Protein AF-A0A7K1TLL7-F1 (afdb_monomer)

Foldseek 3Di:
DFDQCVVQWDFQVQQEDEQQAFQVVNVVSCVVVVHQKGFYAYPLQATPFMDGVVLSVVLCVPVVDDSRPDGNNSSPPPPDPLRGADEAESPDRVVVCLVVVLPGPDQWHWYAPDPVGRRTGTIGGNVSVVVVCCLLCLLVVLLVLLLVQLLLLLCLLQLFVVSSLVLLLVLLCPLVVQLVVQLVVVVVVCVVVVHDDDSVVSSVVSCVVSPDPPDSDDSVNDDLVSSLVSCLPPSSVVRCVVLLPPDDNVNVSVLSVLSNVLSCCSVVVVDDRDPVSSCSSVVSSVSSVVRGRDDSCQQPDQPPDDPVLQLQLLVQVLVVCVVCCVPDQKDKDALVVSCVSSVGDDDVCVLVPQCNQAPDGPRNVSNVVVQWGWGDPSVRNIIMIGGHDPPD

Radius of gyration: 32.12 Å; Cα contacts (8 Å, |Δi|>4): 479; chains: 1; bounding box: 95×56×85 Å

Nearest PDB structures (foldseek):
  4uuu-assembly1_B  TM=8.327E-01  e=1.692E-05  Homo sapiens
  1xkf-assembly2_A  TM=8.688E-01  e=4.654E-05  Mycobacterium tuberculosis
  4eal-assembly1_C  TM=8.542E-01  e=2.735E-04  Rattus norvegicus
  3ddj-assembly1_A  TM=7.878E-01  e=1.217E-04  Saccharolobus solfataricus
  2ya3-assembly1_E  TM=8.371E-01  e=6.464E-04  Rattus norvegicus

Secondary structure (DSSP, 8-state):
----HHHHPEE-TTT-B-TTSBHHHHHHHHHHHT-SEEEEE-TT-BEEEEEEHHHHHHHHHHH-S-TTT-BHHHH--TT-GGGSPPPEETTS-HHHHHHHHHHSS-SEEEEES-SSS-BEEEEEEHHHHHHHHHHHHHHHHHHHHHHHHHHHHHHHHH-SHHHHHHHHHHHTTHHHHHHHHHHHHHHHHHHHTT----HHHHHHHHHHHS--------GGG--HHHHHHHHHSHHHHHHHHHHHTT--HHHHHHHHHHHHHHHHHHHTT-S---HHHHHHHHHHHHHHHHSPPPPP--S---TT--HHHHHHHHHHHHHHHHHTTTT-SEEEEEHHHHHHHH-SPPPHHHHH-THHHHS--TTHHHHHTTTEEEEEETTTTEEEEEEPP---

Structure (mmCIF, N/CA/C/O backbone):
data_AF-A0A7K1TLL7-F1
#
_entry.id   AF-A0A7K1TLL7-F1
#
loop_
_atom_site.group_PDB
_atom_site.id
_atom_site.type_symbol
_atom_site.label_atom_id
_atom_site.label_alt_id
_atom_site.label_comp_id
_atom_site.label_asym_id
_atom_site.label_entity_id
_atom_site.label_seq_id
_atom_site.pdbx_PDB_ins_code
_atom_site.Cartn_x
_atom_site.Cartn_y
_atom_site.Cartn_z
_atom_site.occupancy
_atom_site.B_iso_or_equiv
_atom_site.auth_seq_id
_atom_site.auth_comp_id
_atom_site.auth_asym_id
_atom_site.auth_atom_id
_atom_site.pdbx_PDB_model_num
ATOM 1 N N . MET A 1 1 ? 6.982 -3.928 12.119 1.00 66.06 1 MET A N 1
ATOM 2 C CA . MET A 1 1 ? 6.729 -2.701 12.905 1.00 66.06 1 MET A CA 1
ATOM 3 C C . MET A 1 1 ? 6.129 -3.167 14.221 1.00 66.06 1 MET A C 1
ATOM 5 O O . MET A 1 1 ? 5.337 -4.089 14.159 1.00 66.06 1 MET A O 1
ATOM 9 N N . ARG A 1 2 ? 6.547 -2.656 15.383 1.00 72.38 2 ARG A N 1
ATOM 10 C CA . ARG A 1 2 ? 5.845 -2.898 16.659 1.00 72.38 2 ARG A CA 1
ATOM 11 C C . ARG A 1 2 ? 5.085 -1.619 16.986 1.00 72.38 2 ARG A C 1
ATOM 13 O O . ARG A 1 2 ? 5.674 -0.557 16.825 1.00 72.38 2 ARG A O 1
ATOM 20 N N . VAL A 1 3 ? 3.812 -1.706 17.373 1.00 79.00 3 VAL A N 1
ATOM 21 C CA . VAL A 1 3 ? 3.065 -0.546 17.886 1.00 79.00 3 VAL A CA 1
ATOM 22 C C . VAL A 1 3 ? 3.082 -0.650 19.405 1.00 79.00 3 VAL A C 1
ATOM 24 O O . VAL A 1 3 ? 2.409 -1.529 19.945 1.00 79.00 3 VAL A O 1
ATOM 27 N N . PRO A 1 4 ? 3.864 0.175 20.117 1.00 80.25 4 PRO A N 1
ATOM 28 C CA . PRO A 1 4 ? 3.861 0.131 21.567 1.00 80.25 4 PRO A CA 1
ATOM 29 C C . PRO A 1 4 ? 2.489 0.575 22.080 1.00 80.25 4 PRO A C 1
ATOM 31 O O . PRO A 1 4 ? 2.046 1.683 21.787 1.00 80.25 4 PRO A O 1
ATOM 34 N N . VAL A 1 5 ? 1.834 -0.265 22.887 1.00 87.75 5 VAL A N 1
ATOM 35 C CA . VAL A 1 5 ? 0.536 0.041 23.521 1.00 87.75 5 VAL A CA 1
ATOM 36 C C . VAL A 1 5 ? 0.559 1.414 24.197 1.00 87.75 5 VAL A C 1
ATOM 38 O O . VAL A 1 5 ? -0.367 2.202 24.040 1.00 87.75 5 VAL A O 1
ATOM 41 N N . LYS A 1 6 ? 1.664 1.736 24.880 1.00 86.94 6 LYS A N 1
ATOM 42 C CA . LYS A 1 6 ? 1.871 3.000 25.602 1.00 86.94 6 LYS A CA 1
ATOM 43 C C . LYS A 1 6 ? 1.718 4.267 24.745 1.00 86.94 6 LYS A C 1
ATOM 45 O O . LYS A 1 6 ? 1.362 5.295 25.302 1.00 86.94 6 LYS A O 1
ATOM 50 N N . ASP A 1 7 ? 1.990 4.205 23.439 1.00 85.31 7 ASP A N 1
ATOM 51 C CA . ASP A 1 7 ? 1.990 5.393 22.572 1.00 85.31 7 ASP A CA 1
ATOM 52 C C . ASP A 1 7 ? 0.567 5.753 22.107 1.00 85.31 7 ASP A C 1
ATOM 54 O O . ASP A 1 7 ? 0.313 6.877 21.684 1.00 85.31 7 ASP A O 1
ATOM 58 N N . LEU A 1 8 ? -0.367 4.799 22.203 1.00 91.69 8 LEU A N 1
ATOM 59 C CA . LEU A 1 8 ? -1.776 4.953 21.824 1.00 91.69 8 LEU A CA 1
ATOM 60 C C . LEU A 1 8 ? -2.742 4.874 23.006 1.00 91.69 8 LEU A C 1
ATOM 62 O O . LEU A 1 8 ? -3.939 5.092 22.830 1.00 91.69 8 LEU A O 1
ATOM 66 N N . MET A 1 9 ? -2.244 4.502 24.183 1.00 94.38 9 MET A N 1
ATOM 67 C CA . MET A 1 9 ? -3.061 4.278 25.364 1.00 94.38 9 MET A CA 1
ATOM 68 C C . MET A 1 9 ? -3.495 5.601 25.992 1.00 94.38 9 MET A C 1
ATOM 70 O O . MET A 1 9 ? -2.679 6.464 26.313 1.00 94.38 9 MET A O 1
ATOM 74 N N . GLU A 1 10 ? -4.790 5.706 26.247 1.00 94.62 10 GLU A N 1
ATOM 75 C CA . GLU A 1 10 ? -5.417 6.777 27.008 1.00 94.62 10 GLU A CA 1
ATOM 76 C C . GLU A 1 10 ? -5.765 6.285 28.419 1.00 94.62 10 GLU A C 1
ATOM 78 O O . GLU A 1 10 ? -6.028 5.100 28.645 1.00 94.62 10 GLU A O 1
ATOM 83 N N . SER A 1 11 ? -5.766 7.204 29.388 1.00 93.62 11 SER A N 1
ATOM 84 C CA . SER A 1 11 ? -6.128 6.896 30.775 1.00 93.62 11 SER A CA 1
ATOM 85 C C . SER A 1 11 ? -7.616 6.563 30.891 1.00 93.62 11 SER A C 1
ATOM 87 O O . SER A 1 11 ? -8.465 7.311 30.408 1.00 93.62 11 SER A O 1
ATOM 89 N N . ALA A 1 12 ? -7.946 5.470 31.581 1.00 91.19 12 ALA A N 1
ATOM 90 C CA . ALA A 1 12 ? -9.334 5.065 31.814 1.00 91.19 12 ALA A CA 1
ATOM 91 C C . ALA A 1 12 ? -9.960 5.675 33.085 1.00 91.19 12 ALA A C 1
ATOM 93 O O . ALA A 1 12 ? -11.153 5.472 33.323 1.00 91.19 12 ALA A O 1
ATOM 94 N N . THR A 1 13 ? -9.188 6.409 33.897 1.00 85.62 13 THR A N 1
ATOM 95 C CA . THR A 1 13 ? -9.580 6.822 35.259 1.00 85.62 13 THR A CA 1
ATOM 96 C C . THR A 1 13 ? -10.898 7.599 35.306 1.00 85.62 13 THR A C 1
ATOM 98 O O . THR A 1 13 ? -11.722 7.335 36.175 1.00 85.62 13 THR A O 1
ATOM 101 N N . ASP A 1 14 ? -11.139 8.493 34.344 1.00 89.19 14 ASP A N 1
ATOM 102 C CA . ASP A 1 14 ? -12.343 9.343 34.312 1.00 89.19 14 ASP A CA 1
ATOM 103 C C . ASP A 1 14 ? -13.514 8.734 33.517 1.00 89.19 14 ASP A C 1
ATOM 105 O O . ASP A 1 14 ? -14.593 9.329 33.419 1.00 89.19 14 ASP A O 1
ATOM 109 N N . LEU A 1 15 ? -13.312 7.551 32.928 1.00 93.44 15 LEU A N 1
ATOM 110 C CA . LEU A 1 15 ? -14.313 6.855 32.113 1.00 93.44 15 LEU A CA 1
ATOM 111 C C . LEU A 1 15 ? -14.923 5.646 32.816 1.00 93.44 15 LEU A C 1
ATOM 113 O O . LEU A 1 15 ? -15.999 5.197 32.423 1.00 93.44 15 LEU A O 1
ATOM 117 N N . ALA A 1 16 ? -14.243 5.093 33.815 1.00 94.62 16 ALA A N 1
ATOM 118 C CA . ALA A 1 16 ? -14.681 3.867 34.453 1.00 94.62 16 ALA A CA 1
ATOM 119 C C . ALA A 1 16 ? -15.942 4.072 35.305 1.00 94.62 16 ALA A C 1
ATOM 121 O O . ALA A 1 16 ? -16.077 5.046 36.047 1.00 94.62 16 ALA A O 1
ATOM 122 N N . VAL A 1 17 ? -16.875 3.127 35.201 1.00 95.62 17 VAL A N 1
ATOM 123 C CA . VAL A 1 17 ? -18.107 3.088 35.998 1.00 95.62 17 VAL A CA 1
ATOM 124 C C . VAL A 1 17 ? -18.210 1.768 36.754 1.00 95.62 17 VAL A C 1
ATOM 126 O O . VAL A 1 17 ? -17.636 0.760 36.351 1.00 95.62 17 VAL A O 1
ATOM 129 N N . SER A 1 18 ? -18.955 1.764 37.855 1.00 94.88 18 SER A N 1
ATOM 130 C CA . SER A 1 18 ? -19.193 0.564 38.660 1.00 94.88 18 SER A CA 1
ATOM 131 C C . SER A 1 18 ? -20.481 -0.146 38.211 1.00 94.88 18 SER A C 1
ATOM 133 O O . SER A 1 18 ? -21.401 0.521 37.727 1.00 94.88 18 SER A O 1
ATOM 135 N N . PRO A 1 19 ? -20.630 -1.471 38.413 1.00 93.81 19 PRO A N 1
ATOM 136 C CA . PRO A 1 19 ? -21.891 -2.183 38.193 1.00 93.81 19 PRO A CA 1
ATOM 137 C C . PRO A 1 19 ? -23.110 -1.565 38.896 1.00 93.81 19 PRO A C 1
ATOM 139 O O . PRO A 1 19 ? -24.235 -1.730 38.424 1.00 93.81 19 PRO A O 1
ATOM 142 N N . VAL A 1 20 ? -22.912 -0.837 39.999 1.00 94.62 20 VAL A N 1
ATOM 143 C CA . VAL A 1 20 ? -24.002 -0.174 40.737 1.00 94.62 20 VAL A CA 1
ATOM 144 C C . VAL A 1 20 ? -24.309 1.246 40.244 1.00 94.62 20 VAL A C 1
ATOM 146 O O . VAL A 1 20 ? -25.263 1.863 40.710 1.00 94.62 20 VAL A O 1
ATOM 149 N N . THR A 1 21 ? -23.527 1.789 39.305 1.00 95.81 21 THR A N 1
ATOM 150 C CA . THR A 1 21 ? -23.759 3.124 38.735 1.00 95.81 21 THR A CA 1
ATOM 151 C C . THR A 1 21 ? -25.092 3.157 37.978 1.00 95.81 21 THR A C 1
ATOM 153 O O . THR A 1 21 ? -25.398 2.234 37.227 1.00 95.81 21 THR A O 1
ATOM 156 N N . SER A 1 22 ? -25.897 4.211 38.154 1.00 95.56 22 SER A N 1
ATOM 157 C CA . SER A 1 22 ? -27.174 4.349 37.438 1.00 95.56 22 SER A CA 1
ATOM 158 C C . SER A 1 22 ? -26.967 4.612 35.942 1.00 95.56 22 SER A C 1
ATOM 160 O O . SER A 1 22 ? -25.976 5.230 35.541 1.00 95.56 22 SER A O 1
ATOM 162 N N . LEU A 1 23 ? -27.915 4.198 35.096 1.00 94.62 23 LEU A N 1
ATOM 163 C CA . LEU A 1 23 ? -27.821 4.433 33.650 1.00 94.62 23 LEU A CA 1
ATOM 164 C C . LEU A 1 23 ? -27.861 5.926 33.301 1.00 94.62 23 LEU A C 1
ATOM 166 O O . LEU A 1 23 ? -27.215 6.340 32.343 1.00 94.62 23 LEU A O 1
ATOM 170 N N . GLU A 1 24 ? -28.555 6.756 34.083 1.00 95.62 24 GLU A N 1
ATOM 171 C CA . GLU A 1 24 ? -28.490 8.217 33.925 1.00 95.62 24 GLU A CA 1
ATOM 172 C C . GLU A 1 24 ? -27.064 8.749 34.140 1.00 95.62 24 GLU A C 1
ATOM 174 O O . GLU A 1 24 ? -26.567 9.537 33.332 1.00 95.62 24 GLU A O 1
ATOM 179 N N . ALA A 1 25 ? -26.378 8.301 35.197 1.00 96.44 25 ALA A N 1
ATOM 180 C CA . ALA A 1 25 ? -24.996 8.697 35.450 1.00 96.44 25 ALA A CA 1
ATOM 181 C C . ALA A 1 25 ? -24.066 8.226 34.321 1.00 96.44 25 ALA A C 1
ATOM 183 O O . ALA A 1 25 ? -23.228 9.002 33.869 1.00 96.44 25 ALA A O 1
ATOM 184 N N . VAL A 1 26 ? -24.272 7.011 33.801 1.00 95.44 26 VAL A N 1
ATOM 185 C CA . VAL A 1 26 ? -23.558 6.496 32.619 1.00 95.44 26 VAL A CA 1
ATOM 186 C C . VAL A 1 26 ? -23.757 7.394 31.402 1.00 95.44 26 VAL A C 1
ATOM 188 O O . VAL A 1 26 ? -22.773 7.788 30.782 1.00 95.44 26 VAL A O 1
ATOM 191 N N . ILE A 1 27 ? -25.002 7.755 31.071 1.00 95.88 27 ILE A N 1
ATOM 192 C CA . ILE A 1 27 ? -25.312 8.638 29.934 1.00 95.88 27 ILE A CA 1
ATOM 193 C C . ILE A 1 27 ? -24.621 9.993 30.109 1.00 95.88 27 ILE A C 1
ATOM 195 O O . ILE A 1 27 ? -24.024 10.508 29.166 1.00 95.88 27 ILE A O 1
ATOM 199 N N . ASN A 1 28 ? -24.648 10.555 31.319 1.00 96.50 28 ASN A N 1
ATOM 200 C CA . ASN A 1 28 ? -23.985 11.823 31.616 1.00 96.50 28 ASN A CA 1
ATOM 201 C C . ASN A 1 28 ? -22.458 11.727 31.478 1.00 96.50 28 ASN A C 1
ATOM 203 O O . ASN A 1 28 ? -21.835 12.654 30.956 1.00 96.50 28 ASN A O 1
ATOM 207 N N . THR A 1 29 ? -21.847 10.620 31.911 1.00 96.25 29 THR A N 1
ATOM 208 C CA . THR A 1 29 ? -20.409 10.362 31.737 1.00 96.25 29 THR A CA 1
ATOM 209 C C . THR A 1 29 ? -20.052 10.181 30.260 1.00 96.25 29 THR A C 1
ATOM 211 O O . THR A 1 29 ? -19.081 10.780 29.798 1.00 96.25 29 THR A O 1
ATOM 214 N N . MET A 1 30 ? -20.859 9.441 29.494 1.00 95.12 30 MET A N 1
ATOM 215 C CA . MET A 1 30 ? -20.718 9.290 28.039 1.00 95.12 30 MET A CA 1
ATOM 216 C C . MET A 1 30 ? -20.799 10.641 27.319 1.00 95.12 30 MET A C 1
ATOM 218 O O . MET A 1 30 ? -19.915 10.980 26.534 1.00 95.12 30 MET A O 1
ATOM 222 N N . ALA A 1 31 ? -21.812 11.454 27.634 1.00 95.62 31 ALA A N 1
ATOM 223 C CA . ALA A 1 31 ? -22.015 12.768 27.027 1.00 95.62 31 ALA A CA 1
ATOM 224 C C . ALA A 1 31 ? -20.868 13.740 27.344 1.00 95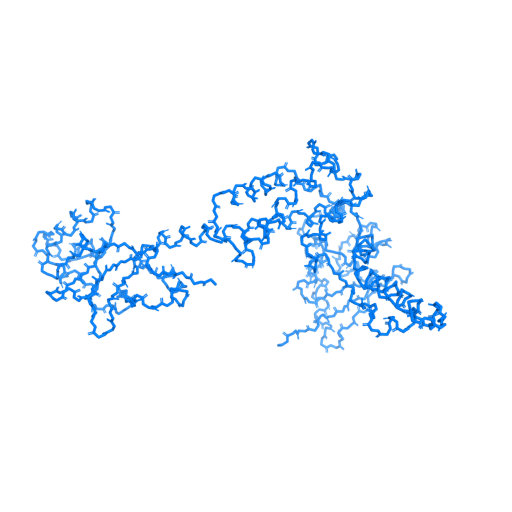.62 31 ALA A C 1
ATOM 226 O O . ALA A 1 31 ? -20.369 14.421 26.447 1.00 95.62 31 ALA A O 1
ATOM 227 N N . ARG A 1 32 ? -20.415 13.776 28.604 1.00 95.44 32 ARG A N 1
ATOM 228 C CA . ARG A 1 32 ? -19.304 14.632 29.048 1.00 95.44 32 ARG A CA 1
ATOM 229 C C . ARG A 1 32 ? -17.998 14.296 28.336 1.00 95.44 32 ARG A C 1
ATOM 231 O O . ARG A 1 32 ? -17.286 15.204 27.922 1.00 95.44 32 ARG A O 1
ATOM 238 N N . ASN A 1 33 ? -17.717 13.005 28.182 1.00 92.69 33 ASN A N 1
ATOM 239 C CA . ASN A 1 33 ? -16.485 12.511 27.573 1.00 92.69 33 ASN A CA 1
ATOM 240 C C . ASN A 1 33 ? -16.601 12.272 26.059 1.00 92.69 33 ASN A C 1
ATOM 242 O O . ASN A 1 33 ? -15.641 11.827 25.440 1.00 92.69 33 ASN A O 1
ATOM 246 N N . LYS A 1 34 ? -17.762 12.565 25.453 1.00 92.88 34 LYS A N 1
ATOM 247 C CA . LYS A 1 34 ? -18.047 12.355 24.023 1.00 92.88 34 LYS A CA 1
ATOM 248 C C . LYS A 1 34 ? -17.723 10.929 23.545 1.00 92.88 34 LYS A C 1
ATOM 250 O O . LYS A 1 34 ? -17.221 10.743 22.441 1.00 92.88 34 LYS A O 1
ATOM 255 N N . THR A 1 35 ? -18.036 9.930 24.370 1.00 91.75 35 THR A N 1
ATOM 256 C CA . THR A 1 35 ? -17.846 8.503 24.063 1.00 91.75 35 THR A CA 1
ATOM 257 C C . THR A 1 35 ? -19.177 7.764 24.097 1.00 91.75 35 THR A C 1
ATOM 259 O O . THR A 1 35 ? -20.086 8.151 24.831 1.00 91.75 35 THR A O 1
ATOM 262 N N . SER A 1 36 ? -19.298 6.688 23.320 1.00 91.69 36 SER A N 1
ATOM 263 C CA . SER A 1 36 ? -20.470 5.811 23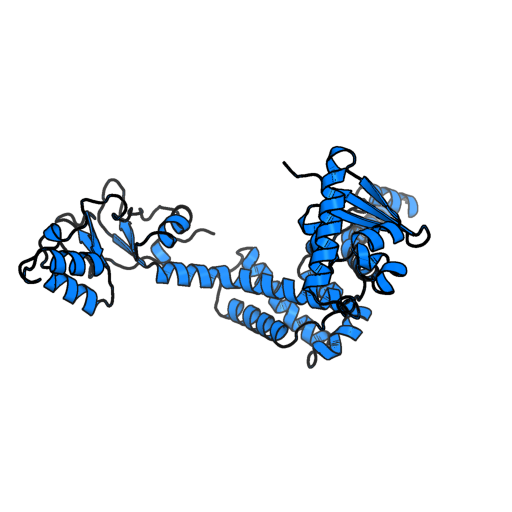.347 1.00 91.69 36 SER A CA 1
ATOM 264 C C . SER A 1 36 ? -20.253 4.541 24.180 1.00 91.69 36 SER A C 1
ATOM 266 O O . SER A 1 36 ? -21.179 3.745 24.347 1.00 91.69 36 SER A O 1
ATOM 268 N N . VAL A 1 37 ? -19.057 4.354 24.748 1.00 91.94 37 VAL A N 1
ATOM 269 C CA . VAL A 1 37 ? -18.700 3.184 25.555 1.00 91.94 37 VAL A CA 1
ATOM 270 C C . VAL A 1 37 ? -17.914 3.584 26.804 1.00 91.94 37 VAL A C 1
ATOM 272 O O . VAL A 1 37 ? -17.039 4.449 26.749 1.00 91.94 37 VAL A O 1
ATOM 275 N N . LEU A 1 38 ? -18.210 2.933 27.932 1.00 93.75 38 LEU A N 1
ATOM 276 C CA . LEU A 1 38 ? -17.482 3.084 29.193 1.00 93.75 38 LEU A CA 1
ATOM 277 C C . LEU A 1 38 ? -17.037 1.712 29.725 1.00 93.75 38 LEU A C 1
ATOM 279 O O . LEU A 1 38 ? -17.824 0.760 29.661 1.00 93.75 38 LEU A O 1
ATOM 283 N N . PRO A 1 39 ? -15.807 1.584 30.256 1.00 94.25 39 PRO A N 1
ATOM 284 C CA . PRO A 1 39 ? -15.402 0.383 30.972 1.00 94.25 39 PRO A CA 1
ATOM 285 C C . PRO A 1 39 ? -16.194 0.227 32.271 1.00 94.25 39 PRO A C 1
ATOM 287 O O . PRO A 1 39 ? -16.442 1.201 32.983 1.00 94.25 39 PRO A O 1
ATOM 290 N N . VAL A 1 40 ? -16.551 -1.013 32.594 1.00 93.06 40 VAL A N 1
ATOM 291 C CA . VAL A 1 40 ? -17.173 -1.376 33.869 1.00 93.06 40 VAL A CA 1
ATOM 292 C C . VAL A 1 40 ? -16.118 -2.046 34.738 1.00 93.06 40 VAL A C 1
ATOM 294 O O . VAL A 1 40 ? -15.553 -3.060 34.327 1.00 93.06 40 VAL A O 1
ATOM 297 N N . ILE A 1 41 ? -15.858 -1.491 35.920 1.00 93.75 41 ILE A N 1
ATOM 298 C CA . ILE A 1 41 ? -14.853 -1.992 36.866 1.00 93.75 41 ILE A CA 1
ATOM 299 C C . ILE A 1 41 ? -15.473 -2.334 38.221 1.00 93.75 41 ILE A C 1
ATOM 301 O O . ILE A 1 41 ? -16.484 -1.750 38.615 1.00 93.75 41 ILE A O 1
ATOM 305 N N . ASP A 1 42 ? -14.870 -3.276 38.938 1.00 93.56 42 ASP A N 1
ATOM 306 C CA . ASP A 1 42 ? -15.251 -3.586 40.318 1.00 93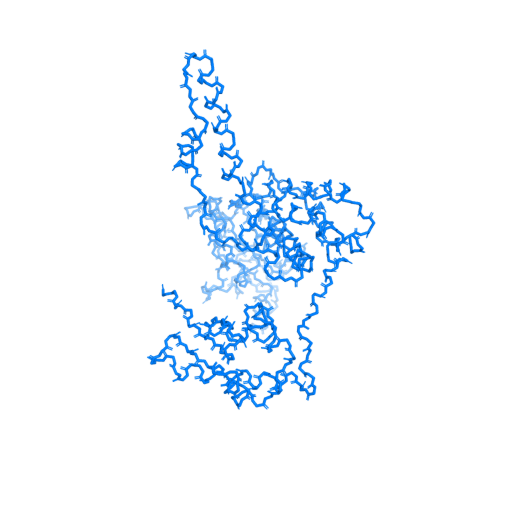.56 42 ASP A CA 1
ATOM 307 C C . ASP A 1 42 ? -14.543 -2.680 41.349 1.00 93.56 42 ASP A C 1
ATOM 309 O O . ASP A 1 42 ? -13.856 -1.716 41.004 1.00 93.56 42 ASP A O 1
ATOM 313 N N . GLU A 1 43 ? -14.726 -2.985 42.635 1.00 94.94 43 GLU A N 1
ATOM 314 C CA . GLU A 1 43 ? -14.108 -2.261 43.757 1.00 94.94 43 GLU A CA 1
ATOM 315 C C . GLU A 1 43 ? -12.571 -2.356 43.766 1.00 94.94 43 GLU A C 1
ATOM 317 O O . GLU A 1 43 ? -11.904 -1.452 44.267 1.00 94.94 43 GLU A O 1
ATOM 322 N N . ASN A 1 44 ? -12.008 -3.407 43.162 1.00 94.75 44 ASN A N 1
ATOM 323 C CA . ASN A 1 44 ? -10.568 -3.608 42.990 1.00 94.75 44 ASN A CA 1
ATOM 324 C C . ASN A 1 44 ? -10.053 -3.010 41.670 1.00 94.75 44 ASN A C 1
ATOM 326 O O . ASN A 1 44 ? -8.914 -3.265 41.286 1.00 94.75 44 ASN A O 1
ATOM 330 N N . LYS A 1 45 ? -10.893 -2.239 40.961 1.00 95.00 45 LYS A N 1
ATOM 331 C CA . LYS A 1 45 ? -10.646 -1.693 39.618 1.00 95.00 45 LYS A CA 1
ATOM 332 C C . LYS A 1 45 ? -10.399 -2.751 38.536 1.00 95.00 45 LYS A C 1
ATOM 334 O O . LYS A 1 45 ? -9.890 -2.425 37.459 1.00 95.00 45 LYS A O 1
ATOM 339 N N . ALA A 1 46 ? -10.767 -4.004 38.789 1.00 93.12 46 ALA A N 1
ATOM 340 C CA . ALA A 1 46 ? -10.655 -5.056 37.797 1.00 93.12 46 ALA A CA 1
ATOM 341 C C . ALA A 1 46 ? -11.718 -4.868 36.712 1.00 93.12 46 ALA A C 1
ATOM 343 O O . ALA A 1 46 ? -12.891 -4.630 37.019 1.00 93.12 46 ALA A O 1
ATOM 344 N N . LEU A 1 47 ? -11.320 -4.990 35.442 1.00 91.56 47 LEU A N 1
ATOM 345 C CA . LEU A 1 47 ? -12.238 -4.862 34.310 1.00 91.56 47 LEU A CA 1
ATOM 346 C C . LEU A 1 47 ? -13.264 -6.009 34.306 1.00 91.56 47 LEU A C 1
ATOM 348 O O . LEU A 1 47 ? -12.919 -7.165 34.082 1.00 91.56 47 LEU A O 1
ATOM 352 N N . GLN A 1 48 ? -14.540 -5.672 34.486 1.00 89.75 48 GLN A N 1
ATOM 353 C CA . GLN A 1 48 ? -15.661 -6.620 34.432 1.00 89.75 48 GLN A CA 1
ATOM 354 C C . GLN A 1 48 ? -16.279 -6.709 33.030 1.00 89.75 48 GLN A C 1
ATOM 356 O O . GLN A 1 48 ? -16.849 -7.731 32.645 1.00 89.75 48 GLN A O 1
ATOM 361 N N . GLY A 1 49 ? -16.168 -5.634 32.247 1.00 89.31 49 GLY A N 1
ATOM 362 C CA . GLY A 1 49 ? -16.692 -5.554 30.889 1.00 89.31 49 GLY A CA 1
ATOM 363 C C . GLY A 1 49 ? -16.789 -4.112 30.402 1.00 89.31 49 GLY A C 1
ATOM 364 O O . GLY A 1 49 ? -16.060 -3.235 30.858 1.00 89.31 49 GLY A O 1
ATOM 365 N N . ALA A 1 50 ? -17.715 -3.854 29.483 1.00 91.19 50 ALA A N 1
ATOM 366 C CA . ALA A 1 50 ? -17.990 -2.514 28.981 1.00 91.19 50 ALA A CA 1
ATOM 367 C C . ALA A 1 50 ? -19.495 -2.294 28.813 1.00 91.19 50 ALA A C 1
ATOM 369 O O . ALA A 1 50 ? -20.229 -3.207 28.426 1.00 91.19 50 ALA A O 1
ATOM 370 N N . ILE A 1 51 ? -19.952 -1.070 29.072 1.00 90.88 51 ILE A N 1
ATOM 371 C CA . ILE A 1 51 ? -21.324 -0.641 28.808 1.00 90.88 51 ILE A CA 1
ATOM 372 C C . ILE A 1 51 ? -21.340 0.321 27.621 1.00 90.88 51 ILE A C 1
ATOM 374 O O . ILE A 1 51 ? -20.610 1.308 27.597 1.00 90.88 51 ILE A O 1
ATOM 378 N N . THR A 1 52 ? -22.172 0.022 26.620 1.00 91.06 52 THR A N 1
ATOM 379 C CA . THR A 1 52 ? -22.341 0.854 25.418 1.00 91.06 52 THR A CA 1
ATOM 380 C C . THR A 1 52 ? -23.652 1.626 25.468 1.00 91.06 52 THR A C 1
ATOM 382 O O . THR A 1 52 ? -24.632 1.161 26.054 1.00 91.06 52 THR A O 1
ATOM 385 N N . LEU A 1 53 ? -23.726 2.762 24.775 1.00 91.25 53 LEU A N 1
ATOM 386 C CA . LEU A 1 53 ? -24.957 3.534 24.608 1.00 91.25 53 LEU A CA 1
ATOM 387 C C . LEU A 1 53 ? -26.077 2.679 23.995 1.00 91.25 53 LEU A C 1
ATOM 389 O O . LEU A 1 53 ? -27.241 2.806 24.368 1.00 91.25 53 LEU A O 1
ATOM 393 N N . ARG A 1 54 ? -25.722 1.743 23.104 1.00 88.75 54 ARG A N 1
ATOM 394 C CA . ARG A 1 54 ? -26.659 0.763 22.539 1.00 88.75 54 ARG A CA 1
ATOM 395 C C . ARG A 1 54 ? -27.228 -0.170 23.609 1.00 88.75 54 ARG A C 1
ATOM 397 O O . ARG A 1 54 ? -28.432 -0.417 23.596 1.00 88.75 54 ARG A O 1
ATOM 404 N N . ALA A 1 55 ? -26.395 -0.675 24.520 1.00 87.31 55 ALA A N 1
ATOM 405 C CA . ALA A 1 55 ? -26.846 -1.509 25.634 1.00 87.31 55 ALA A CA 1
ATOM 406 C C . ALA A 1 55 ? -27.758 -0.720 26.586 1.00 87.31 55 ALA A C 1
ATOM 408 O O . ALA A 1 55 ? -28.824 -1.212 26.950 1.00 87.31 55 ALA A O 1
ATOM 409 N N . VAL A 1 56 ? -27.405 0.534 26.895 1.00 90.12 56 VAL A N 1
ATOM 410 C CA . VAL A 1 56 ? -28.240 1.447 27.694 1.00 90.12 56 VAL A CA 1
ATOM 411 C C . VAL A 1 56 ? -29.607 1.662 27.036 1.00 90.12 56 VAL A C 1
ATOM 413 O O . VAL A 1 56 ? -30.640 1.463 27.675 1.00 90.12 56 VAL A O 1
ATOM 416 N N . ALA A 1 57 ? -29.635 2.010 25.747 1.00 89.38 57 ALA A N 1
ATOM 417 C CA . ALA A 1 57 ? -30.873 2.233 25.002 1.00 89.38 57 ALA A CA 1
ATOM 418 C C . ALA A 1 57 ? -31.735 0.963 24.916 1.00 89.38 57 ALA A C 1
ATOM 420 O O . ALA A 1 57 ? -32.961 1.029 25.020 1.00 89.38 57 ALA A 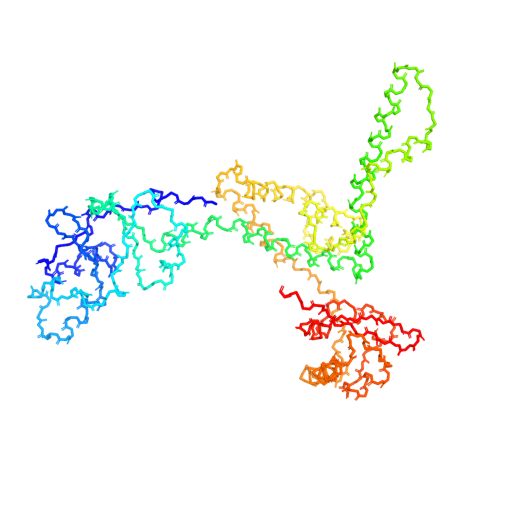O 1
ATOM 421 N N . HIS A 1 58 ? -31.103 -0.202 24.749 1.00 87.31 58 HIS A N 1
ATOM 422 C CA . HIS A 1 58 ? -31.799 -1.482 24.718 1.00 87.31 58 HIS A CA 1
ATOM 423 C C . HIS A 1 58 ? -32.417 -1.835 26.076 1.00 87.31 58 HIS A C 1
ATOM 425 O O . HIS A 1 58 ? -33.595 -2.195 26.125 1.00 87.31 58 HIS A O 1
ATOM 431 N N . ALA A 1 59 ? -31.663 -1.694 27.170 1.00 88.00 59 ALA A N 1
ATOM 432 C CA . ALA A 1 59 ? -32.156 -1.929 28.524 1.00 88.00 59 ALA A CA 1
ATOM 433 C C . ALA A 1 59 ? -33.329 -0.997 28.855 1.00 88.00 59 ALA A C 1
ATOM 435 O O . ALA A 1 59 ? -34.381 -1.464 29.291 1.00 88.00 59 ALA A O 1
ATOM 436 N N . TRP A 1 60 ? -33.196 0.296 28.542 1.00 86.00 60 TRP A N 1
ATOM 437 C CA . TRP A 1 60 ? -34.257 1.279 28.754 1.00 86.00 60 TRP A CA 1
ATOM 438 C C . TRP A 1 60 ? -35.537 0.926 27.982 1.00 86.00 60 TRP A C 1
ATOM 440 O O . TRP A 1 60 ? -36.621 0.887 28.566 1.00 86.00 60 TRP A O 1
ATOM 450 N N . LYS A 1 61 ? -35.412 0.580 26.693 1.00 88.44 61 LYS A N 1
ATOM 451 C CA . LYS A 1 61 ? -36.550 0.175 25.853 1.00 88.44 61 LYS A CA 1
ATOM 452 C C . LYS A 1 61 ? -37.230 -1.105 26.351 1.00 88.44 61 LYS A C 1
ATOM 454 O O . LYS A 1 61 ? -38.443 -1.231 26.227 1.00 88.44 61 LYS A O 1
ATOM 459 N N . THR A 1 62 ? -36.456 -2.060 26.860 1.00 89.38 62 THR A N 1
ATOM 460 C CA . THR A 1 62 ? -36.958 -3.397 27.214 1.00 89.38 62 THR A CA 1
ATOM 461 C C . THR A 1 62 ? -37.598 -3.422 28.595 1.00 89.38 62 THR A C 1
ATOM 463 O O . THR A 1 62 ? -38.605 -4.095 28.789 1.00 89.38 62 THR A O 1
ATOM 466 N N . MET A 1 63 ? -37.030 -2.693 29.557 1.00 87.19 63 MET A N 1
ATOM 467 C CA . MET A 1 63 ? -37.483 -2.742 30.948 1.00 87.19 63 MET A CA 1
ATOM 468 C C . MET A 1 63 ? -38.650 -1.794 31.231 1.00 87.19 63 MET A C 1
ATOM 470 O O . MET A 1 63 ? -39.389 -2.034 32.177 1.00 87.19 63 MET A O 1
ATOM 474 N N . ASN A 1 64 ? -38.854 -0.753 30.413 1.00 88.19 64 ASN A N 1
ATOM 475 C CA . ASN A 1 64 ? -39.899 0.257 30.629 1.00 88.19 64 ASN A CA 1
ATOM 476 C C . ASN A 1 64 ? -39.811 0.933 32.019 1.00 88.19 64 ASN A C 1
ATOM 478 O O . ASN A 1 64 ? -40.819 1.310 32.613 1.00 88.19 64 ASN A O 1
ATOM 482 N N . VAL A 1 65 ? -38.587 1.066 32.537 1.00 89.62 65 VAL A N 1
ATOM 483 C CA . VAL A 1 65 ? -38.249 1.711 33.814 1.00 89.62 65 VAL A CA 1
ATOM 484 C C . VAL A 1 65 ? -37.407 2.958 33.529 1.00 89.62 65 VAL A C 1
ATOM 486 O O . VAL A 1 65 ? -36.710 3.030 32.513 1.00 89.62 65 VAL A O 1
ATOM 489 N N . SER A 1 66 ? -37.471 3.958 34.410 1.00 90.62 66 SER A N 1
ATOM 490 C CA . SER A 1 66 ? -36.653 5.169 34.307 1.00 90.62 66 SER A CA 1
ATOM 491 C C . SER A 1 66 ? -35.147 4.841 34.338 1.00 90.62 66 SER A C 1
ATOM 493 O O . SER A 1 66 ? -34.719 4.068 35.197 1.00 90.62 66 SER A O 1
ATOM 495 N N . PRO A 1 67 ? -34.295 5.472 33.502 1.00 88.12 67 PRO A N 1
ATOM 496 C CA . PRO A 1 67 ? -32.837 5.291 33.555 1.00 88.12 67 PRO A CA 1
ATOM 497 C C . PRO A 1 67 ? -32.195 5.614 34.915 1.00 88.12 67 PRO A C 1
ATOM 499 O O . PRO A 1 67 ? -31.078 5.179 35.186 1.00 88.12 67 PRO A O 1
ATOM 502 N N . LYS A 1 68 ? -32.887 6.371 35.777 1.00 92.56 68 LYS A N 1
ATOM 503 C CA . LYS A 1 68 ? -32.446 6.676 37.149 1.00 92.56 68 LYS A CA 1
ATOM 504 C C . LYS A 1 68 ? -32.480 5.464 38.075 1.00 92.56 68 LYS A C 1
ATOM 506 O O . LYS A 1 68 ? -31.702 5.393 39.018 1.00 92.56 68 LYS A O 1
ATOM 511 N N . GLU A 1 69 ? -33.399 4.544 37.809 1.00 90.25 69 GLU A N 1
ATOM 512 C CA . GLU A 1 69 ? -33.699 3.381 38.648 1.00 90.25 69 GLU A CA 1
ATOM 513 C C . GLU A 1 69 ? -32.996 2.114 38.142 1.00 90.25 69 GLU A C 1
ATOM 515 O O . GLU A 1 69 ? -32.959 1.101 38.835 1.00 90.25 69 GLU A O 1
ATOM 520 N N . LEU A 1 70 ? -32.417 2.168 36.939 1.00 91.31 70 LEU A N 1
ATOM 521 C CA . LEU A 1 70 ? -31.644 1.082 36.352 1.00 91.31 70 LEU A CA 1
ATOM 522 C C . LEU A 1 70 ? -30.154 1.275 36.642 1.00 91.31 70 LEU A C 1
ATOM 524 O O . LEU A 1 70 ? -29.610 2.357 36.424 1.00 91.31 70 LEU A O 1
ATOM 528 N N . ALA A 1 71 ? -29.488 0.212 37.088 1.00 92.25 71 ALA A N 1
ATOM 529 C CA . ALA A 1 71 ? -28.041 0.182 37.279 1.00 92.25 71 ALA A CA 1
ATOM 530 C C . ALA A 1 71 ? -27.327 -0.446 36.072 1.00 92.25 71 ALA A C 1
ATOM 532 O O . ALA A 1 71 ? -27.924 -1.211 35.310 1.00 92.25 71 ALA A O 1
ATOM 533 N N . VAL A 1 72 ? -26.026 -0.181 35.933 1.00 87.38 72 VAL A N 1
ATOM 534 C CA . VAL A 1 72 ? -25.141 -0.808 34.937 1.00 87.38 72 VAL A CA 1
ATOM 535 C C . VAL A 1 72 ? -25.294 -2.325 34.958 1.00 87.38 72 VAL A C 1
ATOM 537 O O . VAL A 1 72 ? -25.542 -2.893 33.906 1.00 87.38 72 VAL A O 1
ATOM 540 N N . GLY A 1 73 ? -25.278 -2.964 36.131 1.00 82.94 73 GLY A N 1
ATOM 541 C CA . GLY A 1 73 ? -25.453 -4.413 36.296 1.00 82.94 73 GLY A CA 1
ATOM 542 C C . GLY A 1 73 ? -26.781 -4.968 35.759 1.00 82.94 73 GLY A C 1
ATOM 543 O O . GLY A 1 73 ? -26.898 -6.161 35.498 1.00 82.94 73 GLY A O 1
ATOM 544 N N . SER A 1 74 ? -27.795 -4.112 35.584 1.00 74.88 74 SER A N 1
ATOM 545 C CA . SER A 1 74 ? -29.085 -4.471 34.972 1.00 74.88 74 SER A CA 1
ATOM 546 C C . SER A 1 74 ? -29.069 -4.352 33.442 1.00 74.88 74 SER A C 1
ATOM 548 O O . SER A 1 74 ? -29.899 -4.957 32.768 1.00 74.88 74 SER A O 1
ATOM 550 N N . ALA A 1 75 ? -28.137 -3.571 32.890 1.00 67.06 75 ALA A N 1
ATOM 551 C CA . ALA A 1 75 ? -27.981 -3.317 31.458 1.00 67.06 75 ALA A CA 1
ATOM 552 C C . ALA A 1 75 ? -26.730 -3.971 30.852 1.00 67.06 75 ALA A C 1
ATOM 554 O O . ALA A 1 75 ? -26.599 -4.014 29.625 1.00 67.06 75 ALA A O 1
ATOM 555 N N . THR A 1 76 ? -25.794 -4.447 31.677 1.00 59.75 76 THR A N 1
ATOM 556 C CA . THR A 1 76 ? -24.557 -5.064 31.215 1.00 59.75 76 THR A CA 1
ATOM 557 C C . THR A 1 76 ? -24.879 -6.333 30.457 1.00 59.75 76 THR A C 1
ATOM 559 O O . THR A 1 76 ? -25.600 -7.220 30.915 1.00 59.75 76 THR A O 1
ATOM 562 N N . MET A 1 77 ? -24.312 -6.414 29.257 1.00 53.50 77 MET A N 1
ATOM 563 C CA . MET A 1 77 ? -24.437 -7.540 28.338 1.00 53.50 77 MET A CA 1
ATOM 564 C C . MET A 1 77 ? -23.644 -8.769 28.812 1.00 53.50 77 MET A C 1
ATOM 566 O O . MET A 1 77 ? -23.044 -9.469 28.001 1.00 53.50 77 MET A O 1
ATOM 570 N N . ASP A 1 78 ? -23.680 -9.086 30.110 1.00 45.06 78 ASP A N 1
ATOM 571 C CA . ASP A 1 78 ? -22.995 -10.226 30.738 1.00 45.06 78 ASP A CA 1
ATOM 572 C C . ASP A 1 78 ? -23.466 -11.600 30.237 1.00 45.06 78 ASP A C 1
ATOM 574 O O . ASP A 1 78 ? -23.011 -12.632 30.721 1.00 45.06 78 ASP A O 1
ATOM 578 N N . ARG A 1 79 ? -24.360 -11.653 29.245 1.00 51.56 79 ARG A N 1
ATOM 579 C CA . ARG A 1 79 ? -24.887 -12.907 28.694 1.00 51.56 79 ARG A CA 1
ATOM 580 C C . ARG A 1 79 ? -24.443 -13.224 27.273 1.00 51.56 79 ARG A C 1
ATOM 582 O O . ARG A 1 79 ? -24.735 -14.320 26.808 1.00 51.56 79 ARG A O 1
ATOM 589 N N . LEU A 1 80 ? -23.735 -12.325 26.588 1.00 54.28 80 LEU A N 1
ATOM 590 C CA . LEU A 1 80 ? -23.178 -12.614 25.265 1.00 54.28 80 LEU A CA 1
ATOM 591 C C . LEU A 1 80 ? -21.650 -12.509 25.328 1.00 54.28 80 LEU A C 1
ATOM 593 O O . LEU A 1 80 ? -21.117 -11.405 25.219 1.00 54.28 80 LEU A O 1
ATOM 597 N N . PRO A 1 81 ? -20.935 -13.642 25.487 1.00 60.53 81 PRO A N 1
ATOM 598 C CA . PRO A 1 81 ? -19.470 -13.688 25.498 1.00 60.53 81 PRO A CA 1
ATOM 599 C C . PRO A 1 81 ? -18.834 -12.973 24.301 1.00 60.53 81 PRO A C 1
ATOM 601 O O . PRO A 1 81 ? -17.780 -12.367 24.431 1.00 60.53 81 PRO A O 1
ATOM 604 N N . THR A 1 82 ? -19.525 -12.961 23.158 1.00 58.62 82 THR A N 1
ATOM 605 C CA . THR A 1 82 ? -19.115 -12.285 21.918 1.00 58.62 82 THR A CA 1
ATOM 606 C C . THR A 1 82 ? -19.095 -10.756 22.003 1.00 58.62 82 THR A C 1
ATOM 608 O O . THR A 1 82 ? -18.674 -10.107 21.052 1.00 58.62 82 THR A O 1
ATOM 611 N N . LEU A 1 83 ? -19.611 -10.164 23.085 1.00 62.03 83 LEU A N 1
ATOM 612 C CA . LEU A 1 83 ? -19.675 -8.714 23.290 1.00 62.03 83 LEU A CA 1
ATOM 613 C C . LEU A 1 83 ? -18.813 -8.240 24.465 1.00 62.03 83 LEU A C 1
ATOM 615 O O . LEU A 1 83 ? -18.809 -7.041 24.756 1.00 62.03 83 LEU A O 1
ATOM 619 N N . ARG A 1 84 ? -18.076 -9.141 25.126 1.00 72.31 84 ARG A N 1
ATOM 620 C CA . ARG A 1 84 ? -17.062 -8.741 26.101 1.00 72.31 84 ARG A CA 1
ATOM 621 C C . ARG A 1 84 ? -15.760 -8.419 25.361 1.00 72.31 84 ARG A C 1
ATOM 623 O O . ARG A 1 84 ? -15.219 -9.306 24.707 1.00 72.31 84 ARG A O 1
ATOM 630 N N . PRO A 1 85 ? -15.254 -7.180 25.460 1.00 78.31 85 PRO A N 1
ATOM 631 C CA . PRO A 1 85 ? -13.964 -6.841 24.883 1.00 78.31 85 PRO A CA 1
ATOM 632 C C . PRO A 1 85 ? -12.880 -7.627 25.620 1.00 78.31 85 PRO A C 1
ATOM 634 O O . PRO A 1 85 ? -12.826 -7.606 26.850 1.00 78.31 85 PRO A O 1
ATOM 637 N N . GLN A 1 86 ? -12.035 -8.332 24.871 1.00 87.75 86 GLN A N 1
ATOM 638 C CA . GLN A 1 86 ? -10.893 -9.037 25.436 1.00 87.75 86 GLN A CA 1
ATOM 639 C C . GLN A 1 86 ? -9.823 -8.002 25.818 1.00 87.75 86 GLN A C 1
ATOM 641 O O . GLN A 1 86 ? -9.355 -7.280 24.932 1.00 87.75 86 GLN A O 1
ATOM 646 N N . PRO A 1 87 ? -9.471 -7.862 27.109 1.00 92.19 87 PRO A N 1
ATOM 647 C CA . PRO A 1 87 ? -8.431 -6.927 27.506 1.00 92.19 87 PRO A CA 1
ATOM 648 C C . PRO A 1 87 ? -7.059 -7.421 27.047 1.00 92.19 87 PRO A C 1
ATOM 650 O O . PRO A 1 87 ? -6.824 -8.626 26.955 1.00 92.19 87 PRO A O 1
ATOM 653 N N . LEU A 1 88 ? -6.145 -6.484 26.811 1.00 94.00 88 LEU A N 1
ATOM 654 C CA . LEU A 1 88 ? -4.736 -6.766 26.552 1.00 94.00 88 LEU A CA 1
ATOM 655 C C . LEU A 1 88 ? -3.873 -6.318 27.723 1.00 94.00 88 LEU A C 1
ATOM 657 O O . LEU A 1 88 ? -4.193 -5.354 28.412 1.00 94.00 88 LEU A O 1
ATOM 661 N N . THR A 1 89 ? -2.743 -6.985 27.922 1.00 92.94 89 THR A N 1
ATOM 662 C CA . THR A 1 89 ? -1.722 -6.496 28.851 1.00 92.94 89 THR A CA 1
ATOM 663 C C . THR A 1 89 ? -0.873 -5.416 28.184 1.00 92.94 89 THR A C 1
ATOM 665 O O . THR A 1 89 ? -0.782 -5.340 26.958 1.00 92.94 89 THR A O 1
ATOM 668 N N . GLN A 1 90 ? -0.182 -4.598 28.978 1.00 90.06 90 GLN A N 1
ATOM 669 C CA . GLN A 1 90 ? 0.743 -3.588 28.446 1.00 90.06 90 GLN A CA 1
ATOM 670 C C . GLN A 1 90 ? 1.897 -4.191 27.616 1.00 90.06 90 GLN A C 1
ATOM 672 O O . GLN A 1 90 ? 2.479 -3.508 26.773 1.00 90.06 90 GLN A O 1
ATOM 677 N N . ALA A 1 91 ? 2.234 -5.461 27.862 1.00 88.88 91 ALA A N 1
ATOM 678 C CA . ALA A 1 91 ? 3.287 -6.191 27.160 1.00 88.88 91 ALA A CA 1
ATOM 679 C C . ALA A 1 91 ? 2.814 -6.865 25.859 1.00 88.88 91 ALA A C 1
ATOM 681 O O . ALA A 1 91 ? 3.651 -7.398 25.130 1.00 88.88 91 ALA A O 1
ATOM 682 N N . ALA A 1 92 ? 1.507 -6.863 25.573 1.00 88.31 92 ALA A N 1
ATOM 683 C CA . ALA A 1 92 ? 0.955 -7.482 24.373 1.00 88.31 92 ALA A CA 1
ATOM 684 C C . ALA A 1 92 ? 1.449 -6.780 23.098 1.00 88.31 92 ALA A C 1
ATOM 686 O O . ALA A 1 92 ? 1.579 -5.551 23.056 1.00 88.31 92 ALA A O 1
ATOM 687 N N . ASP A 1 93 ? 1.693 -7.554 22.037 1.00 87.25 93 ASP A N 1
ATOM 688 C CA . ASP A 1 93 ? 1.938 -6.984 20.715 1.00 87.25 93 ASP A CA 1
ATOM 689 C C . ASP A 1 93 ? 0.596 -6.625 20.082 1.00 87.25 93 ASP A C 1
ATOM 691 O O . ASP A 1 93 ? -0.196 -7.493 19.714 1.00 87.25 93 ASP A O 1
ATOM 695 N N . LEU A 1 94 ? 0.337 -5.323 19.946 1.00 88.31 94 LEU A N 1
ATOM 696 C CA . LEU A 1 94 ? -0.918 -4.836 19.392 1.00 88.31 94 LEU A CA 1
ATOM 697 C C . LEU A 1 94 ? -1.195 -5.448 18.011 1.00 88.31 94 LEU A C 1
ATOM 699 O O . LEU A 1 94 ? -2.353 -5.731 17.716 1.00 88.31 94 LEU A O 1
ATOM 703 N N . TYR A 1 95 ? -0.162 -5.722 17.200 1.00 85.75 95 TYR A N 1
ATOM 704 C CA . TYR A 1 95 ? -0.322 -6.292 15.857 1.00 85.75 95 TYR A CA 1
ATOM 705 C C . TYR A 1 95 ? -1.076 -7.613 15.818 1.00 85.75 95 TYR A C 1
ATOM 707 O O . TYR A 1 95 ? -1.849 -7.825 14.884 1.00 85.75 95 TYR A O 1
ATOM 715 N N . GLU A 1 96 ? -0.889 -8.467 16.822 1.00 88.62 96 GLU A N 1
ATOM 716 C CA . GLU A 1 96 ? -1.564 -9.766 16.897 1.00 88.62 96 GLU A CA 1
ATOM 717 C C . GLU A 1 96 ? -3.077 -9.609 17.103 1.00 88.62 96 GLU A C 1
ATOM 719 O O . GLU A 1 96 ? -3.847 -10.500 16.759 1.00 88.62 96 GLU A O 1
ATOM 724 N N . HIS A 1 97 ? -3.514 -8.443 17.585 1.00 89.62 97 HIS A N 1
ATOM 725 C CA . HIS A 1 97 ? -4.901 -8.160 17.939 1.00 89.62 97 HIS A CA 1
ATOM 726 C C . HIS A 1 97 ? -5.564 -7.095 17.051 1.00 89.62 97 HIS A C 1
ATOM 728 O O . HIS A 1 97 ? -6.776 -6.901 17.149 1.00 89.62 97 HIS A O 1
ATOM 734 N N . ILE A 1 98 ? -4.816 -6.405 16.173 1.00 89.31 98 ILE A N 1
ATOM 735 C CA . ILE A 1 98 ? -5.358 -5.328 15.318 1.00 89.31 98 ILE A CA 1
ATOM 736 C C . ILE A 1 98 ? -6.510 -5.839 14.457 1.00 89.31 98 ILE A C 1
ATOM 738 O O . ILE A 1 98 ? -7.551 -5.190 14.408 1.00 89.31 98 ILE A O 1
ATOM 742 N N . SER A 1 99 ? -6.335 -6.972 13.769 1.00 88.06 99 SER A N 1
ATOM 743 C CA . SER A 1 99 ? -7.347 -7.488 12.835 1.00 88.06 99 SER A CA 1
ATOM 744 C C . SER A 1 99 ? -8.667 -7.766 13.554 1.00 88.06 99 SER A C 1
ATOM 746 O O . SER A 1 99 ? -9.719 -7.265 13.147 1.00 88.06 99 SER A O 1
ATOM 748 N N . ASP A 1 100 ? -8.593 -8.491 14.670 1.00 89.81 100 ASP A N 1
ATOM 749 C CA . ASP A 1 100 ? -9.759 -8.847 15.474 1.00 89.81 100 ASP A CA 1
ATOM 750 C C . ASP A 1 100 ? -10.410 -7.602 16.074 1.00 89.81 100 ASP A C 1
ATOM 752 O O . ASP A 1 100 ? -11.624 -7.425 15.982 1.00 89.81 100 ASP A O 1
ATOM 756 N N . PHE A 1 101 ? -9.615 -6.680 16.624 1.00 91.38 101 PHE A N 1
ATOM 757 C CA . PHE A 1 101 ? -10.143 -5.458 17.217 1.00 91.38 101 PHE A CA 1
ATOM 758 C C . PHE A 1 101 ? -10.803 -4.546 16.175 1.00 91.38 101 PHE A C 1
ATOM 760 O O . PHE A 1 101 ? -11.930 -4.089 16.395 1.00 91.38 101 PHE A O 1
ATOM 767 N N . VAL A 1 102 ? -10.159 -4.310 15.029 1.00 89.69 102 VAL A N 1
ATOM 768 C CA . VAL A 1 102 ? -10.708 -3.491 13.937 1.00 89.69 102 VAL A CA 1
ATOM 769 C C . VAL A 1 102 ? -12.013 -4.097 13.419 1.00 89.69 102 VAL A C 1
ATOM 771 O O . VAL A 1 102 ? -12.994 -3.360 13.292 1.00 89.69 102 VAL A O 1
ATOM 774 N N . GLY A 1 103 ? -12.056 -5.419 13.213 1.00 87.19 103 GLY A N 1
ATOM 775 C CA . GLY A 1 103 ? -13.249 -6.148 12.769 1.00 87.19 103 GLY A CA 1
ATOM 776 C C . GLY A 1 103 ? -14.350 -6.296 13.828 1.00 87.19 103 GLY A C 1
ATOM 777 O O . GLY A 1 103 ? -15.511 -6.512 13.480 1.00 87.19 103 GLY A O 1
ATOM 778 N N . SER A 1 104 ? -14.020 -6.159 15.114 1.00 87.12 104 SER A N 1
ATOM 779 C CA . SER A 1 104 ? -14.985 -6.276 16.212 1.00 87.12 104 SER A CA 1
ATOM 780 C C . SER A 1 104 ? -15.973 -5.097 16.261 1.00 87.12 104 SER A C 1
ATOM 782 O O . SER A 1 104 ? -15.668 -4.002 15.784 1.00 87.12 104 SER A O 1
ATOM 784 N N . PRO A 1 105 ? -17.138 -5.241 16.917 1.00 84.31 105 PRO A N 1
ATOM 785 C CA . PRO A 1 105 ? -18.039 -4.116 17.172 1.00 84.31 105 PRO A CA 1
ATOM 786 C C . PRO A 1 105 ? -17.556 -3.184 18.300 1.00 84.31 105 PRO A C 1
ATOM 788 O O . PRO A 1 105 ? -18.251 -2.225 18.629 1.00 84.31 105 PRO A O 1
ATOM 791 N N . HIS A 1 106 ? -16.412 -3.463 18.934 1.00 87.81 106 HIS A N 1
ATOM 792 C CA . HIS A 1 106 ? -15.914 -2.679 20.063 1.00 87.81 106 HIS A CA 1
ATOM 793 C C . HIS A 1 106 ? -15.293 -1.364 19.598 1.00 87.81 106 HIS A C 1
ATOM 795 O O . HIS A 1 106 ? -14.555 -1.335 18.617 1.00 87.81 106 HIS A O 1
ATOM 801 N N . GLU A 1 107 ? -15.560 -0.274 20.315 1.00 90.44 107 GLU A N 1
ATOM 802 C CA . GLU A 1 107 ? -14.935 1.025 20.034 1.00 90.44 107 GLU A CA 1
ATOM 803 C C . GLU A 1 107 ? -13.583 1.173 20.730 1.00 90.44 107 GLU A C 1
ATOM 805 O O . GLU A 1 107 ? -12.707 1.858 20.210 1.00 90.44 107 GLU A O 1
ATOM 810 N N . HIS A 1 108 ? -13.392 0.511 21.874 1.00 93.69 108 HIS A N 1
ATOM 811 C CA . HIS A 1 108 ? -12.176 0.578 22.680 1.00 93.69 108 HIS A CA 1
ATOM 812 C C . HIS A 1 108 ? -11.572 -0.812 22.882 1.00 93.69 108 HIS A C 1
ATOM 814 O O . HIS A 1 108 ? -12.294 -1.796 23.057 1.00 93.69 108 HIS A O 1
ATOM 820 N N . LEU A 1 109 ? -10.244 -0.857 22.907 1.00 94.69 109 LEU A N 1
ATOM 821 C CA . LEU A 1 109 ? -9.447 -1.993 23.346 1.00 94.69 109 LEU A CA 1
ATOM 822 C C . LEU A 1 109 ? -8.907 -1.676 24.737 1.00 94.69 109 LEU A C 1
ATOM 824 O O . LEU A 1 109 ? -8.159 -0.716 24.898 1.00 94.69 109 LEU A O 1
ATOM 828 N N . TYR A 1 110 ? -9.316 -2.430 25.750 1.00 95.00 110 TYR A N 1
ATOM 829 C CA . TYR A 1 110 ? -8.949 -2.130 27.133 1.00 95.00 110 TYR A CA 1
ATOM 830 C C . TYR A 1 110 ? -7.593 -2.724 27.489 1.00 95.00 110 TYR A C 1
ATOM 832 O O . TYR A 1 110 ? -7.287 -3.851 27.102 1.00 95.00 110 TYR A O 1
ATOM 840 N N . ILE A 1 111 ? -6.801 -1.965 28.242 1.00 96.06 111 ILE A N 1
ATOM 841 C CA . ILE A 1 111 ? -5.461 -2.351 28.666 1.00 96.06 111 ILE A CA 1
ATOM 842 C C . ILE A 1 111 ? -5.469 -2.574 30.175 1.00 96.06 111 ILE A C 1
ATOM 844 O O . ILE A 1 111 ? -5.833 -1.678 30.941 1.00 96.06 111 ILE A O 1
ATOM 848 N N . ILE A 1 112 ? -5.060 -3.768 30.591 1.00 95.56 112 ILE A N 1
ATOM 849 C CA . ILE A 1 112 ? -4.916 -4.163 31.993 1.00 95.56 112 ILE A CA 1
ATOM 850 C C . ILE A 1 112 ? -3.442 -4.277 32.381 1.00 95.56 112 ILE A C 1
ATOM 852 O O . ILE A 1 112 ? -2.575 -4.488 31.527 1.00 95.56 112 ILE A O 1
ATOM 856 N N . GLN A 1 113 ? -3.162 -4.150 33.677 1.00 94.56 113 GLN A N 1
ATOM 857 C CA . GLN A 1 113 ? -1.806 -4.244 34.217 1.00 94.56 113 GLN A CA 1
ATOM 858 C C . GLN A 1 113 ? -1.170 -5.612 33.914 1.00 94.56 113 GLN A C 1
ATOM 860 O O . GLN A 1 113 ? -0.090 -5.685 33.325 1.00 94.56 113 GLN A O 1
ATOM 865 N N . SER A 1 114 ? -1.840 -6.706 34.278 1.00 94.00 114 SER A N 1
ATOM 866 C CA . SER A 1 114 ? -1.426 -8.072 33.936 1.00 94.00 114 SER A CA 1
ATOM 867 C C . SER A 1 114 ? -2.610 -9.038 33.996 1.00 94.00 114 SER A C 1
ATOM 869 O O . SER A 1 114 ? -3.676 -8.691 34.492 1.00 94.00 114 SER A O 1
ATOM 871 N N . GLU A 1 115 ? -2.440 -10.273 33.523 1.00 91.44 115 GLU A N 1
ATOM 872 C CA . GLU A 1 115 ? -3.487 -11.298 33.672 1.00 91.44 115 GLU A CA 1
ATOM 873 C C . GLU A 1 115 ? -3.739 -11.672 35.142 1.00 91.44 115 GLU A C 1
ATOM 875 O O . GLU A 1 115 ? -4.870 -11.970 35.520 1.00 91.44 115 GLU A O 1
ATOM 880 N N . SER A 1 116 ? -2.701 -11.629 35.984 1.00 92.94 116 SER A N 1
ATOM 881 C CA . SER A 1 116 ? -2.806 -11.866 37.431 1.00 92.94 116 SER A CA 1
ATOM 882 C C . SER A 1 116 ? -3.380 -10.676 38.202 1.00 92.94 116 SER A C 1
ATOM 884 O O . SER A 1 116 ? -3.942 -10.859 39.278 1.00 92.94 116 SER A O 1
ATOM 886 N N . GLU A 1 117 ? -3.241 -9.467 37.659 1.00 92.06 117 GLU A N 1
ATOM 887 C CA . GLU A 1 117 ? -3.728 -8.211 38.233 1.00 92.06 117 GLU A CA 1
ATOM 888 C C . GLU A 1 117 ? -4.545 -7.474 37.162 1.00 92.06 117 GLU A C 1
ATOM 890 O O . GLU A 1 117 ? -4.020 -6.584 36.487 1.00 92.06 117 GLU A O 1
ATOM 895 N N . PRO A 1 118 ? -5.824 -7.840 36.958 1.00 92.75 118 PRO A N 1
ATOM 896 C CA . PRO A 1 118 ? -6.650 -7.314 35.871 1.00 92.75 118 PRO A CA 1
ATOM 897 C C . PRO A 1 118 ? -7.132 -5.868 36.105 1.00 92.75 118 PRO A C 1
ATOM 899 O O . PRO A 1 118 ? -8.201 -5.488 35.620 1.00 92.75 118 PRO A O 1
ATOM 902 N N . GLU A 1 119 ? -6.365 -5.062 36.851 1.00 95.50 119 GLU A N 1
ATOM 903 C CA . GLU A 1 119 ? -6.613 -3.631 37.044 1.00 95.50 119 GLU A CA 1
ATOM 904 C C . GLU A 1 119 ? -6.577 -2.929 35.686 1.00 95.50 119 GLU A C 1
ATOM 906 O O . GLU A 1 119 ? -5.608 -3.042 34.930 1.00 95.50 119 GLU A O 1
ATOM 911 N N . LEU A 1 120 ? -7.650 -2.202 35.378 1.00 95.69 120 LEU A N 1
ATOM 912 C CA . LEU A 1 120 ? -7.742 -1.397 34.172 1.00 95.69 120 LEU A CA 1
ATOM 913 C C . LEU A 1 120 ? -6.813 -0.181 34.279 1.00 95.69 120 LEU A C 1
ATOM 915 O O . LEU A 1 120 ? -7.068 0.728 35.068 1.00 95.69 120 LEU A O 1
ATOM 919 N N . ILE A 1 121 ? -5.783 -0.131 33.436 1.00 96.12 121 ILE A N 1
ATOM 920 C CA . ILE A 1 121 ? -4.819 0.980 33.405 1.00 96.12 121 ILE A CA 1
ATOM 921 C C . ILE A 1 121 ? -5.103 1.980 32.283 1.00 96.12 121 ILE A C 1
ATOM 923 O O . ILE A 1 121 ? -4.728 3.148 32.379 1.00 96.12 121 ILE A O 1
ATOM 927 N N . GLY A 1 122 ? -5.793 1.550 31.226 1.00 96.19 122 GLY A N 1
ATOM 928 C CA . GLY A 1 122 ? -6.087 2.414 30.093 1.00 96.19 122 GLY A CA 1
ATOM 929 C C . GLY A 1 122 ? -6.903 1.739 29.005 1.00 96.19 122 GLY A C 1
ATOM 930 O O . GLY A 1 122 ? -7.425 0.636 29.167 1.00 96.19 122 GLY A O 1
ATOM 931 N N . PHE A 1 123 ? -7.026 2.419 27.876 1.00 95.88 123 PHE A N 1
ATOM 932 C CA . PHE A 1 123 ? -7.661 1.882 26.679 1.00 95.88 123 PHE A CA 1
ATOM 933 C C . PHE A 1 123 ? -7.043 2.494 25.420 1.00 95.88 123 PHE A C 1
ATOM 935 O O . PHE A 1 123 ? -6.447 3.563 25.472 1.00 95.88 123 PHE A O 1
ATOM 942 N N . ILE A 1 124 ? -7.198 1.821 24.284 1.00 95.69 124 ILE A N 1
ATOM 943 C CA . ILE A 1 124 ? -6.879 2.347 22.957 1.00 95.69 124 ILE A CA 1
ATOM 944 C C . ILE A 1 124 ? -8.193 2.508 22.201 1.00 95.69 124 ILE A C 1
ATOM 946 O O . ILE A 1 124 ? -8.910 1.530 21.960 1.00 95.69 124 ILE A O 1
ATOM 950 N N . ALA A 1 125 ? -8.519 3.737 21.813 1.00 93.69 125 ALA A N 1
ATOM 951 C CA . ALA A 1 125 ? -9.683 3.995 20.980 1.00 93.69 125 ALA A CA 1
ATOM 952 C C . ALA A 1 125 ? -9.438 3.512 19.539 1.00 93.69 125 ALA A C 1
ATOM 954 O O . ALA A 1 125 ? -8.369 3.720 18.959 1.00 93.69 125 ALA A O 1
ATOM 955 N N . LYS A 1 126 ? -10.437 2.874 18.921 1.00 93.19 126 LYS A N 1
ATOM 956 C CA . LYS A 1 126 ? -10.323 2.321 17.563 1.00 93.19 126 LYS A CA 1
ATOM 957 C C . LYS A 1 126 ? -9.993 3.392 16.531 1.00 93.19 126 LYS A C 1
ATOM 959 O O . LYS A 1 126 ? -9.160 3.164 15.663 1.00 93.19 126 LYS A O 1
ATOM 964 N N . ASN A 1 127 ? -10.623 4.560 16.620 1.00 92.44 127 ASN A N 1
ATOM 965 C CA . ASN A 1 127 ? -10.331 5.686 15.733 1.00 92.44 127 ASN A CA 1
ATOM 966 C C . ASN A 1 127 ? -8.874 6.157 15.865 1.00 92.44 127 ASN A C 1
ATOM 968 O O . ASN A 1 127 ? -8.263 6.444 14.844 1.00 92.44 127 ASN A O 1
ATOM 972 N N . LYS A 1 128 ? -8.304 6.171 17.077 1.00 92.38 128 LYS A N 1
ATOM 973 C CA . LYS A 1 128 ? -6.892 6.500 17.315 1.00 92.38 128 LYS A CA 1
ATOM 974 C C . LYS A 1 128 ? -5.945 5.461 16.744 1.00 92.38 128 LYS A C 1
ATOM 976 O O . LYS A 1 128 ? -4.974 5.821 16.086 1.00 92.38 128 LYS A O 1
ATOM 981 N N . LEU A 1 129 ? -6.260 4.180 16.918 1.00 92.44 129 LEU A N 1
ATOM 982 C CA . LEU A 1 129 ? -5.507 3.107 16.276 1.00 92.44 129 LEU A CA 1
ATOM 983 C C . LEU A 1 129 ? -5.561 3.221 14.749 1.00 92.44 129 LEU A C 1
ATOM 985 O O . LEU A 1 129 ? -4.529 3.124 14.096 1.00 92.44 129 LEU A O 1
ATOM 989 N N . LEU A 1 130 ? -6.743 3.444 14.173 1.00 91.44 130 LEU A N 1
ATOM 990 C CA . LEU A 1 130 ? -6.890 3.617 12.730 1.00 91.44 130 LEU A CA 1
ATOM 991 C C . LEU A 1 130 ? -6.126 4.853 12.248 1.00 91.44 130 LEU A C 1
ATOM 993 O O . LEU A 1 130 ? -5.366 4.735 11.298 1.00 91.44 130 LEU A O 1
ATOM 997 N N . GLU A 1 131 ? -6.255 6.001 12.915 1.00 90.75 131 GLU A N 1
ATOM 998 C CA . GLU A 1 131 ? -5.492 7.224 12.626 1.00 90.75 131 GLU A CA 1
ATOM 999 C C . GLU A 1 131 ? -3.979 6.954 12.641 1.00 90.75 131 GLU A C 1
ATOM 1001 O O . GLU A 1 131 ? -3.270 7.329 11.704 1.00 90.75 131 GLU A O 1
ATOM 1006 N N . PHE A 1 132 ? -3.493 6.229 13.651 1.00 90.12 132 PHE A N 1
ATOM 1007 C CA . PHE A 1 132 ? -2.097 5.816 13.752 1.00 90.12 132 PHE A CA 1
ATOM 1008 C C . PHE A 1 132 ? -1.684 4.891 12.604 1.00 90.12 132 PHE A C 1
ATOM 1010 O O . PHE A 1 132 ? -0.646 5.113 11.983 1.00 90.12 132 PHE A O 1
ATOM 1017 N N . LEU A 1 133 ? -2.477 3.861 12.297 1.00 88.81 133 LEU A N 1
ATOM 1018 C CA . LEU A 1 133 ? -2.183 2.924 11.214 1.00 88.81 133 LEU A CA 1
ATOM 1019 C C . LEU A 1 133 ? -2.193 3.636 9.864 1.00 88.81 133 LEU A C 1
ATOM 1021 O O . LEU A 1 133 ? -1.259 3.468 9.089 1.00 88.81 133 LEU A O 1
ATOM 1025 N N . PHE A 1 134 ? -3.188 4.480 9.601 1.00 88.62 134 PHE A N 1
ATOM 1026 C CA . PHE A 1 134 ? -3.237 5.297 8.395 1.00 88.62 134 PHE A CA 1
ATOM 1027 C C . PHE A 1 134 ? -2.004 6.186 8.294 1.00 88.62 134 PHE A C 1
ATOM 1029 O O . PHE A 1 134 ? -1.349 6.158 7.261 1.00 88.62 134 PHE A O 1
ATOM 1036 N N . THR A 1 135 ? -1.637 6.903 9.356 1.00 87.88 135 THR A N 1
ATOM 1037 C CA . THR A 1 135 ? -0.471 7.801 9.352 1.00 87.88 135 THR A CA 1
ATOM 1038 C C . THR A 1 135 ? 0.833 7.040 9.108 1.00 87.88 135 THR A C 1
ATOM 1040 O O . THR A 1 135 ? 1.597 7.412 8.220 1.00 87.88 135 THR A O 1
ATOM 1043 N N . ASN A 1 136 ? 1.064 5.927 9.809 1.00 87.81 136 ASN A N 1
ATOM 1044 C CA . ASN A 1 136 ? 2.300 5.149 9.671 1.00 87.81 136 ASN A CA 1
ATOM 1045 C C . ASN A 1 136 ? 2.362 4.309 8.387 1.00 87.81 136 ASN A C 1
ATOM 1047 O O . ASN A 1 136 ? 3.446 3.994 7.900 1.00 87.81 136 ASN A O 1
ATOM 1051 N N . HIS A 1 137 ? 1.221 3.937 7.807 1.00 89.88 137 HIS A N 1
ATOM 1052 C CA . HIS A 1 137 ? 1.185 3.250 6.517 1.00 89.88 137 HIS A CA 1
ATOM 1053 C C . HIS A 1 137 ? 1.112 4.212 5.326 1.00 89.88 137 HIS A C 1
ATOM 1055 O O . HIS A 1 137 ? 1.386 3.794 4.197 1.00 89.88 137 HIS A O 1
ATOM 1061 N N . LYS A 1 138 ? 0.814 5.499 5.553 1.00 92.75 138 LYS A N 1
ATOM 1062 C CA . LYS A 1 138 ? 0.691 6.516 4.502 1.00 92.75 138 LYS A CA 1
ATOM 1063 C C . LYS A 1 138 ? 1.923 6.577 3.588 1.00 92.75 138 LYS A C 1
ATOM 1065 O O . LYS A 1 138 ? 1.717 6.516 2.378 1.00 92.75 138 LYS A O 1
ATOM 1070 N N . PRO A 1 139 ? 3.181 6.577 4.081 1.00 94.44 139 PRO A N 1
ATOM 1071 C CA . PRO A 1 139 ? 4.354 6.587 3.200 1.00 94.44 139 PRO A CA 1
ATOM 1072 C C . PRO A 1 139 ? 4.424 5.391 2.238 1.00 94.44 139 PRO A C 1
ATOM 1074 O O . PRO A 1 139 ? 4.845 5.539 1.091 1.00 94.44 139 PRO A O 1
ATOM 1077 N N . TYR A 1 140 ? 3.976 4.209 2.671 1.00 92.56 140 TYR A N 1
ATOM 1078 C CA . TYR A 1 140 ? 3.958 3.000 1.841 1.00 92.56 140 TYR A CA 1
ATOM 1079 C C . TYR A 1 140 ? 2.891 3.078 0.752 1.00 92.56 140 TYR A C 1
ATOM 1081 O O . TYR A 1 140 ? 3.152 2.703 -0.393 1.00 92.56 140 TYR A O 1
ATOM 1089 N N . LEU A 1 141 ? 1.702 3.579 1.103 1.00 91.81 141 LEU A N 1
ATOM 1090 C CA . LEU A 1 141 ? 0.621 3.803 0.146 1.00 91.81 141 LEU A CA 1
ATOM 1091 C C . LEU A 1 141 ? 1.042 4.834 -0.907 1.00 91.81 141 LEU A C 1
ATOM 1093 O O . LEU A 1 141 ? 0.956 4.541 -2.098 1.00 91.81 141 LEU A O 1
ATOM 1097 N N . LEU A 1 142 ? 1.595 5.970 -0.473 1.00 96.31 142 LEU A N 1
ATOM 1098 C CA . LEU A 1 142 ? 2.088 7.028 -1.358 1.00 96.31 142 LEU A CA 1
ATOM 1099 C C . LEU A 1 142 ? 3.230 6.539 -2.251 1.00 96.31 142 LEU A C 1
ATOM 1101 O O . LEU A 1 142 ? 3.196 6.746 -3.458 1.00 96.31 142 LEU A O 1
ATOM 1105 N N . THR A 1 143 ? 4.213 5.819 -1.699 1.00 96.00 143 THR A N 1
ATOM 1106 C CA . THR A 1 143 ? 5.293 5.229 -2.510 1.00 96.00 143 THR A CA 1
ATOM 1107 C C . THR A 1 143 ? 4.723 4.313 -3.588 1.00 96.00 143 THR A C 1
ATOM 1109 O O . THR A 1 143 ? 5.126 4.397 -4.746 1.00 96.00 143 THR A O 1
ATOM 1112 N N . ARG A 1 144 ? 3.790 3.425 -3.224 1.00 94.06 144 ARG A N 1
ATOM 1113 C CA . ARG A 1 144 ? 3.179 2.498 -4.178 1.00 94.06 144 ARG A CA 1
ATOM 1114 C C . ARG A 1 144 ? 2.432 3.249 -5.275 1.00 94.06 144 ARG A C 1
ATOM 1116 O O . ARG A 1 144 ? 2.530 2.872 -6.439 1.00 94.06 144 ARG A O 1
ATOM 1123 N N . GLU A 1 145 ? 1.692 4.288 -4.913 1.00 95.75 145 GLU A N 1
ATOM 1124 C CA . GLU A 1 145 ? 0.978 5.142 -5.857 1.00 95.75 145 GLU A CA 1
ATOM 1125 C C . GLU A 1 145 ? 1.935 5.844 -6.828 1.00 95.75 145 GLU A C 1
ATOM 1127 O O . GLU A 1 145 ? 1.735 5.786 -8.045 1.00 95.75 145 GLU A O 1
ATOM 1132 N N . ILE A 1 146 ? 3.018 6.423 -6.307 1.00 97.62 146 ILE A N 1
ATOM 1133 C CA . ILE A 1 146 ? 4.085 7.028 -7.105 1.00 97.62 146 ILE A CA 1
ATOM 1134 C C . ILE A 1 146 ? 4.669 5.993 -8.072 1.00 97.62 146 ILE A C 1
ATOM 1136 O O . ILE A 1 146 ? 4.708 6.231 -9.276 1.00 97.62 146 ILE A O 1
ATOM 1140 N N . GLU A 1 147 ? 5.089 4.824 -7.579 1.00 96.62 147 GLU A N 1
ATOM 1141 C CA . GLU A 1 147 ? 5.679 3.765 -8.406 1.00 96.62 147 GLU A CA 1
ATOM 1142 C C . GLU A 1 147 ? 4.714 3.291 -9.504 1.00 96.62 147 GLU A C 1
ATOM 1144 O O . GLU A 1 147 ? 5.129 3.092 -10.645 1.00 96.62 147 GLU A O 1
ATOM 1149 N N . VAL A 1 148 ? 3.419 3.144 -9.204 1.00 93.81 148 VAL A N 1
ATOM 1150 C CA . VAL A 1 148 ? 2.402 2.780 -10.204 1.00 93.81 148 VAL A CA 1
ATOM 1151 C C . VAL A 1 148 ? 2.273 3.856 -11.279 1.00 93.81 148 VAL A C 1
ATOM 1153 O O . VAL A 1 148 ? 2.245 3.521 -12.464 1.00 93.81 148 VAL A O 1
ATOM 1156 N N . ASN A 1 149 ? 2.211 5.135 -10.908 1.00 96.44 149 ASN A N 1
ATOM 1157 C CA . ASN A 1 149 ? 2.087 6.211 -11.890 1.00 96.44 149 ASN A CA 1
ATOM 1158 C C . ASN A 1 149 ? 3.366 6.373 -12.727 1.00 96.44 149 ASN A C 1
ATOM 1160 O O . ASN A 1 149 ? 3.275 6.468 -13.951 1.00 96.44 149 ASN A O 1
ATOM 1164 N N . LEU A 1 150 ? 4.557 6.263 -12.127 1.00 97.06 150 LEU A N 1
ATOM 1165 C CA . LEU A 1 150 ? 5.821 6.238 -12.874 1.00 97.06 150 LEU A CA 1
ATOM 1166 C C . LEU A 1 150 ? 5.866 5.084 -13.886 1.00 97.06 150 LEU A C 1
ATOM 1168 O O . LEU A 1 150 ? 6.274 5.290 -15.028 1.00 97.06 150 LEU A O 1
ATOM 1172 N N . LYS A 1 151 ? 5.387 3.887 -13.520 1.00 95.50 151 LYS A N 1
ATOM 1173 C CA . LYS A 1 151 ? 5.291 2.748 -14.452 1.00 95.50 151 LYS A CA 1
ATOM 1174 C C . LYS A 1 151 ? 4.393 3.049 -15.654 1.00 95.50 151 LYS A C 1
ATOM 1176 O O . LYS A 1 151 ? 4.734 2.652 -16.769 1.00 95.50 151 LYS A O 1
ATOM 1181 N N . LYS A 1 152 ? 3.283 3.773 -15.464 1.00 92.94 152 LYS A N 1
ATOM 1182 C CA . LYS A 1 152 ? 2.421 4.213 -16.577 1.00 92.94 152 LYS A CA 1
ATOM 1183 C C . LYS A 1 152 ? 3.168 5.170 -17.510 1.00 92.94 152 LYS A C 1
ATOM 1185 O O . LYS A 1 152 ? 3.156 4.956 -18.718 1.00 92.94 152 LYS A O 1
ATOM 1190 N N . HIS A 1 153 ? 3.877 6.160 -16.961 1.00 96.50 153 HIS A N 1
ATOM 1191 C CA . HIS A 1 153 ? 4.697 7.087 -17.754 1.00 96.50 153 HIS A CA 1
ATOM 1192 C C . HIS A 1 153 ? 5.797 6.372 -18.536 1.00 96.50 153 HIS A C 1
ATOM 1194 O O . HIS A 1 153 ? 5.970 6.629 -19.724 1.00 96.50 153 HIS A O 1
ATOM 1200 N N . ILE A 1 154 ? 6.504 5.438 -17.899 1.00 95.88 154 ILE A N 1
ATOM 1201 C CA . ILE A 1 154 ? 7.526 4.618 -18.557 1.00 95.88 154 ILE A CA 1
ATOM 1202 C C . ILE A 1 154 ? 6.902 3.823 -19.707 1.00 95.88 154 ILE A C 1
ATOM 1204 O O . ILE A 1 154 ? 7.404 3.861 -20.826 1.00 95.88 154 ILE A O 1
ATOM 1208 N N . THR A 1 155 ? 5.777 3.151 -19.464 1.00 91.50 155 THR A N 1
ATOM 1209 C CA . THR A 1 155 ? 5.081 2.375 -20.503 1.00 91.50 155 THR A CA 1
ATOM 1210 C C . THR A 1 155 ? 4.701 3.258 -21.694 1.00 91.50 155 THR A C 1
ATOM 1212 O O . THR A 1 155 ? 4.947 2.882 -22.839 1.00 91.50 155 THR A O 1
ATOM 1215 N N . TYR A 1 156 ? 4.190 4.464 -21.426 1.00 92.69 156 TYR A N 1
ATOM 1216 C CA . TYR A 1 156 ? 3.889 5.451 -22.459 1.00 92.69 156 TYR A CA 1
ATOM 1217 C C . TYR A 1 156 ? 5.125 5.871 -23.266 1.00 92.69 156 TYR A C 1
ATOM 1219 O O . TYR A 1 156 ? 5.110 5.812 -24.496 1.00 92.69 156 TYR A O 1
ATOM 1227 N N . ALA A 1 157 ? 6.215 6.231 -22.590 1.00 95.19 157 ALA A N 1
ATOM 1228 C CA . ALA A 1 157 ? 7.413 6.769 -23.228 1.00 95.19 157 ALA A CA 1
ATOM 1229 C C . ALA A 1 157 ? 8.092 5.777 -24.190 1.00 95.19 157 ALA A C 1
ATOM 1231 O O . ALA A 1 157 ? 8.587 6.168 -25.246 1.00 95.19 157 ALA A O 1
ATOM 1232 N N . TYR A 1 158 ? 8.097 4.482 -23.857 1.00 92.38 158 TYR A N 1
ATOM 1233 C CA . TYR A 1 158 ? 8.758 3.459 -24.678 1.00 92.38 158 TYR A CA 1
ATOM 1234 C C . TYR A 1 158 ? 7.874 2.890 -25.800 1.00 92.38 158 TYR A C 1
ATOM 1236 O O . TYR A 1 158 ? 8.403 2.224 -26.696 1.00 92.38 158 TYR A O 1
ATOM 1244 N N . LYS A 1 159 ? 6.564 3.195 -25.807 1.00 85.50 159 LYS A N 1
ATOM 1245 C CA . LYS A 1 159 ? 5.543 2.880 -26.838 1.00 85.50 159 LYS A CA 1
ATOM 1246 C C . LYS A 1 159 ? 5.278 1.396 -27.132 1.00 85.50 159 LYS A C 1
ATOM 1248 O O . LYS A 1 159 ? 4.180 1.058 -27.547 1.00 85.50 159 LYS A O 1
ATOM 1253 N N . THR A 1 160 ? 6.272 0.527 -26.967 1.00 83.56 160 THR A N 1
ATOM 1254 C CA . THR A 1 160 ? 6.238 -0.909 -27.291 1.00 83.56 160 THR A CA 1
ATOM 1255 C C . THR A 1 160 ? 6.996 -1.696 -26.228 1.00 83.56 160 THR A C 1
ATOM 1257 O O . THR A 1 160 ? 8.009 -1.208 -25.710 1.00 83.56 160 THR A O 1
ATOM 1260 N N . ARG A 1 161 ? 6.580 -2.937 -25.944 1.00 80.44 161 ARG A N 1
ATOM 1261 C CA . ARG A 1 161 ? 7.263 -3.790 -24.961 1.00 80.44 161 ARG A CA 1
ATOM 1262 C C . ARG A 1 161 ? 8.701 -4.106 -25.355 1.00 80.44 161 ARG A C 1
ATOM 1264 O O . ARG A 1 161 ? 9.555 -4.127 -24.479 1.00 80.44 161 ARG A O 1
ATOM 1271 N N . ALA A 1 162 ? 8.988 -4.300 -26.643 1.00 82.56 162 ALA A N 1
ATOM 1272 C CA . ALA A 1 162 ? 10.342 -4.595 -27.119 1.00 82.56 162 ALA A CA 1
ATOM 1273 C C . ALA A 1 162 ? 11.338 -3.480 -26.746 1.00 82.56 162 ALA A C 1
ATOM 1275 O O . ALA A 1 162 ? 12.357 -3.749 -26.119 1.00 82.56 162 ALA A O 1
ATOM 1276 N N . LYS A 1 163 ? 10.993 -2.214 -27.026 1.00 88.38 163 LYS A N 1
ATOM 1277 C CA . LYS A 1 163 ? 11.831 -1.060 -26.649 1.00 88.38 163 LYS A CA 1
ATOM 1278 C C . LYS A 1 163 ? 12.003 -0.931 -25.138 1.00 88.38 163 LYS A C 1
ATOM 1280 O O . LYS A 1 163 ? 13.077 -0.556 -24.677 1.00 88.38 163 LYS A O 1
ATOM 1285 N N . LEU A 1 164 ? 10.954 -1.231 -24.372 1.00 90.50 164 LEU A N 1
ATOM 1286 C CA . LEU A 1 164 ? 11.027 -1.220 -22.915 1.00 90.50 164 LEU A CA 1
ATOM 1287 C C . LEU A 1 164 ? 11.938 -2.337 -22.385 1.00 90.50 164 LEU A C 1
ATOM 1289 O O . LEU A 1 164 ? 12.745 -2.07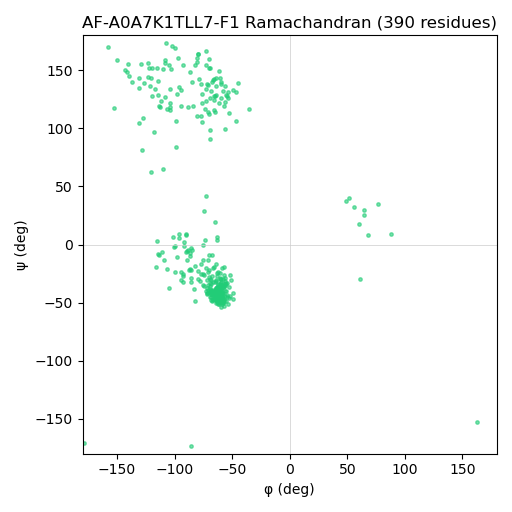4 -21.502 1.00 90.50 164 LEU A O 1
ATOM 1293 N N . ILE A 1 165 ? 11.846 -3.556 -22.922 1.00 87.19 165 ILE A N 1
ATOM 1294 C CA . ILE A 1 165 ? 12.719 -4.680 -22.548 1.00 87.19 165 ILE A CA 1
ATOM 1295 C C . ILE A 1 165 ? 14.182 -4.353 -22.862 1.00 87.19 165 ILE A C 1
ATOM 1297 O O . ILE A 1 165 ? 15.042 -4.576 -22.010 1.00 87.19 165 ILE A O 1
ATOM 1301 N N . ASP A 1 166 ? 14.466 -3.778 -24.031 1.00 88.06 166 ASP A N 1
ATOM 1302 C CA . ASP A 1 166 ? 15.816 -3.331 -24.396 1.00 88.06 166 ASP A CA 1
ATOM 1303 C C . ASP A 1 166 ? 16.337 -2.281 -23.406 1.00 88.06 166 ASP A C 1
ATOM 1305 O O . ASP A 1 166 ? 17.453 -2.390 -22.891 1.00 88.06 166 ASP A O 1
ATOM 1309 N N . ALA A 1 167 ? 15.506 -1.290 -23.070 1.00 92.19 167 ALA A N 1
ATOM 1310 C CA . ALA A 1 167 ? 15.863 -0.260 -22.103 1.00 92.19 167 ALA A CA 1
ATOM 1311 C C . ALA A 1 167 ? 16.094 -0.837 -20.698 1.00 92.19 167 ALA A C 1
ATOM 1313 O O . ALA A 1 167 ? 17.084 -0.497 -20.055 1.00 92.19 167 ALA A O 1
ATOM 1314 N N . ILE A 1 168 ? 15.240 -1.750 -20.231 1.00 92.06 168 ILE A N 1
ATOM 1315 C CA . ILE A 1 168 ? 15.406 -2.448 -18.949 1.00 92.06 168 ILE A CA 1
ATOM 1316 C C . ILE A 1 168 ? 16.701 -3.259 -18.928 1.00 92.06 168 ILE A C 1
ATOM 1318 O O . ILE A 1 168 ? 17.455 -3.184 -17.957 1.00 92.06 168 ILE A O 1
ATOM 1322 N N . SER A 1 169 ? 16.989 -3.982 -20.008 1.00 86.62 169 SER A N 1
ATOM 1323 C CA . SER A 1 169 ? 18.207 -4.784 -20.144 1.00 86.62 169 SER A CA 1
ATOM 1324 C C . SER A 1 169 ? 19.461 -3.909 -20.031 1.00 86.62 169 SER A C 1
ATOM 1326 O O . SER A 1 169 ? 20.454 -4.330 -19.436 1.00 86.62 169 SER A O 1
ATOM 1328 N N . SER A 1 170 ? 19.381 -2.654 -20.493 1.00 86.56 170 SER A N 1
ATOM 1329 C CA . SER A 1 170 ? 20.455 -1.662 -20.350 1.00 86.56 170 SER A CA 1
ATOM 1330 C C . SER A 1 170 ? 20.658 -1.138 -18.915 1.00 86.56 170 SER A C 1
ATOM 1332 O O . SER A 1 170 ? 21.763 -0.719 -18.580 1.00 86.56 170 SER A O 1
ATOM 1334 N N . LEU A 1 171 ? 19.645 -1.202 -18.034 1.00 86.25 171 LEU A N 1
ATOM 1335 C CA . LEU A 1 171 ? 19.786 -0.827 -16.613 1.00 86.25 171 LEU A CA 1
ATOM 1336 C C . LEU A 1 171 ? 20.561 -1.883 -15.817 1.00 86.25 171 LEU A C 1
ATOM 1338 O O . LEU A 1 171 ? 21.299 -1.575 -14.882 1.00 86.25 171 LEU A O 1
ATOM 1342 N N . SER A 1 172 ? 20.359 -3.156 -16.170 1.00 63.22 172 SER A N 1
ATOM 1343 C CA . SER A 1 172 ? 20.895 -4.327 -15.466 1.00 63.22 172 SER A CA 1
ATOM 1344 C C . SER A 1 172 ? 22.392 -4.566 -15.656 1.00 63.22 172 SER A C 1
ATOM 1346 O O . SER A 1 172 ? 22.935 -5.500 -15.057 1.00 63.22 172 SER A O 1
ATOM 1348 N N . ASP A 1 173 ? 23.090 -3.674 -16.359 1.00 64.31 173 ASP A N 1
ATOM 1349 C CA . ASP A 1 173 ? 24.540 -3.696 -16.554 1.00 64.31 173 ASP A CA 1
ATOM 1350 C C . ASP A 1 173 ? 25.337 -3.486 -15.246 1.00 64.31 173 ASP A C 1
ATOM 1352 O O . ASP A 1 173 ? 26.524 -3.201 -15.279 1.00 64.31 173 ASP A O 1
ATOM 1356 N N . SER A 1 174 ? 24.756 -3.692 -14.059 1.00 66.69 174 SER A N 1
ATOM 1357 C CA . SER A 1 174 ? 25.509 -3.836 -12.804 1.00 66.69 174 SER A CA 1
ATOM 1358 C C . SER A 1 174 ? 26.487 -5.017 -12.844 1.00 66.69 174 SER A C 1
ATOM 1360 O O . SER A 1 174 ? 27.588 -4.901 -12.310 1.00 66.69 174 SER A O 1
ATOM 1362 N N . ALA A 1 175 ? 26.138 -6.122 -13.520 1.00 71.19 175 ALA A N 1
ATOM 1363 C CA . ALA A 1 175 ? 27.067 -7.223 -13.776 1.00 71.19 175 ALA A CA 1
ATOM 1364 C C . ALA A 1 175 ? 28.228 -6.742 -14.649 1.00 71.19 175 ALA A C 1
ATOM 1366 O O . ALA A 1 175 ? 29.378 -6.901 -14.258 1.00 71.19 175 ALA A O 1
ATOM 1367 N N . ARG A 1 176 ? 27.939 -6.043 -15.749 1.00 74.69 176 ARG A N 1
ATOM 1368 C CA . ARG A 1 176 ? 28.946 -5.434 -16.622 1.00 74.69 176 ARG A CA 1
ATOM 1369 C C . ARG A 1 176 ? 29.782 -4.361 -15.919 1.00 74.69 176 ARG A C 1
ATOM 1371 O O . ARG A 1 176 ? 30.992 -4.309 -16.081 1.00 74.69 176 ARG A O 1
ATOM 1378 N N . GLY A 1 177 ? 29.172 -3.530 -15.084 1.00 80.00 177 GLY A N 1
ATOM 1379 C CA . GLY A 1 177 ? 29.835 -2.510 -14.278 1.00 80.00 177 GLY A CA 1
ATOM 1380 C C . GLY A 1 177 ? 30.758 -3.134 -13.235 1.00 80.00 177 GLY A C 1
ATOM 1381 O O . GLY A 1 177 ? 31.879 -2.666 -13.045 1.00 80.00 177 GLY A O 1
ATOM 1382 N N . ASN A 1 178 ? 30.331 -4.229 -12.605 1.00 82.56 178 ASN A N 1
ATOM 1383 C CA . ASN A 1 178 ? 31.168 -5.019 -11.707 1.00 82.56 178 ASN A CA 1
ATOM 1384 C C . ASN A 1 178 ? 32.256 -5.786 -12.466 1.00 82.56 178 ASN A C 1
ATOM 1386 O O . ASN A 1 178 ? 33.368 -5.876 -11.958 1.00 82.56 178 ASN A O 1
ATOM 1390 N N . GLN A 1 179 ? 31.987 -6.262 -13.686 1.00 87.25 179 GLN A N 1
ATOM 1391 C CA . GLN A 1 179 ? 33.002 -6.843 -14.563 1.00 87.25 179 GLN A CA 1
ATOM 1392 C C . GLN A 1 179 ? 34.070 -5.793 -14.901 1.00 87.25 179 GLN A C 1
ATOM 1394 O O . GLN A 1 179 ? 35.250 -6.044 -14.697 1.00 87.25 179 GLN A O 1
ATOM 1399 N N . ILE A 1 180 ? 33.677 -4.585 -15.320 1.00 87.06 180 ILE A N 1
ATOM 1400 C CA . ILE A 1 180 ? 34.600 -3.478 -15.621 1.00 87.06 180 ILE A CA 1
ATOM 1401 C C . ILE A 1 180 ? 35.429 -3.114 -14.384 1.00 87.06 180 ILE A C 1
ATOM 1403 O O . ILE A 1 180 ? 36.652 -3.014 -14.469 1.00 87.06 180 ILE A O 1
ATOM 1407 N N . LYS A 1 181 ? 34.790 -2.952 -13.217 1.00 89.31 181 LYS A N 1
ATOM 1408 C CA . LYS A 1 181 ? 35.495 -2.672 -11.956 1.00 89.31 181 LYS A CA 1
ATOM 1409 C C . LYS A 1 181 ? 36.447 -3.805 -11.573 1.00 89.31 181 LYS A C 1
ATOM 1411 O O . LYS A 1 181 ? 37.588 -3.529 -11.223 1.00 89.31 181 LYS A O 1
ATOM 1416 N N . GLY A 1 182 ? 36.007 -5.058 -11.677 1.00 93.12 182 GLY A N 1
ATOM 1417 C CA . GLY A 1 182 ? 36.813 -6.242 -11.383 1.00 93.12 182 GLY A CA 1
ATOM 1418 C C . GLY A 1 182 ? 38.027 -6.363 -12.302 1.00 93.12 182 GLY A C 1
ATOM 1419 O O . GLY A 1 182 ? 39.137 -6.568 -11.818 1.00 93.12 182 GLY A O 1
ATOM 1420 N N . ILE A 1 183 ? 37.841 -6.145 -13.608 1.00 94.75 183 ILE A N 1
ATOM 1421 C CA . ILE A 1 183 ? 38.928 -6.097 -14.594 1.00 94.75 183 ILE A CA 1
ATOM 1422 C C . ILE A 1 183 ? 39.919 -4.994 -14.217 1.00 94.75 183 ILE A C 1
ATOM 1424 O O . ILE A 1 183 ? 41.112 -5.263 -14.124 1.00 94.75 183 ILE A O 1
ATOM 1428 N N . ASN A 1 184 ? 39.450 -3.774 -13.940 1.00 95.50 184 ASN A N 1
ATOM 1429 C CA . ASN A 1 184 ? 40.328 -2.657 -13.582 1.00 95.50 184 ASN A CA 1
ATOM 1430 C C . ASN A 1 184 ? 41.114 -2.922 -12.289 1.00 95.50 184 ASN A C 1
ATOM 1432 O O . ASN A 1 184 ? 42.320 -2.693 -12.256 1.00 95.50 184 ASN A O 1
ATOM 1436 N N . MET A 1 185 ? 40.470 -3.477 -11.258 1.00 95.62 185 MET A N 1
ATOM 1437 C CA . MET A 1 185 ? 41.141 -3.856 -10.010 1.00 95.62 185 MET A CA 1
ATOM 1438 C C . MET A 1 185 ? 42.220 -4.924 -10.233 1.00 95.62 185 MET A C 1
ATOM 1440 O O . MET A 1 185 ? 43.307 -4.821 -9.664 1.00 95.62 185 MET A O 1
ATOM 1444 N N . LEU A 1 186 ? 41.959 -5.931 -11.075 1.00 96.44 186 LEU A N 1
ATOM 1445 C CA . LEU A 1 186 ? 42.948 -6.964 -11.400 1.00 96.44 186 LEU A CA 1
ATOM 1446 C C . LEU A 1 186 ? 44.105 -6.399 -12.231 1.00 96.44 186 LEU A C 1
ATOM 1448 O O . LEU A 1 186 ? 45.259 -6.695 -11.928 1.00 96.44 186 LEU A O 1
ATOM 1452 N N . LYS A 1 187 ? 43.824 -5.523 -13.206 1.00 97.12 187 LYS A N 1
ATOM 1453 C CA . LYS A 1 187 ? 44.858 -4.810 -13.976 1.00 97.12 187 LYS A CA 1
ATOM 1454 C C . LYS A 1 187 ? 45.782 -4.008 -13.054 1.00 97.12 187 LYS A C 1
ATOM 1456 O O . LYS A 1 187 ? 47.006 -4.103 -13.169 1.00 97.12 187 LYS A O 1
ATOM 1461 N N . GLU A 1 188 ? 45.217 -3.244 -12.118 1.00 97.56 188 GLU A N 1
ATOM 1462 C CA . GLU A 1 188 ? 45.986 -2.473 -11.133 1.00 97.56 188 GLU A CA 1
ATOM 1463 C C . GLU A 1 188 ? 46.815 -3.374 -10.211 1.00 97.56 188 GLU A C 1
ATOM 1465 O O . GLU A 1 188 ? 47.995 -3.099 -9.974 1.00 97.56 188 GLU A O 1
ATOM 1470 N N . PHE A 1 189 ? 46.232 -4.474 -9.730 1.00 97.38 189 PHE A N 1
ATOM 1471 C CA . PHE A 1 189 ? 46.921 -5.447 -8.888 1.00 97.38 189 PHE A CA 1
ATOM 1472 C C . PHE A 1 189 ? 48.107 -6.095 -9.610 1.00 97.38 189 PHE A C 1
ATOM 1474 O O . PHE A 1 189 ? 49.217 -6.117 -9.072 1.00 97.38 189 PHE A O 1
ATOM 1481 N N . CYS A 1 190 ? 47.906 -6.589 -10.832 1.00 97.19 190 CYS A N 1
ATOM 1482 C CA . CYS A 1 190 ? 48.962 -7.222 -11.613 1.00 97.19 190 CYS A CA 1
ATOM 1483 C C . CYS A 1 190 ? 50.089 -6.230 -11.926 1.00 97.19 190 CYS A C 1
ATOM 1485 O O . CYS A 1 190 ? 51.259 -6.543 -11.702 1.00 97.19 190 CYS A O 1
ATOM 1487 N N . LYS A 1 191 ? 49.749 -4.993 -12.317 1.00 97.62 191 LYS A N 1
ATOM 1488 C CA . LYS A 1 191 ? 50.728 -3.922 -12.559 1.00 97.62 191 LYS A CA 1
ATOM 1489 C C . LYS A 1 191 ? 51.550 -3.593 -11.311 1.00 97.62 191 LYS A C 1
ATOM 1491 O O . LYS A 1 191 ? 52.767 -3.462 -11.405 1.00 97.62 191 LYS A O 1
ATOM 1496 N N . LYS A 1 192 ? 50.909 -3.485 -10.142 1.00 98.19 192 LYS A N 1
ATOM 1497 C CA . LYS A 1 192 ? 51.583 -3.187 -8.866 1.00 98.19 192 LYS A CA 1
ATOM 1498 C C . LYS A 1 192 ? 52.562 -4.285 -8.439 1.00 98.19 192 LYS A C 1
ATOM 1500 O O . LYS A 1 192 ? 53.564 -3.981 -7.803 1.00 98.19 192 LYS A O 1
ATOM 1505 N N . ASN A 1 193 ? 52.276 -5.537 -8.785 1.00 97.88 193 ASN A N 1
ATOM 1506 C CA . ASN A 1 193 ? 53.083 -6.693 -8.392 1.00 97.88 193 ASN A CA 1
ATOM 1507 C C . ASN A 1 193 ? 54.010 -7.204 -9.511 1.00 97.88 193 ASN A C 1
ATOM 1509 O O . ASN A 1 193 ? 54.640 -8.243 -9.341 1.00 97.88 193 ASN A O 1
ATOM 1513 N N . GLY A 1 194 ? 54.096 -6.506 -10.650 1.00 97.12 194 GLY A N 1
ATOM 1514 C CA . GLY A 1 194 ? 54.928 -6.927 -11.783 1.00 97.12 194 GLY A CA 1
ATOM 1515 C C . GLY A 1 194 ? 54.482 -8.245 -12.427 1.00 97.12 194 GLY A C 1
ATOM 1516 O O . GLY A 1 194 ? 55.303 -8.951 -13.007 1.00 97.12 194 GLY A O 1
ATOM 1517 N N . ILE A 1 195 ? 53.199 -8.593 -12.310 1.00 97.81 195 ILE A N 1
ATOM 1518 C CA . ILE A 1 195 ? 52.627 -9.816 -12.876 1.00 97.81 195 ILE A CA 1
ATOM 1519 C C . ILE A 1 195 ? 52.184 -9.502 -14.313 1.00 97.81 195 ILE A C 1
ATOM 1521 O O . ILE A 1 195 ? 51.320 -8.637 -14.486 1.00 97.81 195 ILE A O 1
ATOM 1525 N N . PRO A 1 196 ? 52.741 -10.156 -15.349 1.00 96.25 196 PRO A N 1
ATOM 1526 C CA . PRO A 1 196 ? 52.229 -10.022 -16.708 1.00 96.25 196 PRO A CA 1
ATOM 1527 C C . PRO A 1 196 ? 50.824 -10.627 -16.787 1.00 96.25 196 PRO A C 1
ATOM 1529 O O . PRO A 1 196 ? 50.546 -11.646 -16.157 1.00 96.25 196 PRO A O 1
ATOM 1532 N N . PHE A 1 197 ? 49.937 -10.000 -17.551 1.00 95.81 197 PHE A N 1
ATOM 1533 C CA . PHE A 1 197 ? 48.571 -10.481 -17.739 1.00 95.81 197 PHE A CA 1
ATOM 1534 C C . PHE A 1 197 ? 48.102 -10.237 -19.172 1.00 95.81 197 PHE A C 1
ATOM 1536 O O . PHE A 1 197 ? 48.517 -9.264 -19.803 1.00 95.81 197 PHE A O 1
ATOM 1543 N N . ASP A 1 198 ? 47.210 -11.104 -19.648 1.00 97.38 198 ASP A N 1
ATOM 1544 C CA . ASP A 1 198 ? 46.452 -10.909 -20.879 1.00 97.38 198 ASP A CA 1
ATOM 1545 C C . ASP A 1 198 ? 45.073 -10.307 -20.561 1.00 97.38 198 ASP A C 1
ATOM 1547 O O . ASP A 1 198 ? 44.394 -10.709 -19.611 1.00 97.38 198 ASP A O 1
ATOM 1551 N N . GLU A 1 199 ? 44.654 -9.298 -21.329 1.00 94.31 199 GLU A N 1
ATOM 1552 C CA . GLU A 1 199 ? 43.392 -8.604 -21.057 1.00 94.31 199 GLU A CA 1
ATOM 1553 C C . GLU A 1 199 ? 42.162 -9.479 -21.320 1.00 94.31 199 GLU A C 1
ATOM 1555 O O . GLU A 1 199 ? 41.160 -9.336 -20.612 1.00 94.31 199 GLU A O 1
ATOM 1560 N N . SER A 1 200 ? 42.232 -10.381 -22.304 1.00 93.94 200 SER A N 1
ATOM 1561 C CA . SER A 1 200 ? 41.132 -11.290 -22.625 1.00 93.94 200 SER A CA 1
ATOM 1562 C C . SER A 1 200 ? 40.988 -12.372 -21.556 1.00 93.94 200 SER A C 1
ATOM 1564 O O . SER A 1 200 ? 39.876 -12.621 -21.094 1.00 93.94 200 SER A O 1
ATOM 1566 N N . GLU A 1 201 ? 42.103 -12.910 -21.048 1.00 95.25 201 GLU A N 1
ATOM 1567 C CA . GLU A 1 201 ? 42.092 -13.885 -19.953 1.00 95.25 201 GLU A CA 1
ATOM 1568 C C . GLU A 1 201 ? 41.527 -13.291 -18.659 1.00 95.25 201 GLU A C 1
ATOM 1570 O O . GLU A 1 201 ? 40.741 -13.945 -17.967 1.00 95.25 201 GLU A O 1
ATOM 1575 N N . LEU A 1 202 ? 41.875 -12.038 -18.332 1.00 95.00 202 LEU A N 1
ATOM 1576 C CA . LEU A 1 202 ? 41.285 -11.337 -17.189 1.00 95.00 202 LEU A CA 1
ATOM 1577 C C . LEU A 1 202 ? 39.779 -11.139 -17.370 1.00 95.00 202 LEU A C 1
ATOM 1579 O O . LEU A 1 202 ? 39.019 -11.380 -16.430 1.00 95.00 202 LEU A O 1
ATOM 1583 N N . ALA A 1 203 ? 39.339 -10.714 -18.556 1.00 92.44 203 ALA A N 1
ATOM 1584 C CA . ALA A 1 203 ? 37.922 -10.522 -18.844 1.00 92.44 203 ALA A CA 1
ATOM 1585 C C . ALA A 1 203 ? 37.139 -11.839 -18.721 1.00 92.44 203 ALA A C 1
ATOM 1587 O O . ALA A 1 203 ? 36.114 -11.878 -18.035 1.00 92.44 203 ALA A O 1
ATOM 1588 N N . ASP A 1 204 ? 37.655 -12.930 -19.292 1.00 94.12 204 ASP A N 1
ATOM 1589 C CA . ASP A 1 204 ? 37.063 -14.265 -19.193 1.00 94.12 204 ASP A CA 1
ATOM 1590 C C . ASP A 1 204 ? 37.026 -14.767 -17.749 1.00 94.12 204 ASP A C 1
ATOM 1592 O O . ASP A 1 204 ? 36.029 -15.344 -17.304 1.00 94.12 204 ASP A O 1
ATOM 1596 N N . HIS A 1 205 ? 38.095 -14.527 -16.983 1.00 93.88 205 HIS A N 1
ATOM 1597 C CA . HIS A 1 205 ? 38.151 -14.895 -15.575 1.00 93.88 205 HIS A CA 1
ATOM 1598 C C . HIS A 1 205 ? 37.102 -14.132 -14.767 1.00 93.88 205 HIS A C 1
ATOM 1600 O O . HIS A 1 205 ? 36.320 -14.746 -14.048 1.00 93.88 205 HIS A O 1
ATOM 1606 N N . VAL A 1 206 ? 37.010 -12.812 -14.934 1.00 93.88 206 VAL A N 1
ATOM 1607 C CA . VAL A 1 206 ? 36.014 -11.974 -14.255 1.00 93.88 206 VAL A CA 1
ATOM 1608 C C . VAL A 1 206 ? 34.591 -12.384 -14.649 1.00 93.88 206 VAL A C 1
ATOM 1610 O O . VAL A 1 206 ? 33.733 -12.523 -13.773 1.00 93.88 206 VAL A O 1
ATOM 1613 N N . LYS A 1 207 ? 34.333 -12.681 -15.928 1.00 91.62 207 LYS A N 1
ATOM 1614 C CA . LYS A 1 207 ? 33.017 -13.128 -16.413 1.00 91.62 207 LYS A CA 1
ATOM 1615 C C . LYS A 1 207 ? 32.550 -14.440 -15.768 1.00 91.62 207 LYS A C 1
ATOM 1617 O O . LYS A 1 207 ? 31.350 -14.624 -15.564 1.00 91.62 207 LYS A O 1
ATOM 1622 N N . LYS A 1 208 ? 33.468 -15.333 -15.369 1.00 91.56 208 LYS A N 1
ATOM 1623 C CA . LYS A 1 208 ? 33.119 -16.564 -14.625 1.00 91.56 208 LYS A CA 1
ATOM 1624 C C . LYS A 1 208 ? 32.479 -16.272 -13.265 1.00 91.56 208 LYS A C 1
ATOM 1626 O O . LYS A 1 208 ? 31.595 -17.029 -12.856 1.00 91.56 208 LYS A O 1
ATOM 1631 N N . TYR A 1 209 ? 32.903 -15.199 -12.592 1.00 89.06 209 TYR A N 1
ATOM 1632 C CA . TYR A 1 209 ? 32.410 -14.802 -11.265 1.00 89.06 209 TYR A CA 1
ATOM 1633 C C . TYR A 1 209 ? 31.250 -13.809 -11.335 1.00 89.06 209 TYR A C 1
ATOM 1635 O O . TYR A 1 209 ? 30.346 -13.855 -10.504 1.00 89.06 209 TYR A O 1
ATOM 1643 N N . PHE A 1 210 ? 31.235 -12.953 -12.354 1.00 86.88 210 PHE A N 1
ATOM 1644 C CA . PHE A 1 210 ? 30.163 -11.998 -12.614 1.00 86.88 210 PHE A CA 1
ATOM 1645 C C . PHE A 1 210 ? 29.397 -12.418 -13.863 1.00 86.88 210 PHE A C 1
ATOM 1647 O O . PHE A 1 210 ? 29.439 -11.728 -14.878 1.00 86.88 210 PHE A O 1
ATOM 1654 N N . ARG A 1 211 ? 28.730 -13.575 -13.807 1.00 78.56 211 ARG A N 1
ATOM 1655 C CA . ARG A 1 211 ? 27.929 -14.057 -14.938 1.00 78.56 211 ARG A CA 1
ATOM 1656 C C . ARG A 1 211 ? 26.840 -13.046 -15.277 1.00 78.56 211 ARG A C 1
ATOM 1658 O O . ARG A 1 211 ? 26.197 -12.504 -14.373 1.00 78.56 211 ARG A O 1
ATOM 1665 N N . ASP A 1 212 ? 26.618 -12.848 -16.570 1.00 73.00 212 ASP A N 1
ATOM 1666 C CA . ASP A 1 212 ? 25.461 -12.108 -17.054 1.00 73.00 212 ASP A CA 1
ATOM 1667 C C . ASP A 1 212 ? 24.215 -12.814 -16.501 1.00 73.00 212 ASP A C 1
ATOM 1669 O O . ASP A 1 212 ? 24.027 -14.020 -16.685 1.00 73.00 212 ASP A O 1
ATOM 1673 N N . LYS A 1 213 ? 23.409 -12.104 -15.706 1.00 66.00 213 LYS A N 1
ATOM 1674 C CA . LYS A 1 213 ? 22.171 -12.685 -15.186 1.00 66.00 213 LYS A CA 1
ATOM 1675 C C . LYS A 1 213 ? 21.209 -12.830 -16.361 1.00 66.00 213 LYS A C 1
ATOM 1677 O O . LYS A 1 213 ? 20.676 -11.833 -16.825 1.00 66.00 213 LYS A O 1
ATOM 1682 N N . GLU A 1 214 ? 20.912 -14.066 -16.751 1.00 60.72 214 GLU A N 1
ATOM 1683 C CA . GLU A 1 214 ? 19.901 -14.427 -17.764 1.00 60.72 214 GLU A CA 1
ATOM 1684 C C . GLU A 1 214 ? 18.454 -14.054 -17.390 1.00 60.72 214 GLU A C 1
ATOM 1686 O O . GLU A 1 214 ? 17.516 -14.402 -18.102 1.00 60.72 214 GLU A O 1
ATOM 1691 N N . LYS A 1 215 ? 18.221 -13.343 -16.281 1.00 62.56 215 LYS A N 1
ATOM 1692 C CA . LYS A 1 215 ? 16.862 -12.923 -15.950 1.00 62.56 215 LYS A CA 1
ATOM 1693 C C . LYS A 1 215 ? 16.471 -11.745 -16.830 1.00 62.56 215 LYS A C 1
ATOM 1695 O O . LYS A 1 215 ? 16.881 -10.617 -16.567 1.00 62.56 215 LYS A O 1
ATOM 1700 N N . THR A 1 216 ? 15.619 -12.017 -17.814 1.00 75.94 216 THR A N 1
ATOM 1701 C CA . THR A 1 216 ? 14.746 -11.014 -18.424 1.00 75.94 216 THR A CA 1
ATOM 1702 C C . THR A 1 216 ? 13.912 -10.393 -17.307 1.00 75.94 216 THR A C 1
ATOM 1704 O O . THR A 1 216 ? 12.972 -11.010 -16.811 1.00 75.94 216 THR A O 1
ATOM 1707 N N . ARG A 1 217 ? 14.324 -9.215 -16.834 1.00 87.50 217 ARG A N 1
ATOM 1708 C CA . ARG A 1 217 ? 13.585 -8.459 -15.821 1.00 87.50 217 ARG A CA 1
ATOM 1709 C C . ARG A 1 217 ? 12.420 -7.754 -16.485 1.00 87.50 217 ARG A C 1
ATOM 1711 O O . ARG A 1 217 ? 12.555 -7.230 -17.589 1.00 87.50 217 ARG A O 1
ATOM 1718 N N . GLU A 1 218 ? 11.301 -7.696 -15.788 1.00 88.25 218 GLU A N 1
ATOM 1719 C CA . GLU A 1 218 ? 10.152 -6.916 -16.213 1.00 88.25 218 GLU A CA 1
ATOM 1720 C C . GLU A 1 218 ? 10.082 -5.580 -15.472 1.00 88.25 218 GLU A C 1
ATOM 1722 O O . GLU A 1 218 ? 10.770 -5.342 -14.479 1.00 88.25 218 GLU A O 1
ATOM 1727 N N . LEU A 1 219 ? 9.207 -4.685 -15.938 1.00 91.38 219 LEU A N 1
ATOM 1728 C CA . LEU A 1 219 ? 9.016 -3.368 -15.328 1.00 91.38 219 LEU A CA 1
ATOM 1729 C C . LEU A 1 219 ? 8.617 -3.461 -13.842 1.00 91.38 219 LEU A C 1
ATOM 1731 O O . LEU A 1 219 ? 8.931 -2.576 -13.051 1.00 91.38 219 LEU A O 1
ATOM 1735 N N . HIS A 1 220 ? 7.923 -4.525 -13.436 1.00 91.44 220 HIS A N 1
ATOM 1736 C CA . HIS A 1 220 ? 7.532 -4.712 -12.042 1.00 91.44 220 HIS A CA 1
ATOM 1737 C C . HIS A 1 220 ? 8.684 -5.185 -11.136 1.00 91.44 220 HIS A C 1
ATOM 1739 O O . HIS A 1 220 ? 8.579 -5.002 -9.926 1.00 91.44 220 HIS A O 1
ATOM 1745 N N . ASP A 1 221 ? 9.779 -5.699 -11.711 1.00 89.81 221 ASP A N 1
ATOM 1746 C CA . ASP A 1 221 ? 10.986 -6.150 -10.999 1.00 89.81 221 ASP A CA 1
ATOM 1747 C C . ASP A 1 221 ? 11.986 -5.018 -10.718 1.00 89.81 221 ASP A C 1
ATOM 1749 O O . ASP A 1 221 ? 13.074 -5.249 -10.171 1.00 89.81 221 ASP A O 1
ATOM 1753 N N . LEU A 1 222 ? 11.693 -3.802 -11.179 1.00 93.19 222 LEU A N 1
ATOM 1754 C CA . LEU A 1 222 ? 12.609 -2.677 -11.053 1.00 93.19 222 LE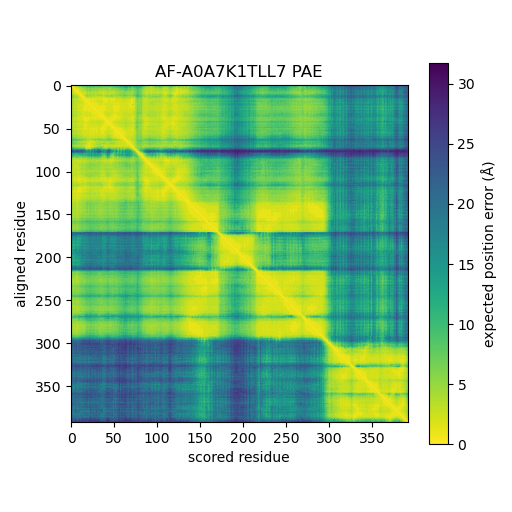U A CA 1
ATOM 1755 C C . LEU A 1 222 ? 12.438 -1.952 -9.722 1.00 93.19 222 LEU A C 1
ATOM 1757 O O . LEU A 1 222 ? 11.352 -1.850 -9.154 1.00 93.19 222 LEU A O 1
ATOM 1761 N N . THR A 1 223 ? 13.552 -1.414 -9.250 1.00 93.44 223 THR A N 1
ATOM 1762 C CA . THR A 1 223 ? 13.621 -0.518 -8.101 1.00 93.44 223 THR A CA 1
ATOM 1763 C C . THR A 1 223 ? 13.215 0.903 -8.488 1.00 93.44 223 THR A C 1
ATOM 1765 O O . THR A 1 223 ? 13.247 1.288 -9.658 1.00 93.44 223 THR A O 1
ATOM 1768 N N . PHE A 1 224 ? 12.920 1.736 -7.487 1.00 95.31 224 PHE A N 1
ATOM 1769 C CA . PHE A 1 224 ? 12.613 3.150 -7.708 1.00 95.31 224 PHE A CA 1
ATOM 1770 C C . PHE A 1 224 ? 13.716 3.887 -8.489 1.00 95.31 224 PHE A C 1
ATOM 1772 O O . PHE A 1 224 ? 13.435 4.620 -9.432 1.00 95.31 224 PHE A O 1
ATOM 1779 N N . SER A 1 225 ? 14.986 3.646 -8.148 1.00 94.38 225 SER A N 1
ATOM 1780 C CA . SER A 1 225 ? 16.133 4.246 -8.845 1.00 94.38 225 SER A CA 1
ATOM 1781 C C . SER A 1 225 ? 16.188 3.867 -10.325 1.00 94.38 225 SER A C 1
ATOM 1783 O O . SER A 1 225 ? 16.608 4.668 -11.154 1.00 94.38 225 SER A O 1
ATOM 1785 N N . GLU A 1 226 ? 15.767 2.653 -10.667 1.00 95.44 226 GLU A N 1
ATOM 1786 C CA . GLU A 1 226 ? 15.731 2.176 -12.048 1.00 95.44 226 GLU A CA 1
ATOM 1787 C C . GLU A 1 226 ? 14.565 2.797 -12.826 1.00 95.44 226 GLU A C 1
ATOM 1789 O O . GLU A 1 226 ? 14.747 3.147 -13.990 1.00 95.44 226 GLU A O 1
ATOM 1794 N N . PHE A 1 227 ? 13.413 3.051 -12.189 1.00 97.19 227 PHE A N 1
ATOM 1795 C CA . PHE A 1 227 ? 12.354 3.869 -12.800 1.00 97.19 227 PHE A CA 1
ATOM 1796 C C . PHE A 1 227 ? 12.857 5.269 -13.146 1.00 97.19 227 PHE A C 1
ATOM 1798 O O . PHE A 1 227 ? 12.631 5.751 -14.256 1.00 97.19 227 PHE A O 1
ATOM 1805 N N . VAL A 1 228 ? 13.582 5.896 -12.216 1.00 96.38 228 VAL A N 1
ATOM 1806 C CA . VAL A 1 228 ? 14.169 7.224 -12.421 1.00 96.38 228 VAL A CA 1
ATOM 1807 C C . VAL A 1 228 ? 15.130 7.218 -13.613 1.00 96.38 228 VAL A C 1
ATOM 1809 O O . VAL A 1 228 ? 15.017 8.074 -14.488 1.00 96.38 228 VAL A O 1
ATOM 1812 N N . GLN A 1 229 ? 16.006 6.214 -13.712 1.00 95.62 229 GLN A N 1
ATOM 1813 C CA . GLN A 1 229 ? 16.934 6.072 -14.840 1.00 95.62 229 GLN A CA 1
ATOM 1814 C C . GLN A 1 229 ? 16.220 5.846 -16.181 1.00 95.62 229 GLN A C 1
ATOM 1816 O O . GLN A 1 229 ? 16.615 6.443 -17.183 1.00 95.62 229 GLN A O 1
ATOM 1821 N N . LEU A 1 230 ? 15.158 5.030 -16.216 1.00 96.81 230 LEU A N 1
ATOM 1822 C CA . LEU A 1 230 ? 14.379 4.808 -17.439 1.00 96.81 230 LEU A CA 1
ATOM 1823 C C . LEU A 1 230 ? 13.722 6.085 -17.950 1.00 96.81 230 LEU A C 1
ATOM 1825 O O . LEU A 1 230 ? 13.709 6.306 -19.158 1.00 96.81 230 LEU A O 1
ATOM 1829 N N . ILE A 1 231 ? 13.190 6.910 -17.051 1.00 97.12 231 ILE A N 1
ATOM 1830 C CA . ILE A 1 231 ? 12.576 8.197 -17.396 1.00 97.12 231 ILE A CA 1
ATOM 1831 C C . ILE A 1 231 ? 13.639 9.208 -17.836 1.00 97.12 231 ILE A C 1
ATOM 1833 O O . ILE A 1 231 ? 13.432 9.949 -18.792 1.00 97.12 231 ILE A O 1
ATOM 1837 N N . GLN A 1 232 ? 14.801 9.215 -17.178 1.00 96.06 232 GLN A N 1
ATOM 1838 C CA . GLN A 1 232 ? 15.937 10.061 -17.547 1.00 96.06 232 GLN A CA 1
ATOM 1839 C C . GLN A 1 232 ? 16.618 9.635 -18.851 1.00 96.06 232 GLN A C 1
ATOM 1841 O O . GLN A 1 232 ? 17.492 10.357 -19.338 1.00 96.06 232 GLN A O 1
ATOM 1846 N N . ASN A 1 233 ? 16.281 8.489 -19.438 1.00 95.88 233 ASN A N 1
ATOM 1847 C CA . ASN A 1 233 ? 16.780 8.153 -20.763 1.00 95.88 233 ASN A CA 1
ATOM 1848 C C . ASN A 1 233 ? 16.359 9.250 -21.756 1.00 95.88 233 ASN A C 1
ATOM 1850 O O . ASN A 1 233 ? 15.198 9.641 -21.777 1.00 95.88 233 ASN A O 1
ATOM 1854 N N . ASN A 1 234 ? 17.278 9.749 -22.588 1.00 95.62 234 ASN A N 1
ATOM 1855 C CA . ASN A 1 234 ? 16.977 10.866 -23.492 1.00 95.62 234 ASN A CA 1
ATOM 1856 C C . ASN A 1 234 ? 15.803 10.567 -24.438 1.00 95.62 234 ASN A C 1
ATOM 1858 O O . ASN A 1 234 ? 14.997 11.456 -24.687 1.00 95.62 234 ASN A O 1
ATOM 1862 N N . ALA A 1 235 ? 15.675 9.330 -24.927 1.00 93.56 235 ALA A N 1
ATOM 1863 C CA . ALA A 1 235 ? 14.566 8.951 -25.798 1.00 93.56 235 ALA A CA 1
ATOM 1864 C C . ALA A 1 235 ? 13.222 8.969 -25.054 1.00 93.56 235 ALA A C 1
ATOM 1866 O O . ALA A 1 235 ? 12.229 9.433 -25.604 1.00 93.56 235 ALA A O 1
ATOM 1867 N N . ALA A 1 236 ? 13.197 8.513 -23.798 1.00 96.19 236 ALA A N 1
ATOM 1868 C CA . ALA A 1 236 ? 11.995 8.555 -22.971 1.00 96.19 236 ALA A CA 1
ATOM 1869 C C . ALA A 1 236 ? 11.648 9.986 -22.537 1.00 96.19 236 ALA A C 1
ATOM 1871 O O . ALA A 1 236 ? 10.486 10.380 -22.578 1.00 96.19 236 ALA A O 1
ATOM 1872 N N . TRP A 1 237 ? 12.656 10.779 -22.162 1.00 97.31 237 TRP A N 1
ATOM 1873 C CA . TRP A 1 237 ? 12.468 12.153 -21.707 1.00 97.31 237 TRP A CA 1
ATOM 1874 C C . TRP A 1 237 ? 11.846 13.036 -22.787 1.00 97.31 237 TRP A C 1
ATOM 1876 O O . TRP A 1 237 ? 10.939 13.794 -22.477 1.00 97.31 237 TRP A O 1
ATOM 1886 N N . VAL A 1 238 ? 12.254 12.895 -24.054 1.00 96.38 238 VAL A N 1
ATOM 1887 C CA . VAL A 1 238 ? 11.646 13.638 -25.177 1.00 96.38 238 VAL A CA 1
ATOM 1888 C C . VAL A 1 238 ? 10.131 13.404 -25.267 1.00 96.38 238 VAL A C 1
ATOM 1890 O O . VAL A 1 238 ? 9.378 14.321 -25.581 1.00 96.38 238 VAL A O 1
ATOM 1893 N N . GLU A 1 239 ? 9.661 12.193 -24.960 1.00 95.69 239 GLU A N 1
ATOM 1894 C CA . GLU A 1 239 ? 8.230 11.865 -24.965 1.00 95.69 239 GLU A CA 1
ATOM 1895 C C . GLU A 1 239 ? 7.506 12.356 -23.697 1.00 95.69 239 GLU A C 1
ATOM 1897 O O . GLU A 1 239 ? 6.310 12.656 -23.744 1.00 95.69 239 GLU A O 1
ATOM 1902 N N . LEU A 1 240 ? 8.213 12.429 -22.563 1.00 96.56 240 LEU A N 1
ATOM 1903 C CA . LEU A 1 240 ? 7.658 12.776 -21.250 1.00 96.56 240 LEU A CA 1
ATOM 1904 C C . LEU A 1 240 ? 7.734 14.266 -20.911 1.00 96.56 240 LEU A C 1
ATOM 1906 O O . LEU A 1 240 ? 6.901 14.744 -20.148 1.00 96.56 240 LEU A O 1
ATOM 1910 N N . GLU A 1 241 ? 8.673 15.012 -21.483 1.00 96.44 241 GLU A N 1
ATOM 1911 C CA . GLU A 1 241 ? 8.891 16.436 -21.215 1.00 96.44 241 GLU A CA 1
ATOM 1912 C C . GLU A 1 241 ? 7.613 17.281 -21.361 1.00 96.44 241 GLU A C 1
ATOM 1914 O O . GLU A 1 241 ? 7.311 18.047 -20.443 1.00 96.44 241 GLU A O 1
ATOM 1919 N N . PRO A 1 242 ? 6.774 17.109 -22.406 1.00 95.88 242 PRO A N 1
ATOM 1920 C CA . PRO A 1 242 ? 5.526 17.865 -22.512 1.00 95.88 242 PRO A CA 1
ATOM 1921 C C . PRO A 1 242 ? 4.532 17.573 -21.382 1.00 95.88 242 PRO A C 1
ATOM 1923 O O . PRO A 1 242 ? 3.688 18.412 -21.081 1.00 95.88 242 PRO A O 1
ATOM 1926 N N . VAL A 1 243 ? 4.599 16.376 -20.791 1.00 95.25 243 VAL A N 1
ATOM 1927 C CA . VAL A 1 243 ? 3.738 15.951 -19.677 1.00 95.25 243 VAL A CA 1
ATOM 1928 C C . VAL A 1 243 ? 4.326 16.396 -18.342 1.00 95.25 243 VAL A C 1
ATOM 1930 O O . VAL A 1 243 ? 3.576 16.696 -17.428 1.00 95.25 243 VAL A O 1
ATOM 1933 N N . PHE A 1 244 ? 5.651 16.453 -18.216 1.00 95.69 244 PHE A N 1
ATOM 1934 C CA . PHE A 1 244 ? 6.330 16.825 -16.972 1.00 95.69 244 PHE A CA 1
ATOM 1935 C C . PHE A 1 244 ? 6.604 18.327 -16.844 1.00 95.69 244 PHE A C 1
ATOM 1937 O O . PHE A 1 244 ? 7.015 18.786 -15.776 1.00 95.69 244 PHE A O 1
ATOM 1944 N N . SER A 1 245 ? 6.329 19.105 -17.892 1.00 90.88 245 SER A N 1
ATOM 1945 C CA . SER A 1 245 ? 6.356 20.566 -17.860 1.00 90.88 245 SER A CA 1
ATOM 1946 C C . SER A 1 245 ? 5.568 21.112 -16.653 1.00 90.88 245 SER A C 1
ATOM 1948 O O . SER A 1 245 ? 4.440 20.681 -16.423 1.00 90.88 245 SER A O 1
ATOM 1950 N N . PRO A 1 246 ? 6.121 22.067 -15.881 1.00 93.00 246 PRO A N 1
ATOM 1951 C CA . PRO A 1 246 ? 7.291 22.890 -16.204 1.00 93.00 246 PRO A CA 1
ATOM 1952 C C . PRO A 1 246 ? 8.643 22.307 -15.757 1.00 93.00 246 PRO A C 1
ATOM 1954 O O . PRO A 1 246 ? 9.650 23.012 -15.817 1.00 93.00 246 PRO A O 1
ATOM 1957 N N . HIS A 1 247 ? 8.707 21.063 -15.276 1.00 92.62 247 HIS A N 1
ATOM 1958 C CA . HIS A 1 247 ? 9.975 20.497 -14.825 1.00 92.62 247 HIS A CA 1
ATOM 1959 C C . HIS A 1 247 ? 10.923 20.254 -16.001 1.00 92.62 247 HIS A C 1
ATOM 1961 O O . HIS A 1 247 ? 10.603 19.521 -16.935 1.00 92.62 247 HIS A O 1
ATOM 1967 N N . THR A 1 248 ? 12.137 20.798 -15.902 1.00 95.88 248 THR A N 1
ATOM 1968 C CA . THR A 1 248 ? 13.264 20.304 -16.699 1.00 95.88 248 THR A CA 1
ATOM 1969 C C . THR A 1 248 ? 13.713 18.946 -16.163 1.00 95.88 248 THR A C 1
ATOM 1971 O O . THR A 1 248 ? 13.374 18.557 -15.039 1.00 95.88 248 THR A O 1
ATOM 1974 N N . LYS A 1 249 ? 14.530 18.229 -16.937 1.00 96.12 249 LYS A N 1
ATOM 1975 C CA . LYS A 1 249 ? 15.100 16.943 -16.521 1.00 96.12 249 LYS A CA 1
ATOM 1976 C C . LYS A 1 249 ? 15.861 17.054 -15.201 1.00 96.12 249 LYS A C 1
ATOM 1978 O O . LYS A 1 249 ? 15.756 16.179 -14.342 1.00 96.12 249 LYS A O 1
ATOM 1983 N N . GLU A 1 250 ? 16.602 18.141 -15.016 1.00 95.81 250 GLU A N 1
ATOM 1984 C CA . GLU A 1 250 ? 17.395 18.425 -13.820 1.00 95.81 250 GLU A CA 1
ATOM 1985 C C . GLU A 1 250 ? 16.492 18.681 -12.614 1.00 95.81 250 GLU A C 1
ATOM 1987 O O . GLU A 1 250 ? 16.685 18.061 -11.569 1.00 95.81 250 GLU A O 1
ATOM 1992 N N . LEU A 1 251 ? 15.472 19.532 -12.764 1.00 95.25 251 LEU A N 1
ATOM 1993 C CA . LEU A 1 251 ? 14.524 19.825 -11.686 1.00 95.25 251 LEU A CA 1
ATOM 1994 C C . LEU A 1 251 ? 13.744 18.573 -11.279 1.00 95.25 251 LEU A C 1
ATOM 1996 O O . LEU A 1 251 ? 13.646 18.263 -10.095 1.00 95.25 251 LEU A O 1
ATOM 2000 N N . TRP A 1 252 ? 13.268 17.799 -12.256 1.00 96.56 252 TRP A N 1
ATOM 2001 C CA . TRP A 1 252 ? 12.599 16.526 -11.999 1.00 96.56 252 TRP A CA 1
ATOM 2002 C C . TRP A 1 252 ? 13.512 15.530 -11.265 1.00 96.56 252 TRP A C 1
ATOM 2004 O O . TRP A 1 252 ? 13.077 14.816 -10.359 1.00 96.56 252 TRP A O 1
ATOM 2014 N N . THR A 1 253 ? 14.806 15.515 -11.595 1.00 95.25 253 THR A N 1
ATOM 2015 C CA . THR A 1 253 ? 15.810 14.678 -10.919 1.00 95.25 253 THR A CA 1
ATOM 2016 C C . THR A 1 253 ? 15.998 15.073 -9.455 1.00 95.25 253 THR A C 1
ATOM 2018 O O . THR A 1 253 ? 16.141 14.208 -8.592 1.00 95.25 253 THR A O 1
ATOM 2021 N N . VAL A 1 254 ? 15.990 16.371 -9.150 1.00 95.69 254 VAL A N 1
ATOM 2022 C CA . VAL A 1 254 ? 16.072 16.857 -7.766 1.00 95.69 254 VAL A CA 1
ATOM 2023 C C . VAL A 1 254 ? 14.842 16.404 -6.977 1.00 95.69 254 VAL A C 1
ATOM 2025 O O . VAL A 1 254 ? 15.000 15.773 -5.931 1.00 95.69 254 VAL A O 1
ATOM 2028 N N . SER A 1 255 ? 13.638 16.625 -7.514 1.00 95.12 255 SER A N 1
ATOM 2029 C CA . SER A 1 255 ? 12.382 16.226 -6.861 1.00 95.12 255 SER A CA 1
ATOM 2030 C C . SER A 1 255 ? 12.305 14.711 -6.625 1.00 95.12 255 SER A C 1
ATOM 2032 O O . SER A 1 255 ? 11.941 14.253 -5.545 1.00 95.12 255 SER A O 1
ATOM 2034 N N . THR A 1 256 ? 12.710 13.906 -7.610 1.00 96.31 256 THR A N 1
ATOM 2035 C CA . THR A 1 256 ? 12.674 12.436 -7.506 1.00 96.31 256 THR A CA 1
ATOM 2036 C C . THR A 1 256 ? 13.719 11.860 -6.563 1.00 96.31 256 THR A C 1
ATOM 2038 O O . THR A 1 256 ? 13.464 10.826 -5.945 1.00 96.31 256 THR A O 1
ATOM 2041 N N . ASN A 1 257 ? 14.878 12.505 -6.410 1.00 95.88 257 ASN A N 1
ATOM 2042 C CA . ASN A 1 257 ? 15.869 12.090 -5.420 1.00 95.88 257 ASN A CA 1
ATOM 2043 C C . ASN A 1 257 ? 15.349 12.285 -3.991 1.00 95.88 257 ASN A C 1
ATOM 2045 O O . ASN A 1 257 ? 15.508 11.373 -3.186 1.00 95.88 257 ASN A O 1
ATOM 2049 N N . ALA A 1 258 ? 14.665 13.398 -3.700 1.00 96.38 258 ALA A N 1
ATOM 2050 C CA . ALA A 1 258 ? 14.031 13.602 -2.394 1.00 96.38 258 ALA A CA 1
ATOM 2051 C C . ALA A 1 258 ? 13.006 12.492 -2.091 1.00 96.38 258 ALA A C 1
ATOM 2053 O O . ALA A 1 258 ? 13.062 11.854 -1.043 1.00 96.38 258 ALA A O 1
ATOM 2054 N N . VAL A 1 259 ? 12.145 12.165 -3.060 1.00 97.50 259 VAL A N 1
ATOM 2055 C CA . VAL A 1 259 ? 11.173 11.061 -2.948 1.00 97.50 259 VAL A CA 1
ATOM 2056 C C . VAL A 1 259 ? 11.856 9.711 -2.737 1.00 97.50 259 VAL A C 1
ATOM 2058 O O . VAL A 1 259 ? 11.419 8.918 -1.906 1.00 97.50 259 VAL A O 1
ATOM 2061 N N . ARG A 1 260 ? 12.935 9.426 -3.476 1.00 96.00 260 ARG A N 1
ATOM 2062 C CA . ARG A 1 260 ? 13.706 8.185 -3.323 1.00 96.00 260 ARG A CA 1
ATOM 2063 C C . ARG A 1 260 ? 14.277 8.066 -1.915 1.00 96.00 260 ARG A C 1
ATOM 2065 O O . ARG A 1 260 ? 14.248 6.979 -1.336 1.00 96.00 260 ARG A O 1
ATOM 2072 N N . ASP A 1 261 ? 14.835 9.150 -1.397 1.00 95.56 261 ASP A N 1
ATOM 2073 C CA . ASP A 1 261 ? 15.485 9.159 -0.096 1.00 95.56 261 ASP A CA 1
ATOM 2074 C C . ASP A 1 261 ? 14.439 8.959 1.015 1.00 95.56 261 ASP A C 1
ATOM 2076 O O . ASP A 1 261 ? 14.626 8.085 1.865 1.00 95.56 261 ASP A O 1
ATOM 2080 N N . GLU A 1 262 ? 13.280 9.620 0.926 1.00 96.62 262 GLU A N 1
ATOM 2081 C CA . GLU A 1 262 ? 12.177 9.430 1.875 1.00 96.62 262 GLU A CA 1
ATOM 2082 C C . GLU A 1 262 ? 11.503 8.062 1.780 1.00 96.62 262 GLU A C 1
ATOM 2084 O O . GLU A 1 262 ? 11.255 7.412 2.800 1.00 96.62 262 GLU A O 1
ATOM 2089 N N . ARG A 1 263 ? 11.317 7.534 0.567 1.00 94.81 263 ARG A N 1
ATOM 2090 C CA . ARG A 1 263 ? 10.935 6.132 0.373 1.00 94.81 263 ARG A CA 1
ATOM 2091 C C . ARG A 1 263 ? 11.908 5.213 1.107 1.00 94.81 263 ARG A C 1
ATOM 2093 O O . ARG A 1 263 ? 11.496 4.306 1.826 1.00 94.81 263 ARG A O 1
ATOM 2100 N N . ASN A 1 264 ? 13.208 5.385 0.892 1.00 93.44 264 ASN A N 1
ATOM 2101 C CA . ASN A 1 264 ? 14.204 4.514 1.504 1.00 93.44 264 ASN A CA 1
ATOM 2102 C C . ASN A 1 264 ? 14.192 4.636 3.032 1.00 93.44 264 ASN A C 1
ATOM 2104 O O . ASN A 1 264 ? 14.332 3.616 3.707 1.00 93.44 264 ASN A O 1
ATOM 2108 N N . ASN A 1 265 ? 13.979 5.838 3.574 1.00 92.38 265 ASN A N 1
ATOM 2109 C CA . ASN A 1 265 ? 13.798 6.048 5.011 1.00 92.38 265 ASN A CA 1
ATOM 2110 C C . ASN A 1 265 ? 12.598 5.251 5.541 1.00 92.38 265 ASN A C 1
ATOM 2112 O O . ASN A 1 265 ? 12.762 4.507 6.512 1.00 92.38 265 ASN A O 1
ATOM 2116 N N . ALA A 1 266 ? 11.450 5.327 4.855 1.00 90.56 266 ALA A N 1
ATOM 2117 C CA . ALA A 1 266 ? 10.231 4.610 5.219 1.00 90.56 266 ALA A CA 1
ATOM 2118 C C . ALA A 1 266 ? 10.410 3.080 5.178 1.00 90.56 266 ALA A C 1
ATOM 2120 O O . ALA A 1 266 ? 10.131 2.398 6.160 1.00 90.56 266 ALA A O 1
ATOM 2121 N N . PHE A 1 267 ? 10.932 2.525 4.077 1.00 88.06 267 PHE A N 1
ATOM 2122 C CA . PHE A 1 267 ? 11.050 1.069 3.889 1.00 88.06 267 PHE A CA 1
ATOM 2123 C C . PHE A 1 267 ? 12.162 0.416 4.716 1.00 88.06 267 PHE A C 1
ATOM 2125 O O . PHE A 1 267 ? 12.088 -0.776 5.014 1.00 88.06 267 PHE A O 1
ATOM 2132 N N . HIS A 1 268 ? 13.210 1.165 5.064 1.00 85.69 268 HIS A N 1
ATOM 2133 C CA . HIS A 1 268 ? 14.300 0.654 5.893 1.00 85.69 268 HIS A CA 1
ATOM 2134 C C . HIS A 1 268 ? 14.143 0.990 7.378 1.00 85.69 268 HIS A C 1
ATOM 2136 O O . HIS A 1 268 ? 15.062 0.690 8.138 1.00 85.69 268 HIS A O 1
ATOM 2142 N N . PHE A 1 269 ? 13.019 1.594 7.790 1.00 81.00 269 PHE A N 1
ATOM 2143 C CA . PHE A 1 269 ? 12.760 2.019 9.172 1.00 81.00 269 PHE A CA 1
ATOM 2144 C C . PHE A 1 269 ? 13.937 2.812 9.772 1.00 81.00 269 PHE A C 1
ATOM 2146 O O . PHE A 1 269 ? 14.306 2.625 10.929 1.00 81.00 269 PHE A O 1
ATOM 2153 N N . ARG A 1 270 ? 14.597 3.645 8.952 1.00 77.25 270 ARG A N 1
ATOM 2154 C CA . ARG A 1 270 ? 15.821 4.365 9.359 1.00 77.25 270 ARG A CA 1
ATOM 2155 C C . ARG A 1 270 ? 15.526 5.604 10.197 1.00 77.25 270 ARG A C 1
ATOM 2157 O O . ARG A 1 270 ? 16.415 6.071 10.903 1.00 77.25 270 ARG A O 1
ATOM 2164 N N . LYS A 1 271 ? 14.319 6.146 10.064 1.00 80.38 271 LYS A N 1
ATOM 2165 C CA . LYS A 1 271 ? 13.821 7.337 10.749 1.00 80.38 271 LYS A CA 1
ATOM 2166 C C . LYS A 1 271 ? 12.364 7.112 11.135 1.00 80.38 271 LYS A C 1
ATOM 2168 O O . LYS A 1 271 ? 11.680 6.314 10.488 1.00 80.38 271 LYS A O 1
ATOM 2173 N N . ASP A 1 272 ? 11.916 7.831 12.156 1.00 86.38 272 ASP A N 1
ATOM 2174 C CA . ASP A 1 272 ? 10.494 7.945 12.459 1.00 86.38 272 ASP A CA 1
ATOM 2175 C C . ASP A 1 272 ? 9.764 8.599 11.278 1.00 86.38 272 ASP A C 1
ATOM 2177 O O . ASP A 1 272 ? 10.340 9.395 10.533 1.00 86.38 272 ASP A O 1
ATOM 2181 N N . ILE A 1 273 ? 8.502 8.224 11.083 1.00 89.19 273 ILE A N 1
ATOM 2182 C CA . ILE A 1 273 ? 7.655 8.821 10.051 1.00 89.19 273 ILE A CA 1
ATOM 2183 C C . ILE A 1 273 ? 7.208 10.187 10.566 1.00 89.19 273 ILE A C 1
ATOM 2185 O O . ILE A 1 273 ? 6.416 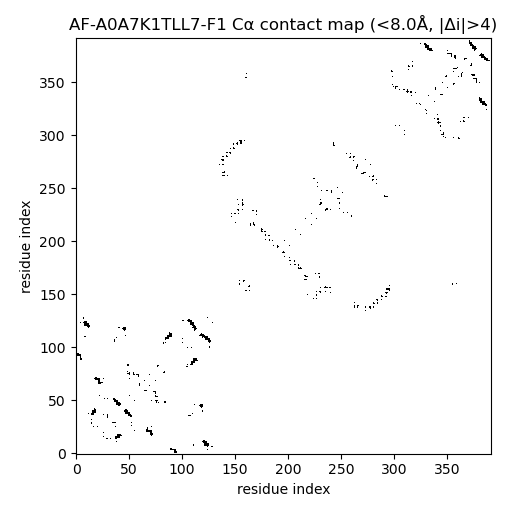10.266 11.504 1.00 89.19 273 ILE A O 1
ATOM 2189 N N . ASP A 1 274 ? 7.717 11.253 9.956 1.00 91.75 274 ASP A N 1
ATOM 2190 C CA . ASP A 1 274 ? 7.371 12.628 10.302 1.00 91.75 274 ASP A CA 1
ATOM 2191 C C . ASP A 1 274 ? 6.484 13.297 9.238 1.00 91.75 274 ASP A C 1
ATOM 2193 O O . ASP A 1 274 ? 6.157 12.737 8.185 1.00 91.75 274 ASP A O 1
ATOM 2197 N N . ALA A 1 275 ? 6.027 14.509 9.558 1.00 90.88 275 ALA A N 1
ATOM 2198 C CA . ALA A 1 275 ? 5.150 15.279 8.686 1.00 90.88 275 ALA A CA 1
ATOM 2199 C C . ALA A 1 275 ? 5.848 15.718 7.387 1.00 90.88 275 ALA A C 1
ATOM 2201 O O . ALA A 1 275 ? 5.186 15.790 6.356 1.00 90.88 275 ALA A O 1
ATOM 2202 N N . GLU A 1 276 ? 7.160 15.973 7.422 1.00 94.94 276 GLU A N 1
ATOM 2203 C CA . GLU A 1 276 ? 7.944 16.406 6.258 1.00 94.94 276 GLU A CA 1
ATOM 2204 C C . GLU A 1 276 ? 8.058 15.278 5.224 1.00 94.94 276 GLU A C 1
ATOM 2206 O O . GLU A 1 276 ? 7.775 15.485 4.044 1.00 94.94 276 GLU A O 1
ATOM 2211 N N . MET A 1 277 ? 8.356 14.053 5.669 1.00 95.38 277 MET A N 1
ATOM 2212 C CA . MET A 1 277 ? 8.353 12.860 4.821 1.00 95.38 277 MET A CA 1
ATOM 2213 C C . MET A 1 277 ? 6.999 12.670 4.126 1.00 95.38 277 MET A C 1
ATOM 2215 O O . MET A 1 277 ? 6.934 12.433 2.915 1.00 95.38 277 MET A O 1
ATOM 2219 N N . ILE A 1 278 ? 5.906 12.762 4.891 1.00 95.12 278 ILE A N 1
ATOM 2220 C CA . ILE A 1 278 ? 4.549 12.616 4.354 1.00 95.12 278 ILE A CA 1
ATOM 2221 C C . ILE A 1 278 ? 4.253 13.718 3.334 1.00 95.12 278 ILE A C 1
ATOM 2223 O O . ILE A 1 278 ? 3.643 13.418 2.308 1.00 95.12 278 ILE A O 1
ATOM 2227 N N . ASP A 1 279 ? 4.665 14.958 3.594 1.00 96.62 279 ASP A N 1
ATOM 2228 C CA . ASP A 1 279 ? 4.440 16.099 2.705 1.00 96.62 279 ASP A CA 1
ATOM 2229 C C . ASP A 1 279 ? 5.184 15.947 1.371 1.00 96.62 279 ASP A C 1
ATOM 2231 O O . ASP A 1 279 ? 4.571 16.079 0.311 1.00 96.62 279 ASP A O 1
ATOM 2235 N N . ILE A 1 280 ? 6.462 15.544 1.402 1.00 97.38 280 ILE A N 1
ATOM 2236 C CA . ILE A 1 280 ? 7.271 15.280 0.199 1.00 97.38 280 ILE A CA 1
ATOM 2237 C C . ILE A 1 280 ? 6.621 14.189 -0.661 1.00 97.38 280 ILE A C 1
ATOM 2239 O O . ILE A 1 280 ? 6.438 14.362 -1.871 1.00 97.38 280 ILE A O 1
ATOM 2243 N N . LEU A 1 281 ? 6.253 13.058 -0.048 1.00 97.75 281 LEU A N 1
ATOM 2244 C CA . LEU A 1 281 ? 5.641 11.941 -0.769 1.00 97.75 281 LEU A CA 1
ATOM 2245 C C . LEU A 1 281 ? 4.239 12.295 -1.289 1.00 97.75 281 LEU A C 1
ATOM 2247 O O . LEU A 1 281 ? 3.909 11.940 -2.419 1.00 97.75 281 LEU A O 1
ATOM 2251 N N . SER A 1 282 ? 3.424 12.999 -0.495 1.00 96.94 282 SER A N 1
ATOM 2252 C CA . SER A 1 282 ? 2.059 13.386 -0.889 1.00 96.94 282 SER A CA 1
ATOM 2253 C C . SER A 1 282 ? 2.098 14.390 -2.037 1.00 96.94 282 SER A C 1
ATOM 2255 O O . SER A 1 282 ? 1.461 14.160 -3.060 1.00 96.94 282 SER A O 1
ATOM 2257 N N . SER A 1 283 ? 2.925 15.434 -1.924 1.00 97.19 283 SER A N 1
ATOM 2258 C CA . SER A 1 283 ? 3.091 16.455 -2.963 1.00 97.19 283 SER A CA 1
ATOM 2259 C C . SER A 1 283 ? 3.536 15.847 -4.293 1.00 97.19 283 SER A C 1
ATOM 2261 O O . SER A 1 283 ? 3.019 16.205 -5.350 1.00 97.19 283 SER A O 1
ATOM 2263 N N . TYR A 1 284 ? 4.468 14.887 -4.266 1.00 97.88 284 TYR A N 1
ATOM 2264 C CA . TYR A 1 284 ? 4.914 14.228 -5.493 1.00 97.88 284 TYR A CA 1
ATOM 2265 C C . TYR A 1 284 ? 3.862 13.271 -6.076 1.00 97.88 284 TYR A C 1
ATOM 2267 O O . TYR A 1 284 ? 3.706 13.201 -7.297 1.00 97.88 284 TYR A O 1
ATOM 2275 N N . ALA A 1 285 ? 3.119 12.551 -5.228 1.00 97.56 285 ALA A N 1
ATOM 2276 C CA . ALA A 1 285 ? 2.006 11.710 -5.667 1.00 97.56 285 ALA A CA 1
ATOM 2277 C C . ALA A 1 285 ? 0.895 12.547 -6.328 1.00 97.56 285 ALA A C 1
ATOM 2279 O O . ALA A 1 285 ? 0.479 12.240 -7.444 1.00 97.56 285 ALA A O 1
ATOM 2280 N N . GLU A 1 286 ? 0.479 13.647 -5.695 1.00 97.31 286 GLU A N 1
ATOM 2281 C CA . GLU A 1 286 ? -0.504 14.598 -6.232 1.00 97.31 286 GLU A CA 1
ATOM 2282 C C . GLU A 1 286 ? -0.021 15.251 -7.534 1.00 97.31 286 GLU A C 1
ATOM 2284 O O . GLU A 1 286 ? -0.787 15.407 -8.493 1.00 97.31 286 GLU A O 1
ATOM 2289 N N . TRP A 1 287 ? 1.271 15.580 -7.615 1.00 96.75 287 TRP A N 1
ATOM 2290 C CA . TRP A 1 287 ? 1.864 16.076 -8.850 1.00 96.75 287 TRP A CA 1
ATOM 2291 C C . TRP A 1 287 ? 1.766 15.034 -9.977 1.00 96.75 287 TRP A C 1
ATOM 2293 O O . TRP A 1 287 ? 1.299 15.365 -11.063 1.00 96.75 287 TRP A O 1
ATOM 2303 N N . LEU A 1 288 ? 2.093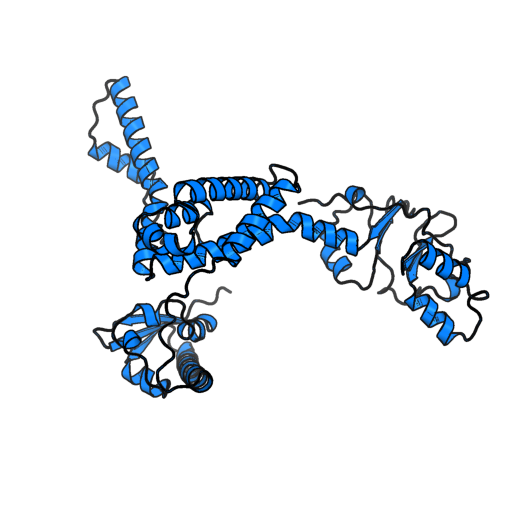 13.760 -9.731 1.00 96.44 288 LEU A N 1
ATOM 2304 C CA . LEU A 1 288 ? 1.934 12.704 -10.743 1.00 96.44 288 LEU A CA 1
ATOM 2305 C C . LEU A 1 288 ? 0.468 12.469 -11.136 1.00 96.44 288 LEU A C 1
ATOM 2307 O O . LEU A 1 288 ? 0.181 12.234 -12.307 1.00 96.44 288 LEU A O 1
ATOM 2311 N N . LEU A 1 289 ? -0.467 12.544 -10.186 1.00 94.81 289 LEU A N 1
ATOM 2312 C CA . LEU A 1 289 ? -1.899 12.422 -10.478 1.00 94.81 289 LEU A CA 1
ATOM 2313 C C . LEU A 1 289 ? -2.420 13.561 -11.360 1.00 94.81 289 LEU A C 1
ATOM 2315 O O . LEU A 1 289 ? -3.248 13.323 -12.237 1.00 94.81 289 LEU A O 1
ATOM 2319 N N . SER A 1 290 ? -1.945 14.789 -11.137 1.00 95.00 290 SER A N 1
ATOM 2320 C CA . SER A 1 290 ? -2.320 15.955 -11.951 1.00 95.00 290 SER A CA 1
ATOM 2321 C C . SER A 1 290 ? -1.652 15.976 -13.330 1.00 95.00 290 SER A C 1
ATOM 2323 O O . SER A 1 290 ? -2.101 16.707 -14.211 1.00 95.00 290 SER A O 1
ATOM 2325 N N . HIS A 1 291 ? -0.640 15.132 -13.546 1.00 95.69 291 HIS A N 1
ATOM 2326 C CA . HIS A 1 291 ? 0.042 14.946 -14.825 1.00 95.69 291 HIS A CA 1
ATOM 2327 C C . HIS A 1 291 ? -0.081 13.483 -15.265 1.00 95.69 291 HIS A C 1
ATOM 2329 O O . HIS A 1 291 ? 0.934 12.797 -15.364 1.00 95.69 291 HIS A O 1
ATOM 2335 N N . PRO A 1 292 ? -1.298 12.962 -15.513 1.00 93.38 292 PRO A N 1
ATOM 2336 C CA . PRO A 1 292 ? -1.475 11.552 -15.820 1.00 93.38 292 PRO A CA 1
ATOM 2337 C C . PRO A 1 292 ? -0.699 11.174 -17.083 1.00 93.38 292 PRO A C 1
ATOM 2339 O O . PRO A 1 292 ? -0.613 11.944 -18.046 1.00 93.38 292 PRO A O 1
ATOM 2342 N N . ALA A 1 293 ? -0.142 9.962 -17.095 1.00 90.56 293 ALA A N 1
ATOM 2343 C CA . ALA A 1 293 ? 0.448 9.410 -18.305 1.00 90.56 293 ALA A CA 1
ATOM 2344 C C . ALA A 1 293 ? -0.586 9.475 -19.428 1.00 90.56 293 ALA A C 1
ATOM 2346 O O . ALA A 1 293 ? -1.731 9.055 -19.250 1.00 90.56 293 ALA A O 1
ATOM 2347 N N . ARG A 1 294 ? -0.174 9.997 -20.585 1.00 85.75 294 ARG A N 1
ATOM 2348 C CA . ARG A 1 294 ? -0.992 9.883 -21.786 1.00 85.75 294 ARG A CA 1
ATOM 2349 C C . ARG A 1 294 ? -1.249 8.404 -22.018 1.00 85.75 294 ARG A C 1
ATOM 2351 O O . ARG A 1 294 ? -0.346 7.577 -21.873 1.00 85.75 294 ARG A O 1
ATOM 2358 N N . GLU A 1 295 ? -2.486 8.077 -22.343 1.00 73.25 295 GLU A N 1
ATOM 2359 C CA . GLU A 1 295 ? -2.808 6.712 -22.708 1.00 73.25 295 GLU A CA 1
ATOM 2360 C C . GLU A 1 295 ? -1.978 6.378 -23.950 1.00 73.25 295 GLU A C 1
ATOM 2362 O O . GLU A 1 295 ? -2.043 7.076 -24.966 1.00 73.25 295 GLU A O 1
ATOM 2367 N N . VAL A 1 296 ? -1.144 5.333 -23.860 1.00 63.88 296 VAL A N 1
ATOM 2368 C CA . VAL A 1 296 ? -0.729 4.634 -25.081 1.00 63.88 296 VAL A CA 1
ATOM 2369 C C . VAL A 1 296 ? -2.042 4.289 -25.757 1.00 63.88 296 VAL A C 1
ATOM 2371 O O . VAL A 1 296 ? -2.880 3.727 -25.046 1.00 63.88 296 VAL A O 1
ATOM 2374 N N . PRO A 1 297 ? -2.264 4.653 -27.035 1.00 56.22 297 PRO A N 1
ATOM 2375 C CA . PRO A 1 297 ? -3.498 4.317 -27.718 1.00 56.22 297 PRO A CA 1
ATOM 2376 C C . PRO A 1 297 ? -3.777 2.846 -27.453 1.00 56.22 297 PRO A C 1
ATOM 2378 O O . PRO A 1 297 ? -3.043 1.972 -27.921 1.00 56.22 297 PRO A O 1
ATOM 2381 N N . ILE A 1 298 ? -4.768 2.583 -26.599 1.00 54.19 298 ILE A N 1
ATOM 2382 C CA . ILE A 1 298 ? -5.276 1.238 -26.395 1.00 54.19 298 ILE A CA 1
ATOM 2383 C C . ILE A 1 298 ? -5.636 0.814 -27.809 1.00 54.19 298 ILE A C 1
ATOM 2385 O O . ILE A 1 298 ? -6.275 1.614 -28.501 1.00 54.19 298 ILE A O 1
ATOM 2389 N N . ALA A 1 299 ? -5.135 -0.347 -28.258 1.00 56.06 299 ALA A N 1
ATOM 2390 C CA . ALA A 1 299 ? -5.417 -0.871 -29.593 1.00 56.06 299 ALA A CA 1
ATOM 2391 C C . ALA A 1 299 ? -6.857 -0.503 -29.940 1.00 56.06 299 ALA A C 1
ATOM 2393 O O . ALA A 1 299 ? -7.742 -0.843 -29.145 1.00 56.06 299 ALA A O 1
ATOM 2394 N N . ALA A 1 300 ? -7.031 0.312 -30.990 1.00 56.38 300 ALA A N 1
ATOM 2395 C CA . ALA A 1 300 ? -8.252 1.081 -31.193 1.00 56.38 300 ALA A CA 1
ATOM 2396 C C . ALA A 1 300 ? -9.479 0.188 -30.941 1.00 56.38 300 ALA A C 1
ATOM 2398 O O . ALA A 1 300 ? -9.434 -0.995 -31.313 1.00 56.38 300 ALA A O 1
ATOM 2399 N N . PRO A 1 301 ? -10.539 0.695 -30.276 1.00 59.47 301 PRO A N 1
ATOM 2400 C CA . PRO A 1 301 ? -11.753 -0.090 -30.073 1.00 59.47 301 PRO A CA 1
ATOM 2401 C C . PRO A 1 301 ? -12.136 -0.730 -31.404 1.00 59.47 301 PRO A C 1
ATOM 2403 O O . PRO A 1 301 ? -12.082 -0.052 -32.435 1.00 59.47 301 PRO A O 1
ATOM 2406 N N . LEU A 1 302 ? -12.412 -2.041 -31.390 1.00 65.75 302 LEU A N 1
ATOM 2407 C CA . LEU A 1 302 ? -12.611 -2.805 -32.622 1.00 65.75 302 LEU A CA 1
ATOM 2408 C C . LEU A 1 302 ? -13.663 -2.092 -33.478 1.00 65.75 302 LEU A C 1
ATOM 2410 O O . LEU A 1 302 ? -14.816 -2.001 -33.046 1.00 65.75 302 LEU A O 1
ATOM 2414 N N . PRO A 1 303 ? -13.288 -1.544 -34.653 1.00 62.66 303 PRO A N 1
ATOM 2415 C CA . PRO A 1 303 ? -14.187 -0.690 -35.410 1.00 62.66 303 PRO A CA 1
ATOM 2416 C C . PRO A 1 303 ? -15.500 -1.420 -35.699 1.00 62.66 303 PRO A C 1
ATOM 2418 O O . PRO A 1 303 ? -15.496 -2.497 -36.293 1.00 62.66 303 PRO A O 1
ATOM 2421 N N . GLY A 1 304 ? -16.619 -0.834 -35.268 1.00 72.12 304 GLY A N 1
ATOM 2422 C CA . GLY A 1 304 ? -17.957 -1.372 -35.517 1.00 72.12 304 GLY A CA 1
ATOM 2423 C C . GLY A 1 304 ? -18.487 -2.387 -34.498 1.00 72.12 304 GLY A C 1
ATOM 2424 O O . GLY A 1 304 ? -19.551 -2.945 -34.751 1.00 72.12 304 GLY A O 1
ATOM 2425 N N . HIS A 1 305 ? -17.816 -2.609 -33.360 1.00 73.56 305 HIS A N 1
ATOM 2426 C CA . HIS A 1 305 ? -18.293 -3.511 -32.298 1.00 73.56 305 HIS A CA 1
ATOM 2427 C C . HIS A 1 305 ? -18.472 -2.772 -30.966 1.00 73.56 305 HIS A C 1
ATOM 2429 O O . HIS A 1 305 ? -17.689 -1.883 -30.639 1.00 73.56 305 HIS A O 1
ATOM 2435 N N . THR A 1 306 ? -19.506 -3.127 -30.197 1.00 79.56 306 THR A N 1
ATOM 2436 C CA . THR A 1 306 ? -19.680 -2.655 -28.811 1.00 79.56 306 THR A CA 1
ATOM 2437 C C . THR A 1 306 ? -18.815 -3.481 -27.859 1.00 79.56 306 THR A C 1
ATOM 2439 O O . THR A 1 306 ? -18.500 -4.631 -28.167 1.00 79.56 306 THR A O 1
ATOM 2442 N N . ASP A 1 307 ? -18.476 -2.945 -26.684 1.00 75.62 307 ASP A N 1
ATOM 2443 C CA . ASP A 1 307 ? -17.680 -3.666 -25.674 1.00 75.62 307 ASP A CA 1
ATOM 2444 C C . ASP A 1 307 ? -18.279 -5.043 -25.325 1.00 75.62 307 ASP A C 1
ATOM 2446 O O . ASP A 1 307 ? -17.549 -6.022 -25.195 1.00 75.62 307 ASP A O 1
ATOM 2450 N N . GLU A 1 308 ? -19.611 -5.148 -25.281 1.00 79.19 308 GLU A N 1
ATOM 2451 C CA . GLU A 1 308 ? -20.355 -6.391 -25.017 1.00 79.19 308 GLU A CA 1
ATOM 2452 C C . GLU A 1 308 ? -20.147 -7.449 -26.110 1.00 79.19 308 GLU A C 1
ATOM 2454 O O . GLU A 1 308 ? -19.968 -8.633 -25.821 1.00 79.19 308 GLU A O 1
ATOM 2459 N N . VAL A 1 309 ? -20.151 -7.028 -27.380 1.00 80.19 309 VAL A N 1
ATOM 2460 C CA . VAL A 1 309 ? -19.900 -7.911 -28.529 1.00 80.19 309 VAL A CA 1
ATOM 2461 C C . VAL A 1 309 ? -18.458 -8.408 -28.499 1.00 80.19 309 VAL A C 1
ATOM 2463 O O . VAL A 1 309 ? -18.192 -9.582 -28.767 1.00 80.19 309 VAL A O 1
ATOM 2466 N N . VAL A 1 310 ? -17.528 -7.534 -28.114 1.00 80.19 310 VAL A N 1
ATOM 2467 C CA . VAL A 1 310 ? -16.118 -7.891 -28.003 1.00 80.19 310 VAL A CA 1
ATOM 2468 C C . VAL A 1 310 ? -15.871 -8.863 -26.848 1.00 80.19 310 VAL A C 1
ATOM 2470 O O . VAL A 1 310 ? -15.228 -9.895 -27.045 1.00 80.19 310 VAL A O 1
ATOM 2473 N N . GLU A 1 311 ? -16.418 -8.588 -25.664 1.00 84.12 311 GLU A N 1
ATOM 2474 C CA . GLU A 1 311 ? -16.337 -9.479 -24.503 1.00 84.12 311 GLU A CA 1
ATOM 2475 C C . GLU A 1 311 ? -16.970 -10.850 -24.797 1.00 84.12 311 GLU A C 1
ATOM 2477 O O . GLU A 1 311 ? -16.380 -11.888 -24.490 1.00 84.12 311 GLU A O 1
ATOM 2482 N N . GLY A 1 312 ? -18.124 -10.885 -25.473 1.00 86.94 312 GLY A N 1
ATOM 2483 C CA . GLY A 1 312 ? -18.762 -12.130 -25.909 1.00 86.94 312 GLY A CA 1
ATOM 2484 C C . GLY A 1 312 ? -17.883 -12.965 -26.850 1.00 86.94 312 GLY A C 1
ATOM 2485 O O . GLY A 1 312 ? -17.746 -14.180 -26.663 1.00 86.94 312 GLY A O 1
ATOM 2486 N N . GLY A 1 313 ? -17.230 -12.321 -27.822 1.00 87.38 313 GLY A N 1
ATOM 2487 C CA . GLY A 1 313 ? -16.306 -12.989 -28.738 1.00 87.38 313 GLY A CA 1
ATOM 2488 C C . GLY A 1 313 ? -15.117 -13.617 -28.008 1.00 87.38 313 GLY A C 1
ATOM 2489 O O . GLY A 1 313 ? -14.845 -14.811 -28.154 1.00 87.38 313 GLY A O 1
ATOM 2490 N N . PHE A 1 314 ? -14.434 -12.850 -27.157 1.00 89.50 314 PHE A N 1
ATOM 2491 C CA . PHE A 1 314 ? -13.270 -13.348 -26.415 1.00 89.50 314 PHE A CA 1
ATOM 2492 C C . PHE A 1 314 ? -13.624 -14.403 -25.365 1.00 89.50 314 PHE A C 1
ATOM 2494 O O . PHE A 1 314 ? -12.871 -15.365 -25.206 1.00 89.50 314 PHE A O 1
ATOM 2501 N N . ASN A 1 315 ? -14.788 -14.308 -24.718 1.00 90.50 315 ASN A N 1
ATOM 2502 C CA . ASN A 1 315 ? -15.293 -15.377 -23.857 1.00 90.50 315 ASN A CA 1
ATOM 2503 C C . ASN A 1 315 ? -15.491 -16.688 -24.632 1.00 90.50 315 ASN A C 1
ATOM 2505 O O . ASN A 1 315 ? -15.157 -17.756 -24.118 1.00 90.50 315 ASN A O 1
ATOM 2509 N N . THR A 1 316 ? -15.955 -16.615 -25.883 1.00 94.31 316 THR A N 1
ATOM 2510 C CA . THR A 1 316 ? -16.085 -17.791 -26.762 1.00 94.31 316 THR A CA 1
ATOM 2511 C C . THR A 1 316 ? -14.716 -18.398 -27.081 1.00 94.31 316 THR A C 1
ATOM 2513 O O . THR A 1 316 ? -14.547 -19.617 -27.018 1.00 94.31 316 THR A O 1
ATOM 2516 N N . LEU A 1 317 ? -13.704 -17.562 -27.344 1.00 94.56 317 LEU A N 1
ATOM 2517 C CA . LEU A 1 317 ? -12.324 -18.022 -27.535 1.00 94.56 317 LEU A CA 1
ATOM 2518 C C . LEU A 1 317 ? -11.757 -18.694 -26.282 1.00 94.56 317 LEU A C 1
ATOM 2520 O O . LEU A 1 317 ? -11.161 -19.761 -26.378 1.00 94.56 317 LEU A O 1
ATOM 2524 N N . ILE A 1 318 ? -11.973 -18.113 -25.105 1.00 94.44 318 ILE A N 1
ATOM 2525 C CA . ILE A 1 318 ? -11.523 -18.684 -23.831 1.00 94.44 318 ILE A CA 1
ATOM 2526 C C . ILE A 1 318 ? -12.194 -20.030 -23.566 1.00 94.44 318 ILE A C 1
ATOM 2528 O O . ILE A 1 318 ? -11.510 -20.984 -23.209 1.00 94.44 318 ILE A O 1
ATOM 2532 N N . GLN A 1 319 ? -13.512 -20.132 -23.756 1.00 94.56 319 GLN A N 1
ATOM 2533 C CA . GLN A 1 319 ? -14.231 -21.401 -23.609 1.00 94.56 319 GLN A CA 1
ATOM 2534 C C . GLN A 1 319 ? -13.689 -22.456 -24.572 1.00 94.56 319 GLN A C 1
ATOM 2536 O O . GLN A 1 319 ? -13.486 -23.601 -24.178 1.00 94.56 319 GLN A O 1
ATOM 2541 N N . PHE A 1 320 ? -13.403 -22.068 -25.817 1.00 95.44 320 PHE A N 1
ATOM 2542 C CA . PHE A 1 320 ? -12.756 -22.950 -26.779 1.00 95.44 320 PHE A CA 1
ATOM 2543 C C . PHE A 1 320 ? -11.389 -23.438 -26.273 1.00 95.44 320 PHE A C 1
ATOM 2545 O O . PHE A 1 320 ? -11.119 -24.636 -26.340 1.00 95.44 320 PHE A O 1
ATOM 2552 N N . LEU A 1 321 ? -10.546 -22.556 -25.727 1.00 95.06 321 LEU A N 1
ATOM 2553 C CA . LEU A 1 321 ? -9.244 -22.940 -25.175 1.00 95.06 321 LEU A CA 1
ATOM 2554 C C . LEU A 1 321 ? -9.389 -23.870 -23.957 1.00 95.06 321 LEU A C 1
ATOM 2556 O O . LEU A 1 321 ? -8.746 -24.918 -23.915 1.00 95.06 321 LEU A O 1
ATOM 2560 N N . GLU A 1 322 ? -10.259 -23.547 -22.998 1.00 93.62 322 GLU A N 1
ATOM 2561 C CA . GLU A 1 322 ? -10.483 -24.359 -21.791 1.00 93.62 322 GLU A CA 1
ATOM 2562 C C . GLU A 1 322 ? -11.038 -25.751 -22.119 1.00 93.62 322 GLU A C 1
ATOM 2564 O O . GLU A 1 322 ? -10.524 -26.745 -21.610 1.00 93.62 322 GLU A O 1
ATOM 2569 N N . ASN A 1 323 ? -11.992 -25.856 -23.049 1.00 93.25 323 ASN A N 1
ATOM 2570 C CA . ASN A 1 323 ? -12.546 -27.147 -23.477 1.00 93.25 323 ASN A CA 1
ATOM 2571 C C . ASN A 1 323 ? -11.496 -28.073 -24.114 1.00 93.25 323 ASN A C 1
ATOM 2573 O O . ASN A 1 323 ? -11.666 -29.288 -24.121 1.00 93.25 323 ASN A O 1
ATOM 2577 N N . ASN A 1 324 ? -10.411 -27.512 -24.653 1.00 90.69 324 ASN A N 1
ATOM 2578 C CA . ASN A 1 324 ? -9.319 -28.269 -25.267 1.00 90.69 324 ASN A CA 1
ATOM 2579 C C . ASN A 1 324 ? -8.092 -28.424 -24.342 1.00 90.69 324 ASN A C 1
ATOM 2581 O O . ASN A 1 324 ? -7.110 -29.072 -24.716 1.00 90.69 324 ASN A O 1
ATOM 2585 N N . LYS A 1 325 ? -8.126 -27.847 -23.134 1.00 89.25 325 LYS A N 1
ATOM 2586 C CA . LYS A 1 325 ? -6.988 -27.789 -22.203 1.00 89.25 325 LYS A CA 1
ATOM 2587 C C . LYS A 1 325 ? -6.614 -29.145 -21.616 1.00 89.25 325 LYS A C 1
ATOM 2589 O O . LYS A 1 325 ? -5.430 -29.409 -21.443 1.00 89.25 325 LYS A O 1
ATOM 2594 N N . GLU A 1 326 ? -7.597 -30.012 -21.358 1.00 79.62 326 GLU A N 1
ATOM 2595 C CA . GLU A 1 326 ? -7.369 -31.358 -20.797 1.00 79.62 326 GLU A CA 1
ATOM 2596 C C . GLU A 1 326 ? -6.470 -32.223 -21.688 1.00 79.62 326 GLU A C 1
ATOM 2598 O O . GLU A 1 326 ? -5.734 -33.080 -21.205 1.00 79.62 326 GLU A O 1
ATOM 2603 N N . VAL A 1 327 ? -6.519 -31.977 -22.996 1.00 74.56 327 VAL A N 1
ATOM 2604 C CA . VAL A 1 327 ? -5.767 -32.733 -23.998 1.00 74.56 327 VAL A CA 1
ATOM 2605 C C . VAL A 1 327 ? -4.447 -32.037 -24.326 1.00 74.56 327 VAL A C 1
ATOM 2607 O O . VAL A 1 327 ? -3.473 -32.698 -24.683 1.00 74.56 327 VAL A O 1
ATOM 2610 N N . ASN A 1 328 ? -4.394 -30.704 -24.231 1.00 80.00 328 ASN A N 1
ATOM 2611 C CA . ASN A 1 328 ? -3.231 -29.951 -24.669 1.00 80.00 328 ASN A CA 1
ATOM 2612 C C . ASN A 1 328 ? -3.049 -28.623 -23.918 1.00 80.00 328 ASN A C 1
ATOM 2614 O O . ASN A 1 328 ? -3.842 -27.687 -24.057 1.00 80.00 328 ASN A O 1
ATOM 2618 N N . THR A 1 329 ? -1.932 -28.513 -23.195 1.00 89.88 329 THR A N 1
ATOM 2619 C CA . THR A 1 329 ? -1.488 -27.276 -22.537 1.00 89.88 329 THR A CA 1
ATOM 2620 C C . THR A 1 329 ? -0.999 -26.215 -23.525 1.00 89.88 329 THR A C 1
ATOM 2622 O O . THR A 1 329 ? -0.854 -25.059 -23.138 1.00 89.88 329 THR A O 1
ATOM 2625 N N . THR A 1 330 ? -0.756 -26.576 -24.789 1.00 95.06 330 THR A N 1
ATOM 2626 C CA . THR A 1 330 ? -0.260 -25.681 -25.842 1.00 95.06 330 THR A CA 1
ATOM 2627 C C . THR A 1 330 ? -1.102 -25.810 -27.109 1.00 95.06 330 THR A C 1
ATOM 2629 O O . THR A 1 330 ? -0.964 -26.751 -27.889 1.00 95.06 330 THR A O 1
ATOM 2632 N N . GLN A 1 331 ? -1.956 -24.829 -27.378 1.00 94.94 331 GLN A N 1
ATOM 2633 C CA . GLN A 1 331 ? -2.875 -24.851 -28.513 1.00 94.94 331 GLN A CA 1
ATOM 2634 C C . GLN A 1 331 ? -2.423 -23.892 -29.610 1.00 94.94 331 GLN A C 1
ATOM 2636 O O . GLN A 1 331 ? -2.401 -22.679 -29.424 1.00 94.94 331 GLN A O 1
ATOM 2641 N N . ARG A 1 332 ? -2.099 -24.434 -30.787 1.00 96.19 332 ARG A N 1
ATOM 2642 C CA . ARG A 1 332 ? -1.779 -23.643 -31.984 1.00 96.19 332 ARG A CA 1
ATOM 2643 C C . ARG A 1 332 ? -3.022 -23.478 -32.840 1.00 96.19 332 ARG A C 1
ATOM 2645 O O . ARG A 1 332 ? -3.576 -24.468 -33.309 1.00 96.19 332 ARG A O 1
ATOM 2652 N N . GLN A 1 333 ? -3.438 -22.238 -33.053 1.00 96.69 333 GLN A N 1
ATOM 2653 C CA . GLN A 1 333 ? -4.632 -21.894 -33.811 1.00 96.69 333 GLN A CA 1
ATOM 2654 C C . GLN A 1 333 ? -4.279 -21.000 -34.993 1.00 96.69 333 GLN A C 1
ATOM 2656 O O . GLN A 1 333 ? -3.507 -20.051 -34.877 1.00 96.69 333 GLN A O 1
ATOM 2661 N N . GLN A 1 334 ? -4.873 -21.306 -36.143 1.00 97.00 334 GLN A N 1
ATOM 2662 C CA . GLN A 1 334 ? -4.818 -20.435 -37.313 1.00 97.00 334 GLN A CA 1
ATOM 2663 C C . GLN A 1 334 ? -5.595 -19.149 -37.022 1.00 97.00 334 GLN A C 1
ATOM 2665 O O . GLN A 1 334 ? -6.690 -19.199 -36.459 1.00 97.00 334 GLN A O 1
ATOM 2670 N N . LEU A 1 335 ? -5.075 -18.004 -37.452 1.00 94.50 335 LEU A N 1
ATOM 2671 C CA . LEU A 1 335 ? -5.691 -16.700 -37.220 1.00 94.50 335 LEU A CA 1
ATOM 2672 C C . LEU A 1 335 ? -7.124 -16.635 -37.783 1.00 94.50 335 LEU A C 1
ATOM 2674 O O . LEU A 1 335 ? -8.028 -16.115 -37.136 1.00 94.50 335 LEU A O 1
ATOM 2678 N N . GLU A 1 336 ? -7.373 -17.276 -38.929 1.00 93.06 336 GLU A N 1
ATOM 2679 C CA . GLU A 1 336 ? -8.717 -17.427 -39.514 1.00 93.06 336 GLU A CA 1
ATOM 2680 C C . GLU A 1 336 ? -9.657 -18.324 -38.693 1.00 93.06 336 GLU A C 1
ATOM 2682 O O . GLU A 1 336 ? -10.878 -18.182 -38.751 1.00 93.06 336 GLU A O 1
ATOM 2687 N N . MET A 1 337 ? -9.121 -19.279 -37.928 1.00 95.25 337 MET A N 1
ATOM 2688 C CA . MET A 1 337 ? -9.923 -20.046 -36.971 1.00 95.25 337 MET A CA 1
ATOM 2689 C C . MET A 1 337 ? -10.303 -19.166 -35.781 1.00 95.25 337 MET A C 1
ATOM 2691 O O . MET A 1 337 ? -11.463 -19.153 -35.382 1.00 95.25 337 MET A O 1
ATOM 2695 N N . ILE A 1 338 ? -9.360 -18.371 -35.273 1.00 94.50 338 ILE A N 1
ATOM 2696 C CA . ILE A 1 338 ? -9.614 -17.454 -34.157 1.00 94.50 338 ILE A CA 1
ATOM 2697 C C . ILE A 1 338 ? -10.691 -16.437 -34.530 1.00 94.50 338 ILE A C 1
ATOM 2699 O O . ILE A 1 338 ? -11.624 -16.257 -33.758 1.00 94.50 338 ILE A O 1
ATOM 2703 N N . LYS A 1 339 ? -10.653 -15.849 -35.734 1.00 93.06 339 LYS A N 1
ATOM 2704 C CA . LYS A 1 339 ? -11.741 -14.974 -36.213 1.00 93.06 339 LYS A CA 1
ATOM 2705 C C . LYS A 1 339 ? -13.102 -15.660 -36.203 1.00 93.06 339 LYS A C 1
ATOM 2707 O O . LYS A 1 339 ? -14.085 -15.063 -35.781 1.00 93.06 339 LYS A O 1
ATOM 2712 N N . ARG A 1 340 ? -13.159 -16.909 -36.677 1.00 93.94 340 ARG A N 1
ATOM 2713 C CA . ARG A 1 340 ? -14.402 -17.691 -36.706 1.00 93.94 340 ARG A CA 1
ATOM 2714 C C . ARG A 1 340 ? -14.932 -17.968 -35.304 1.00 93.94 340 ARG A C 1
ATOM 2716 O O . ARG A 1 340 ? -16.138 -17.909 -35.114 1.00 93.94 340 ARG A O 1
ATOM 2723 N N . ILE A 1 341 ? -14.046 -18.238 -34.345 1.00 93.75 341 ILE A N 1
ATOM 2724 C CA . ILE A 1 341 ? -14.412 -18.445 -32.938 1.00 93.75 341 ILE A CA 1
ATOM 2725 C C . ILE A 1 341 ? -14.885 -17.134 -32.299 1.00 93.75 341 ILE A C 1
ATOM 2727 O O . ILE A 1 341 ? -15.897 -17.123 -31.610 1.00 93.75 341 ILE A O 1
ATOM 2731 N N . LEU A 1 342 ? -14.165 -16.036 -32.537 1.00 91.94 342 LEU A N 1
ATOM 2732 C CA . LEU A 1 342 ? -14.483 -14.728 -31.972 1.00 91.94 342 LEU A CA 1
ATOM 2733 C C . LEU A 1 342 ? -15.783 -14.142 -32.545 1.00 91.94 342 LEU A C 1
ATOM 2735 O O . LEU A 1 342 ? -16.450 -13.373 -31.864 1.00 91.94 342 LEU A O 1
ATOM 2739 N N . GLY A 1 343 ? -16.129 -14.456 -33.798 1.00 89.75 343 GLY A N 1
ATOM 2740 C CA . GLY A 1 343 ? -17.326 -13.930 -34.464 1.00 89.75 343 GLY A CA 1
ATOM 2741 C C . GLY A 1 343 ? -17.273 -12.426 -34.771 1.00 89.75 343 GLY A C 1
ATOM 2742 O O . GLY A 1 343 ? -18.271 -11.858 -35.207 1.00 89.75 343 GLY A O 1
ATOM 2743 N N . ILE A 1 344 ? -16.118 -11.786 -34.570 1.00 86.56 344 ILE A N 1
ATOM 2744 C CA . ILE A 1 344 ? -15.888 -10.349 -34.760 1.00 86.56 344 ILE A CA 1
ATOM 2745 C C . ILE A 1 344 ? -14.652 -10.114 -35.630 1.00 86.56 344 ILE A C 1
ATOM 2747 O O . ILE A 1 344 ? -13.737 -10.942 -35.699 1.00 86.56 344 ILE A O 1
ATOM 2751 N N . SER A 1 345 ? -14.609 -8.962 -36.297 1.00 85.12 345 SER A N 1
ATOM 2752 C CA . SER A 1 345 ? -13.434 -8.534 -37.052 1.00 85.12 345 SER A CA 1
ATOM 2753 C C . SER A 1 345 ? -12.353 -8.023 -36.104 1.00 85.12 345 SER A C 1
ATOM 2755 O O . SER A 1 345 ? -12.567 -7.065 -35.363 1.00 85.12 345 SER A O 1
ATOM 2757 N N . LEU A 1 346 ? -11.176 -8.639 -36.169 1.00 86.12 346 LEU A N 1
ATOM 2758 C CA . LEU A 1 346 ? -9.979 -8.134 -35.503 1.00 86.12 346 LEU A CA 1
ATOM 2759 C C . LEU A 1 346 ? -9.437 -6.886 -36.227 1.00 86.12 346 LEU A C 1
ATOM 2761 O O . LEU A 1 346 ? -9.670 -6.751 -37.433 1.00 86.12 346 LEU A O 1
ATOM 2765 N N . PRO A 1 347 ? -8.714 -5.994 -35.531 1.00 81.31 347 PRO A N 1
ATOM 2766 C CA . PRO A 1 347 ? -8.170 -4.778 -36.113 1.00 81.31 347 PRO A CA 1
ATOM 2767 C C . PRO A 1 347 ? -6.883 -5.108 -36.895 1.00 81.31 347 PRO A C 1
ATOM 2769 O O . PRO A 1 347 ? -6.325 -6.197 -36.731 1.00 81.31 347 PRO A O 1
ATOM 2772 N N . GLU A 1 348 ? -6.407 -4.206 -37.758 1.00 81.81 348 GLU A N 1
ATOM 2773 C CA . GLU A 1 348 ? -5.237 -4.451 -38.626 1.00 81.81 348 GLU A CA 1
ATOM 2774 C C . GLU A 1 348 ? -3.981 -4.847 -37.822 1.00 81.81 348 GLU A C 1
ATOM 2776 O O . GLU A 1 348 ? -3.180 -5.689 -38.236 1.00 81.81 348 GLU A O 1
ATOM 2781 N N . GLU A 1 349 ? -3.848 -4.307 -36.615 1.00 80.81 349 GLU A N 1
ATOM 2782 C CA . GLU A 1 349 ? -2.756 -4.571 -35.686 1.00 80.81 349 GLU A CA 1
ATOM 2783 C C . GLU A 1 349 ? -2.705 -6.036 -35.247 1.00 80.81 349 GLU A C 1
ATOM 2785 O O . GLU A 1 349 ? -1.616 -6.584 -35.108 1.00 80.81 349 GLU A O 1
ATOM 2790 N N . ALA A 1 350 ? -3.842 -6.726 -35.114 1.00 87.06 350 ALA A N 1
ATOM 2791 C CA . ALA A 1 350 ? -3.839 -8.152 -34.775 1.00 87.06 350 ALA A CA 1
ATOM 2792 C C . ALA A 1 350 ? -3.232 -9.028 -35.885 1.00 87.06 350 ALA A C 1
ATOM 2794 O O . ALA A 1 350 ? -2.834 -10.163 -35.619 1.00 87.06 350 ALA A O 1
ATOM 2795 N N . TYR A 1 351 ? -3.156 -8.512 -37.115 1.00 88.81 351 TYR A N 1
ATOM 2796 C CA . TYR A 1 351 ? -2.565 -9.194 -38.272 1.00 88.81 351 TYR A CA 1
ATOM 2797 C C . TYR A 1 351 ? -1.106 -8.838 -38.500 1.00 88.81 351 TYR A C 1
ATOM 2799 O O . TYR A 1 351 ? -0.381 -9.596 -39.137 1.00 88.81 351 TYR A O 1
ATOM 2807 N N . THR A 1 352 ? -0.686 -7.673 -38.016 1.00 82.94 352 THR A N 1
ATOM 2808 C CA . THR A 1 352 ? 0.612 -7.082 -38.355 1.00 82.94 352 THR A CA 1
ATOM 2809 C C . THR A 1 352 ? 1.543 -6.961 -37.150 1.00 82.94 352 THR A C 1
ATOM 2811 O O . THR A 1 352 ? 2.756 -6.868 -37.330 1.00 82.94 352 THR A O 1
ATOM 2814 N N . GLN A 1 353 ? 1.014 -7.011 -35.922 1.00 82.94 353 GLN A N 1
ATOM 2815 C CA . GLN A 1 353 ? 1.754 -6.757 -34.686 1.00 82.94 353 GLN A CA 1
ATOM 2816 C C . GLN A 1 353 ? 1.591 -7.902 -33.679 1.00 82.94 353 GLN A C 1
ATOM 2818 O O . GLN A 1 353 ? 0.546 -8.076 -33.053 1.00 82.94 353 GLN A O 1
ATOM 2823 N N . ALA A 1 354 ? 2.660 -8.677 -33.461 1.00 84.81 354 ALA A N 1
ATOM 2824 C CA . ALA A 1 354 ? 2.651 -9.776 -32.488 1.00 84.81 354 ALA A CA 1
ATOM 2825 C C . ALA A 1 354 ? 2.374 -9.290 -31.051 1.00 84.81 354 ALA A C 1
ATOM 2827 O O . ALA A 1 354 ? 1.759 -10.003 -30.256 1.00 84.81 354 ALA A O 1
ATOM 2828 N N . SER A 1 355 ? 2.759 -8.045 -30.746 1.00 77.75 355 SER A N 1
ATOM 2829 C CA . SER A 1 355 ? 2.480 -7.365 -29.479 1.00 77.75 355 SER A CA 1
ATOM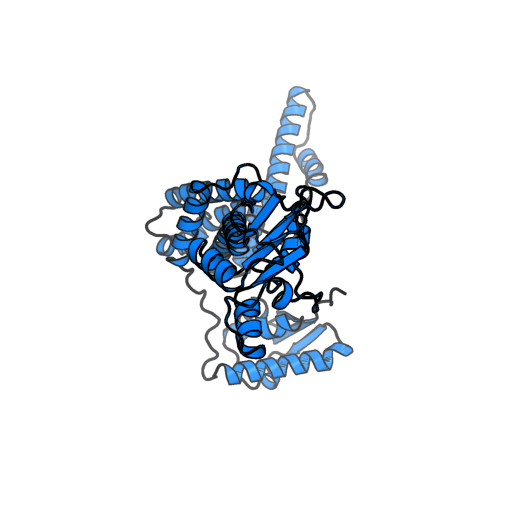 2830 C C . SER A 1 355 ? 0.989 -7.298 -29.153 1.00 77.75 355 SER A C 1
ATOM 2832 O O . SER A 1 355 ? 0.639 -7.400 -27.982 1.00 77.75 355 SER A O 1
ATOM 2834 N N . TRP A 1 356 ? 0.101 -7.219 -30.150 1.00 84.19 356 TRP A N 1
ATOM 2835 C CA . TRP A 1 356 ? -1.347 -7.178 -29.922 1.00 84.19 356 TRP A CA 1
ATOM 2836 C C . TRP A 1 356 ? -1.862 -8.426 -29.183 1.00 84.19 356 TRP A C 1
ATOM 2838 O O . TRP A 1 356 ? -2.776 -8.330 -28.367 1.00 84.19 356 TRP A O 1
ATOM 2848 N N . TRP A 1 357 ? -1.234 -9.586 -29.416 1.00 89.69 357 TRP A N 1
ATOM 2849 C CA . TRP A 1 357 ? -1.562 -10.862 -28.767 1.00 89.69 357 TRP A CA 1
ATOM 2850 C C . TRP A 1 357 ? -0.819 -11.077 -27.440 1.00 89.69 357 TRP A C 1
ATOM 2852 O O . TRP A 1 357 ? -1.253 -11.863 -26.600 1.00 89.69 357 TRP A O 1
ATOM 2862 N N . GLN A 1 358 ? 0.310 -10.398 -27.240 1.00 84.12 358 GLN A N 1
ATOM 2863 C CA . GLN A 1 358 ? 1.246 -10.670 -26.143 1.00 84.12 358 GLN A CA 1
ATOM 2864 C C . GLN A 1 358 ? 1.187 -9.627 -25.013 1.00 84.12 358 GLN A C 1
ATOM 2866 O O . GLN A 1 358 ? 1.366 -9.958 -23.833 1.00 84.12 358 GLN A O 1
ATOM 2871 N N . GLU A 1 359 ? 0.990 -8.355 -25.353 1.00 77.69 359 GLU A N 1
ATOM 2872 C CA . GLU A 1 359 ? 1.010 -7.221 -24.424 1.00 77.69 359 GLU A CA 1
ATOM 2873 C C . GLU A 1 359 ? -0.332 -7.069 -23.706 1.00 77.69 359 GLU A C 1
ATOM 2875 O O . GLU A 1 359 ? -1.352 -7.525 -24.207 1.00 77.69 359 GLU A O 1
ATOM 2880 N N . ASP A 1 360 ? -0.344 -6.475 -22.509 1.00 65.00 360 ASP A N 1
ATOM 2881 C CA . ASP A 1 360 ? -1.565 -6.276 -21.715 1.00 65.00 360 ASP A CA 1
ATOM 2882 C C . ASP A 1 360 ? -2.486 -5.233 -22.361 1.00 65.00 360 ASP A C 1
ATOM 2884 O O . ASP A 1 360 ? -2.406 -4.040 -22.074 1.00 65.00 360 ASP A O 1
ATOM 2888 N N . SER A 1 361 ? -3.400 -5.695 -23.209 1.00 74.50 361 SER A N 1
ATOM 2889 C CA . SER A 1 361 ? -4.525 -4.922 -23.721 1.00 74.50 361 SER A CA 1
ATOM 2890 C C . SER A 1 361 ? -5.805 -5.327 -22.990 1.00 74.50 361 SER A C 1
ATOM 2892 O O . SER A 1 361 ? -5.843 -6.312 -22.246 1.00 74.50 361 SER A O 1
ATOM 2894 N N . ILE A 1 362 ? -6.887 -4.579 -23.207 1.00 70.31 362 ILE A N 1
ATOM 2895 C CA . ILE A 1 362 ? -8.217 -4.970 -22.718 1.00 70.31 362 ILE A CA 1
ATOM 2896 C C . ILE A 1 362 ? -8.644 -6.353 -23.245 1.00 70.31 362 ILE A C 1
ATOM 2898 O O . ILE A 1 362 ? -9.381 -7.060 -22.565 1.00 70.31 362 ILE A O 1
ATOM 2902 N N . TYR A 1 363 ? -8.127 -6.770 -24.406 1.00 80.56 363 TYR A N 1
ATOM 2903 C CA . TYR A 1 363 ? -8.417 -8.063 -25.023 1.00 80.56 363 TYR A CA 1
ATOM 2904 C C . TYR A 1 363 ? -7.548 -9.175 -24.429 1.00 80.56 363 TYR A C 1
ATOM 2906 O O . TYR A 1 363 ? -8.068 -10.199 -23.988 1.00 80.56 363 TYR A O 1
ATOM 2914 N N . THR A 1 364 ? -6.230 -8.961 -24.325 1.00 84.19 364 THR A N 1
ATOM 2915 C CA . THR A 1 364 ? -5.315 -10.010 -23.845 1.00 84.19 364 THR A CA 1
ATOM 2916 C C . THR A 1 364 ? -5.479 -10.324 -22.363 1.00 84.19 364 THR A C 1
ATOM 2918 O O . THR A 1 364 ? -5.272 -11.464 -21.941 1.00 84.19 364 THR A O 1
ATOM 2921 N N . LYS A 1 365 ? -5.925 -9.342 -21.565 1.00 82.56 365 LYS A N 1
ATOM 2922 C CA . LYS A 1 365 ? -6.289 -9.550 -20.158 1.00 82.56 365 LYS A CA 1
ATOM 2923 C C . LYS A 1 365 ? -7.335 -10.651 -19.995 1.00 82.56 365 LYS A C 1
ATOM 2925 O O . LYS A 1 365 ? -7.273 -11.391 -19.014 1.00 82.56 365 LYS A O 1
ATOM 2930 N N . GLN A 1 366 ? -8.257 -10.804 -20.945 1.00 87.19 366 GLN A N 1
ATOM 2931 C CA . GLN A 1 366 ? -9.339 -11.778 -20.817 1.00 87.19 366 GLN A CA 1
ATOM 2932 C C . GLN A 1 366 ? -8.798 -13.212 -20.762 1.00 87.19 366 GLN A C 1
ATOM 2934 O O . GLN A 1 366 ? -9.107 -13.940 -19.823 1.00 87.19 366 GLN A O 1
ATOM 2939 N N . TRP A 1 367 ? -7.915 -13.615 -21.681 1.00 90.44 367 TRP A N 1
ATOM 2940 C CA . TRP A 1 367 ? -7.333 -14.962 -21.623 1.00 90.44 367 TRP A CA 1
ATOM 2941 C C . TRP A 1 367 ? -6.223 -15.087 -20.569 1.00 90.44 367 TRP A C 1
ATOM 2943 O O . TRP A 1 367 ? -6.113 -16.132 -19.926 1.00 90.44 367 TRP A O 1
ATOM 2953 N N . LYS A 1 368 ? -5.465 -14.017 -20.286 1.00 89.88 368 LYS A N 1
ATOM 2954 C CA . LYS A 1 368 ? -4.463 -14.019 -19.203 1.00 89.88 368 LYS A CA 1
ATOM 2955 C C . LYS A 1 368 ? -5.069 -14.261 -17.825 1.00 89.88 368 LYS A C 1
ATOM 2957 O O . LYS A 1 368 ? -4.531 -15.060 -17.063 1.00 89.88 368 LYS A O 1
ATOM 2962 N N . THR A 1 369 ? -6.213 -13.649 -17.514 1.00 88.94 369 THR A N 1
ATOM 2963 C CA . THR A 1 369 ? -6.927 -13.901 -16.243 1.00 88.94 369 THR A CA 1
ATOM 2964 C C . THR A 1 369 ? -7.433 -15.338 -16.106 1.00 88.94 369 THR A C 1
ATOM 2966 O O . THR A 1 369 ? -7.710 -15.788 -14.997 1.00 88.94 369 THR A O 1
ATOM 2969 N N . LYS A 1 370 ? -7.507 -16.082 -17.214 1.00 92.75 370 LYS A N 1
ATOM 2970 C CA . LYS A 1 370 ? -7.858 -17.507 -17.256 1.00 92.75 370 LYS A CA 1
ATOM 2971 C C . LYS A 1 370 ? -6.632 -18.422 -17.299 1.00 92.75 370 LYS A C 1
ATOM 2973 O O . LYS A 1 370 ? -6.766 -19.628 -17.464 1.00 92.75 370 LYS A O 1
ATOM 2978 N N . GLY A 1 371 ? -5.439 -17.858 -17.106 1.00 93.06 371 GLY A N 1
ATOM 2979 C CA . GLY A 1 371 ? -4.191 -18.607 -17.077 1.00 93.06 371 GLY A CA 1
ATOM 2980 C C . GLY A 1 371 ? -3.705 -19.013 -18.463 1.00 93.06 371 GLY A C 1
ATOM 2981 O O . GLY A 1 371 ? -3.136 -20.088 -18.588 1.00 93.06 371 GLY A O 1
ATOM 2982 N N . TRP A 1 372 ? -3.924 -18.186 -19.488 1.00 94.31 372 TRP A N 1
ATOM 2983 C CA . TRP A 1 372 ? -3.345 -18.382 -20.819 1.00 94.31 372 TRP A CA 1
ATOM 2984 C C . TRP A 1 372 ? -2.367 -17.267 -21.176 1.00 94.31 372 TRP A C 1
ATOM 2986 O O . TRP A 1 372 ? -2.632 -16.087 -20.951 1.00 94.31 372 TRP A O 1
ATOM 2996 N N . THR A 1 373 ? -1.266 -17.619 -21.822 1.00 93.56 373 THR A N 1
ATOM 2997 C CA . THR A 1 373 ? -0.414 -16.690 -22.569 1.00 93.56 373 THR A CA 1
ATOM 2998 C C . THR A 1 373 ? -0.585 -16.953 -24.062 1.00 93.56 373 THR A C 1
ATOM 3000 O O . THR A 1 373 ? -1.052 -18.018 -24.457 1.00 93.56 373 THR A O 1
ATOM 3003 N N . ALA A 1 374 ? -0.263 -15.972 -24.905 1.00 95.38 374 ALA A N 1
ATOM 3004 C CA . ALA A 1 374 ? -0.343 -16.120 -26.354 1.00 95.38 374 ALA A CA 1
ATOM 3005 C C . ALA A 1 374 ? 0.952 -15.640 -27.011 1.00 95.38 374 ALA A C 1
ATOM 3007 O O . ALA A 1 374 ? 1.543 -14.656 -26.570 1.00 95.38 374 ALA A O 1
ATOM 3008 N N . ASN A 1 375 ? 1.374 -16.321 -28.072 1.00 94.25 375 ASN A N 1
ATOM 3009 C CA . ASN A 1 375 ? 2.498 -15.947 -28.920 1.00 94.25 375 ASN A CA 1
ATOM 3010 C C . ASN A 1 375 ? 2.071 -16.014 -30.392 1.00 94.25 375 ASN A C 1
ATOM 3012 O O . ASN A 1 375 ? 1.419 -16.973 -30.796 1.00 94.25 375 ASN A O 1
ATOM 3016 N N . ALA A 1 376 ? 2.410 -15.002 -31.186 1.00 93.38 376 ALA A N 1
ATOM 3017 C CA . ALA A 1 376 ? 1.930 -14.851 -32.551 1.00 93.38 376 ALA A CA 1
ATOM 3018 C C . ALA A 1 376 ? 3.071 -15.006 -33.566 1.00 93.38 376 ALA A C 1
ATOM 3020 O O . ALA A 1 376 ? 3.997 -14.197 -33.593 1.00 93.38 376 ALA A O 1
ATOM 3021 N N . ASP A 1 377 ? 2.959 -16.005 -34.440 1.00 94.69 377 ASP A N 1
ATOM 3022 C CA . ASP A 1 377 ? 3.709 -16.115 -35.690 1.00 94.69 377 ASP A CA 1
ATOM 3023 C C . ASP A 1 377 ? 2.813 -15.623 -36.834 1.00 94.69 377 ASP A C 1
ATOM 3025 O O . ASP A 1 377 ? 2.101 -16.381 -37.497 1.00 94.69 377 ASP A O 1
ATOM 3029 N N . LEU A 1 378 ? 2.807 -14.303 -37.022 1.00 92.25 378 LEU A N 1
ATOM 3030 C CA . LEU A 1 378 ? 1.935 -13.641 -37.991 1.00 92.25 378 LEU A CA 1
ATOM 3031 C C . LEU A 1 378 ? 2.340 -13.920 -39.445 1.00 92.25 378 LEU A C 1
ATOM 3033 O O . LEU A 1 378 ? 1.487 -13.850 -40.325 1.00 92.25 378 LEU A O 1
ATOM 3037 N N . GLN A 1 379 ? 3.598 -14.301 -39.703 1.00 91.25 379 GLN A N 1
ATOM 3038 C CA . GLN A 1 379 ? 4.032 -14.727 -41.039 1.00 91.25 379 GLN A CA 1
ATOM 3039 C C . GLN A 1 379 ? 3.412 -16.075 -41.417 1.00 91.25 379 GLN A C 1
ATOM 3041 O O . GLN A 1 379 ? 2.996 -16.260 -42.559 1.00 91.25 379 GLN A O 1
ATOM 3046 N N . ALA A 1 380 ? 3.303 -16.995 -40.454 1.00 94.31 380 ALA A N 1
ATOM 3047 C CA . ALA A 1 380 ? 2.621 -18.274 -40.634 1.00 94.31 380 ALA A CA 1
ATOM 3048 C C . ALA A 1 380 ? 1.097 -18.204 -40.408 1.00 94.31 380 ALA A C 1
ATOM 3050 O O . ALA A 1 380 ? 0.409 -19.211 -40.584 1.00 94.31 380 ALA A O 1
ATOM 3051 N N . GLY A 1 381 ? 0.566 -17.050 -39.989 1.00 95.69 381 GLY A N 1
ATOM 3052 C CA . GLY A 1 381 ? -0.843 -16.886 -39.627 1.00 95.69 381 GLY A CA 1
ATOM 3053 C C . GLY A 1 381 ? -1.254 -17.706 -38.399 1.00 95.69 381 GLY A C 1
ATOM 3054 O O . GLY A 1 381 ? -2.402 -18.137 -38.307 1.00 95.69 381 GLY A O 1
ATOM 3055 N N . LEU A 1 382 ? -0.330 -17.953 -37.468 1.00 96.94 382 LEU A N 1
ATOM 3056 C CA . LEU A 1 382 ? -0.513 -18.844 -36.322 1.00 96.94 382 LEU A CA 1
ATOM 3057 C C . LEU A 1 382 ? -0.411 -18.094 -34.995 1.00 96.94 382 LEU A C 1
ATOM 3059 O O . LEU A 1 382 ? 0.548 -17.369 -34.754 1.00 96.94 382 LEU A O 1
ATOM 3063 N N . ILE A 1 383 ? -1.351 -18.354 -34.088 1.00 96.94 383 ILE A N 1
ATOM 3064 C CA . ILE A 1 383 ? -1.271 -17.934 -32.687 1.00 96.94 383 ILE A CA 1
ATOM 3065 C C . ILE A 1 383 ? -1.175 -19.184 -31.815 1.00 96.94 383 ILE A C 1
ATOM 3067 O O . ILE A 1 383 ? -1.973 -20.114 -31.939 1.00 96.94 383 ILE A O 1
ATOM 3071 N N . THR A 1 384 ? -0.185 -19.218 -30.935 1.00 96.94 384 THR A N 1
ATOM 3072 C CA . THR A 1 384 ? 0.034 -20.290 -29.965 1.00 96.94 384 THR A CA 1
ATOM 3073 C C . THR A 1 384 ? -0.413 -19.811 -28.596 1.00 96.94 384 THR A C 1
ATOM 3075 O O . THR A 1 384 ? 0.152 -18.852 -28.081 1.00 96.94 384 THR A O 1
ATOM 3078 N N . PHE A 1 385 ? -1.407 -20.474 -28.017 1.00 96.69 385 PHE A N 1
ATOM 3079 C CA . PHE A 1 385 ? -1.851 -20.257 -26.647 1.00 96.69 385 PHE A CA 1
ATOM 3080 C C . PHE A 1 385 ? -1.227 -21.303 -25.729 1.00 96.69 385 PHE A C 1
ATOM 3082 O O . PHE A 1 385 ? -1.309 -22.496 -26.013 1.00 96.69 385 PHE A O 1
ATOM 3089 N N . GLU A 1 386 ? -0.627 -20.871 -24.627 1.00 96.25 386 GLU A N 1
ATOM 3090 C CA . GLU A 1 386 ? -0.012 -21.750 -23.633 1.00 96.25 386 GLU A CA 1
ATOM 3091 C C . GLU A 1 386 ? -0.688 -21.553 -22.280 1.00 96.25 386 GLU A C 1
ATOM 3093 O O . GLU A 1 386 ? -0.836 -20.429 -21.800 1.00 96.25 386 GLU A O 1
ATOM 3098 N N . ALA A 1 387 ? -1.129 -22.650 -21.669 1.00 94.88 387 ALA A N 1
ATOM 3099 C CA . ALA A 1 387 ? -1.689 -22.631 -20.331 1.00 94.88 387 ALA A CA 1
ATOM 3100 C C . ALA A 1 387 ? -0.565 -22.405 -19.310 1.00 94.88 387 ALA A C 1
ATOM 3102 O O . ALA A 1 387 ? 0.396 -23.173 -19.237 1.00 94.88 387 ALA A O 1
ATOM 3103 N N . THR A 1 388 ? -0.701 -21.370 -18.490 1.00 90.38 388 THR A N 1
ATOM 3104 C CA . THR A 1 388 ? 0.187 -21.110 -17.361 1.00 90.38 388 THR A CA 1
ATOM 3105 C C . THR A 1 388 ? 0.021 -22.237 -16.334 1.00 90.38 388 THR A C 1
ATOM 3107 O O . THR A 1 388 ? -1.111 -22.505 -15.917 1.00 90.38 388 THR A O 1
ATOM 3110 N N . PRO A 1 389 ? 1.111 -22.893 -15.891 1.00 84.25 389 PRO A N 1
ATOM 3111 C CA . PRO A 1 389 ? 1.041 -23.915 -14.854 1.00 84.25 389 PRO A CA 1
ATOM 3112 C C . PRO A 1 389 ? 0.375 -23.348 -13.601 1.00 84.25 389 PRO A C 1
ATOM 3114 O O . PRO A 1 389 ? 0.774 -22.291 -13.107 1.00 84.25 389 PRO A O 1
ATOM 3117 N N . THR A 1 390 ? -0.637 -24.038 -13.080 1.00 78.81 390 THR A N 1
ATOM 3118 C CA . THR A 1 390 ? -1.233 -23.680 -11.793 1.00 78.81 390 THR A CA 1
ATOM 3119 C C . THR A 1 390 ? -0.160 -23.891 -10.727 1.00 78.81 390 THR A C 1
ATOM 3121 O O . THR A 1 390 ? 0.313 -25.012 -10.540 1.00 78.81 390 THR A O 1
ATOM 3124 N N . GLN A 1 391 ? 0.293 -22.815 -10.080 1.00 56.56 391 GLN A N 1
ATOM 3125 C CA . GLN A 1 391 ? 1.129 -22.942 -8.888 1.00 56.56 391 GLN A CA 1
ATOM 3126 C C . GLN A 1 391 ? 0.224 -23.497 -7.783 1.00 56.56 391 GLN A C 1
ATOM 3128 O O . GLN A 1 391 ? -0.590 -22.755 -7.238 1.00 56.56 391 GLN A O 1
ATOM 3133 N N . ASN A 1 392 ? 0.293 -24.814 -7.566 1.00 42.88 392 ASN A N 1
ATOM 3134 C CA . ASN A 1 392 ? -0.386 -25.497 -6.462 1.00 42.88 392 ASN A CA 1
ATOM 3135 C C . ASN A 1 392 ? 0.201 -25.098 -5.110 1.00 42.88 392 ASN A C 1
ATOM 3137 O O . ASN A 1 392 ? 1.445 -24.956 -5.036 1.00 42.88 392 ASN A O 1
#

Organism: NCBI:txid2682976

Solvent-accessible surface area (backbone atoms only — not comparable to full-atom values): 22159 Å² total; per-residue (Å²): 138,84,58,63,46,76,83,60,48,42,77,35,81,91,51,56,40,41,48,78,39,30,42,46,58,50,51,51,51,26,62,74,68,74,40,61,64,32,46,26,24,51,98,80,39,30,64,77,41,56,46,36,54,68,38,49,53,49,38,40,69,72,67,77,52,61,46,75,80,37,30,34,65,76,36,47,62,86,82,42,79,91,70,50,71,76,67,38,41,66,86,50,66,47,74,84,46,44,66,60,50,69,74,39,94,57,61,57,45,41,27,21,67,32,93,92,46,44,32,56,62,21,29,31,46,46,68,58,52,48,53,49,50,50,61,72,44,40,59,59,53,35,48,50,51,38,54,53,52,50,51,45,39,48,54,36,38,44,74,42,69,68,56,41,47,54,53,49,59,63,68,61,42,57,38,56,51,48,33,52,50,48,41,50,52,49,53,52,51,28,61,76,69,73,46,88,81,58,72,67,60,45,48,57,54,39,41,72,78,39,52,79,74,85,68,84,67,54,84,87,75,56,52,73,70,52,53,52,51,56,46,66,33,68,73,26,30,70,63,39,41,84,60,49,55,90,46,49,76,67,57,46,49,55,57,49,48,54,45,51,52,45,48,49,30,62,78,64,66,73,53,82,92,49,72,64,56,47,47,53,38,47,54,52,32,54,50,47,65,77,42,60,54,64,75,60,80,64,79,69,76,43,84,95,58,53,74,68,57,51,52,53,12,51,51,44,43,44,51,54,52,60,77,45,37,91,83,38,56,65,46,77,40,45,51,73,54,50,38,64,53,28,73,53,76,76,51,74,51,70,64,74,34,50,56,59,52,58,42,92,42,88,68,34,44,58,42,41,78,71,39,36,48,44,48,53,43,58,91,79,38,33,36,37,37,36,54,55,78,80,87,123

Sequence (392 aa):
MRVPVKDLMESATDLAVSPVTSLEAVINTMARNKTSVLPVIDENKALQGAITLRAVAHAWKTMNVSPKELAVGSATMDRLPTLRPQPLTQAADLYEHISDFVGSPHEHLYIIQSESEPELIGFIAKNKLLEFLFTNHKPYLLTREIEVNLKKHITYAYKTRAKLIDAISSLSDSARGNQIKGINMLKEFCKKNGIPFDESELADHVKKYFRDKEKTRELHDLTFSEFVQLIQNNAAWVELEPVFSPHTKELWTVSTNAVRDERNNAFHFRKDIDAEMIDILSSYAEWLLSHPAREVPIAAPLPGHTDEVVEGGFNTLIQFLENNKEVNTTQRQQLEMIKRILGISLPEEAYTQASWWQEDSIYTKQWKTKGWTANADLQAGLITFEATPTQN

InterPro domains:
  IPR000644 CBS domain [PF00571] (5-59)
  IPR000644 CBS domain [PS51371] (9-70)
  IPR046342 CBS domain superfamily [G3DSA:3.10.580.10] (1-146)
  IPR046342 CBS domain superfamily [SSF54631] (4-134)

pLDDT: mean 88.8, std 9.96, range [42.88, 98.19]

Mean predicted aligned error: 11.03 Å